Protein AF-0000000077427223 (afdb_homodimer)

InterPro domains:
  IPR000210 BTB/POZ domain [PS50097] (1-38)
  IPR000210 BTB/POZ domain [SM00225] (1-209)
  IPR011333 SKP1/BTB/POZ domain superfamily [G3DSA:3.30.710.10] (2-205)
  IPR011333 SKP1/BTB/POZ domain superfamily [SSF54695] (3-207)

Structure (mmCIF, N/CA/C/O backbone):
data_AF-0000000077427223-model_v1
#
loop_
_entity.id
_entity.type
_entity.pdbx_description
1 polymer 'Expressed protein'
#
loop_
_atom_site.group_PDB
_atom_site.id
_atom_site.type_symbol
_atom_site.label_atom_id
_atom_site.label_alt_id
_atom_site.label_comp_id
_atom_site.label_asym_id
_atom_site.label_entity_id
_atom_site.label_seq_id
_atom_site.pdbx_PDB_ins_code
_atom_site.Cartn_x
_atom_site.Cartn_y
_atom_site.Cartn_z
_atom_site.occupancy
_atom_site.B_iso_or_equiv
_atom_site.auth_seq_id
_atom_site.auth_comp_id
_atom_site.auth_asym_id
_atom_site.auth_atom_id
_atom_site.pdbx_PDB_model_num
ATOM 1 N N . GLY A 1 1 ? 42.031 24.422 23.641 1 83.19 1 GLY A N 1
ATOM 2 C CA . GLY A 1 1 ? 41.531 25.234 22.547 1 83.19 1 GLY A CA 1
ATOM 3 C C . GLY A 1 1 ? 41.125 26.625 22.969 1 83.19 1 GLY A C 1
ATOM 4 O O . GLY A 1 1 ? 41 26.906 24.156 1 83.19 1 GLY A O 1
ATOM 5 N N . SER A 1 2 ? 41 27.562 21.953 1 88.25 2 SER A N 1
ATOM 6 C CA . SER A 1 2 ? 40.719 28.969 22.219 1 88.25 2 SER A CA 1
ATOM 7 C C . SER A 1 2 ? 39.25 29.281 22.016 1 88.25 2 SER A C 1
ATOM 9 O O . SER A 1 2 ? 38.781 30.391 22.297 1 88.25 2 SER A O 1
ATOM 11 N N . VAL A 1 3 ? 38.531 28.344 21.562 1 92 3 VAL A N 1
ATOM 12 C CA . VAL A 1 3 ? 37.094 28.547 21.297 1 92 3 VAL A CA 1
ATOM 13 C C . VAL A 1 3 ? 36.281 27.719 22.266 1 92 3 VAL A C 1
ATOM 15 O O . VAL A 1 3 ? 36.5 26.516 22.422 1 92 3 VAL A O 1
ATOM 18 N N . GLU A 1 4 ? 35.344 28.453 22.891 1 94.19 4 GLU A N 1
ATOM 19 C CA . GLU A 1 4 ? 34.438 27.781 23.812 1 94.19 4 GLU A CA 1
ATOM 20 C C . GLU A 1 4 ? 33.094 27.484 23.156 1 94.19 4 GLU A C 1
ATOM 22 O O . GLU A 1 4 ? 32.406 28.406 22.688 1 94.19 4 GLU A O 1
ATOM 27 N N . ILE A 1 5 ? 32.781 26.188 23.141 1 93.88 5 ILE A N 1
ATOM 28 C CA . ILE A 1 5 ? 31.484 25.797 22.609 1 93.88 5 ILE A CA 1
ATOM 29 C C . ILE A 1 5 ? 30.625 25.203 23.719 1 93.88 5 ILE A C 1
ATOM 31 O O . ILE A 1 5 ? 31 24.203 24.344 1 93.88 5 ILE A O 1
ATOM 35 N N . ILE A 1 6 ? 29.5 25.828 23.953 1 95 6 ILE A N 1
ATOM 36 C CA . ILE A 1 6 ? 28.625 25.406 25.031 1 95 6 ILE A CA 1
ATOM 37 C C . ILE A 1 6 ? 27.453 24.594 24.469 1 95 6 ILE A C 1
ATOM 39 O O . ILE A 1 6 ? 26.688 25.078 23.641 1 95 6 ILE A O 1
ATOM 43 N N . VAL A 1 7 ? 27.375 23.406 24.875 1 95.38 7 VAL A N 1
ATOM 44 C CA . VAL A 1 7 ? 26.297 22.5 24.5 1 95.38 7 VAL A CA 1
ATOM 45 C C . VAL A 1 7 ? 25.609 21.984 25.75 1 95.38 7 VAL A C 1
ATOM 47 O O . VAL A 1 7 ? 26.219 21.266 26.547 1 95.38 7 VAL A O 1
ATOM 50 N N . GLU A 1 8 ? 24.359 22.203 25.875 1 94.25 8 GLU A N 1
ATOM 51 C CA . GLU A 1 8 ? 23.656 21.891 27.109 1 94.25 8 GLU A CA 1
ATOM 52 C C . GLU A 1 8 ? 24.391 22.438 28.328 1 94.25 8 GLU A C 1
ATOM 54 O O . GLU A 1 8 ? 24.625 23.641 28.422 1 94.25 8 GLU A O 1
ATOM 59 N N . SER A 1 9 ? 24.734 21.656 29.266 1 92.12 9 SER A N 1
ATOM 60 C CA . SER A 1 9 ? 25.438 22.109 30.469 1 92.12 9 SER A CA 1
ATOM 61 C C . SER A 1 9 ? 26.938 21.828 30.375 1 92.12 9 SER A C 1
ATOM 63 O O . SER A 1 9 ? 27.672 22.062 31.328 1 92.12 9 SER A O 1
ATOM 65 N N . THR A 1 10 ? 27.391 21.453 29.219 1 95.94 10 THR A N 1
ATOM 66 C CA . THR A 1 10 ? 28.797 21.094 29.047 1 95.94 10 THR A CA 1
ATOM 67 C C . THR A 1 10 ? 29.5 22.109 28.156 1 95.94 10 THR A C 1
ATOM 69 O O . THR A 1 10 ? 28.938 22.594 27.172 1 95.94 10 THR A O 1
ATOM 72 N N . THR A 1 11 ? 30.688 22.516 28.594 1 94.88 11 THR A N 1
ATOM 73 C CA . THR A 1 11 ? 31.5 23.438 27.828 1 94.88 11 THR A CA 1
ATOM 74 C C . THR A 1 11 ? 32.688 22.719 27.203 1 94.88 11 THR A C 1
ATOM 76 O O . THR A 1 11 ? 33.438 22.016 27.906 1 94.88 11 THR A O 1
ATOM 79 N N . PHE A 1 12 ? 32.875 22.859 25.891 1 95.25 12 PHE A N 1
ATOM 80 C CA . PHE A 1 12 ? 34 22.266 25.172 1 95.25 12 PHE A CA 1
ATOM 81 C C . PHE A 1 12 ? 34.969 23.344 24.719 1 95.25 12 PHE A C 1
ATOM 83 O O . PHE A 1 12 ? 34.562 24.359 24.156 1 95.25 12 PHE A O 1
ATOM 90 N N . LEU A 1 13 ? 36.219 23.109 25.047 1 94.06 13 LEU A N 1
ATOM 91 C CA . LEU A 1 13 ? 37.25 23.984 24.547 1 94.06 13 LEU A CA 1
ATOM 92 C C . LEU A 1 13 ? 37.906 23.391 23.297 1 94.06 13 LEU A C 1
ATOM 94 O O . LEU A 1 13 ? 38.5 22.312 23.359 1 94.06 13 LEU A O 1
ATOM 98 N N . VAL A 1 14 ? 37.75 24.125 22.188 1 93.81 14 VAL A N 1
ATOM 99 C CA . VAL A 1 14 ? 38.188 23.562 20.906 1 93.81 14 VAL A CA 1
ATOM 100 C C . VAL A 1 14 ? 39.188 24.531 20.25 1 93.81 14 VAL A C 1
ATOM 102 O O . VAL A 1 14 ? 39.188 25.719 20.547 1 93.81 14 VAL A O 1
ATOM 105 N N . HIS A 1 15 ? 40.031 23.922 19.406 1 92.69 15 HIS A N 1
ATOM 106 C CA . HIS A 1 15 ? 40.969 24.734 18.641 1 92.69 15 HIS A CA 1
ATOM 107 C C . HIS A 1 15 ? 40.281 25.406 17.453 1 92.69 15 HIS A C 1
ATOM 109 O O . HIS A 1 15 ? 39.594 24.734 16.672 1 92.69 15 HIS A O 1
ATOM 115 N N . ARG A 1 16 ? 40.5 26.719 17.312 1 91.12 16 ARG A N 1
ATOM 116 C CA . ARG A 1 16 ? 39.844 27.5 16.266 1 91.12 16 ARG A CA 1
ATOM 117 C C . ARG A 1 16 ? 40.156 26.938 14.891 1 91.12 16 ARG A C 1
ATOM 119 O O . ARG A 1 16 ? 39.281 26.766 14.062 1 91.12 16 ARG A O 1
ATOM 126 N N . GLU A 1 17 ? 41.344 26.578 14.602 1 90.69 17 GLU A N 1
ATOM 127 C CA . GLU A 1 17 ? 41.781 26.109 13.281 1 90.69 17 GLU A CA 1
ATOM 128 C C . GLU A 1 17 ? 41.156 24.766 12.938 1 90.69 17 GLU A C 1
ATOM 130 O O . GLU A 1 17 ? 40.75 24.531 11.797 1 90.69 17 GLU A O 1
ATOM 135 N N . VAL A 1 18 ? 41 24 13.938 1 92.81 18 VAL A N 1
ATOM 136 C CA . VAL A 1 18 ? 40.469 22.656 13.727 1 92.81 18 VAL A CA 1
ATOM 137 C C . VAL A 1 18 ? 38.969 22.719 13.398 1 92.81 18 VAL A C 1
ATOM 139 O O . VAL A 1 18 ? 38.531 22.125 12.422 1 92.81 18 VAL A O 1
ATOM 142 N N . ILE A 1 19 ? 38.25 23.391 14.125 1 91.94 19 ILE A N 1
ATOM 143 C CA . ILE A 1 19 ? 36.781 23.422 13.977 1 91.94 19 ILE A CA 1
ATOM 144 C C . ILE A 1 19 ? 36.406 24.203 12.727 1 91.94 19 ILE A C 1
ATOM 146 O O . ILE A 1 19 ? 35.438 23.875 12.047 1 91.94 19 ILE A O 1
ATOM 150 N N . THR A 1 20 ? 37.219 25.281 12.352 1 91.56 20 THR A N 1
ATOM 151 C CA . THR A 1 20 ? 36.938 26.078 11.164 1 91.56 20 THR A CA 1
ATOM 152 C C . THR A 1 20 ? 37.25 25.266 9.898 1 91.56 20 THR A C 1
ATOM 154 O O . THR A 1 20 ? 36.594 25.438 8.875 1 91.56 20 THR A O 1
ATOM 157 N N . HIS A 1 21 ? 38.156 24.438 10.023 1 93 21 HIS A N 1
ATOM 158 C CA . HIS A 1 21 ? 38.469 23.578 8.883 1 93 21 HIS A CA 1
ATOM 159 C C . HIS A 1 21 ? 37.438 22.484 8.688 1 93 21 HIS A C 1
ATOM 161 O O . HIS A 1 21 ? 37.188 22.062 7.559 1 93 21 HIS A O 1
ATOM 167 N N . ALA A 1 22 ? 36.906 22.062 9.719 1 93 22 ALA A N 1
ATOM 168 C CA . ALA A 1 22 ? 36 20.922 9.68 1 93 22 ALA A CA 1
ATOM 169 C C . ALA A 1 22 ? 34.625 21.328 9.203 1 93 22 ALA A C 1
ATOM 171 O O . ALA A 1 22 ? 33.875 20.516 8.641 1 93 22 ALA A O 1
ATOM 172 N N . SER A 1 23 ? 34.188 22.625 9.398 1 95.06 23 SER A N 1
ATOM 173 C CA . SER A 1 23 ? 32.812 23.031 9.109 1 95.06 23 SER A CA 1
ATOM 174 C C . SER A 1 23 ? 32.75 24.5 8.672 1 95.06 23 SER A C 1
ATOM 176 O O . SER A 1 23 ? 33.281 25.375 9.359 1 95.06 23 SER A O 1
ATOM 178 N N . PRO A 1 24 ? 32.125 24.75 7.562 1 93.5 24 PRO A N 1
ATOM 179 C CA . PRO A 1 24 ? 31.922 26.141 7.133 1 93.5 24 PRO A CA 1
ATOM 180 C C . PRO A 1 24 ? 31.031 26.922 8.086 1 93.5 24 PRO A C 1
ATOM 182 O O . PRO A 1 24 ? 31.141 28.141 8.172 1 93.5 24 PRO A O 1
ATOM 185 N N . PHE A 1 25 ? 30.203 26.156 8.711 1 93.38 25 PHE A N 1
ATOM 186 C CA . PHE A 1 25 ? 29.344 26.797 9.703 1 93.38 25 PHE A CA 1
ATOM 187 C C . PHE A 1 25 ? 30.172 27.484 10.781 1 93.38 25 PHE A C 1
ATOM 189 O O . PHE A 1 25 ? 29.938 28.656 11.094 1 93.38 25 PHE A O 1
ATOM 196 N N . PHE A 1 26 ? 31.156 26.828 11.281 1 92.56 26 PHE A N 1
ATOM 197 C CA . PHE A 1 26 ? 31.969 27.375 12.352 1 92.56 26 PHE A CA 1
ATOM 198 C C . PHE A 1 26 ? 32.938 28.422 11.82 1 92.56 26 PHE A C 1
ATOM 200 O O . PHE A 1 26 ? 33.25 29.391 12.523 1 92.56 26 PHE A O 1
ATOM 207 N N . GLU A 1 27 ? 33.25 28.234 10.609 1 91.25 27 GLU A N 1
ATOM 208 C CA . GLU A 1 27 ? 34.062 29.266 9.977 1 91.25 27 GLU A CA 1
ATOM 209 C C . GLU A 1 27 ? 33.312 30.578 9.891 1 91.25 27 GLU A C 1
ATOM 211 O O . GLU A 1 27 ? 33.875 31.641 10.242 1 91.25 27 GLU A O 1
ATOM 216 N N . SER A 1 28 ? 32.156 30.453 9.453 1 90.75 28 SER A N 1
ATOM 217 C CA . SER A 1 28 ? 31.328 31.656 9.328 1 90.75 28 SER A CA 1
ATOM 218 C C . SER A 1 28 ? 31 32.25 10.688 1 90.75 28 SER A C 1
ATOM 220 O O . SER A 1 28 ? 30.969 33.469 10.844 1 90.75 28 SER A O 1
ATOM 222 N N . ALA A 1 29 ? 30.781 31.391 11.664 1 88.19 29 ALA A N 1
ATOM 223 C CA . ALA A 1 29 ? 30.438 31.844 13.008 1 88.19 29 ALA A CA 1
ATOM 224 C C . ALA A 1 29 ? 31.609 32.562 13.672 1 88.19 29 ALA A C 1
ATOM 226 O O . ALA A 1 29 ? 31.422 33.5 14.43 1 88.19 29 ALA A O 1
ATOM 227 N N . LEU A 1 30 ? 32.781 32.188 13.258 1 87.56 30 LEU A N 1
ATOM 228 C CA . LEU A 1 30 ? 33.969 32.688 13.945 1 87.56 30 LEU A CA 1
ATOM 229 C C . LEU A 1 30 ? 34.594 33.844 13.164 1 87.56 30 LEU A C 1
ATOM 231 O O . LEU A 1 30 ? 35.344 34.625 13.719 1 87.56 30 LEU A O 1
ATOM 235 N N . THR A 1 31 ? 34.281 33.906 11.82 1 80.69 31 THR A N 1
ATOM 236 C CA . THR A 1 31 ? 34.812 35 11.016 1 80.69 31 THR A CA 1
ATOM 237 C C . THR A 1 31 ? 33.812 36.125 10.93 1 80.69 31 THR A C 1
ATOM 239 O O . THR A 1 31 ? 34.188 37.281 10.648 1 80.69 31 THR A O 1
ATOM 242 N N . GLY A 1 32 ? 32.438 35.844 10.922 1 63.94 32 GLY A N 1
ATOM 243 C CA . GLY A 1 32 ? 31.438 36.875 10.727 1 63.94 32 GLY A CA 1
ATOM 244 C C . GLY A 1 32 ? 31.484 37.969 11.789 1 63.94 32 GLY A C 1
ATOM 245 O O . GLY A 1 32 ? 31.953 37.719 12.906 1 63.94 32 GLY A O 1
ATOM 246 N N . GLU A 1 33 ? 31.828 39.156 11.352 1 55.47 33 GLU A N 1
ATOM 247 C CA . GLU A 1 33 ? 31.734 40.375 12.148 1 55.47 33 GLU A CA 1
ATOM 248 C C . GLU A 1 33 ? 30.453 40.375 12.977 1 55.47 33 GLU A C 1
ATOM 250 O O . GLU A 1 33 ? 29.406 40.781 12.484 1 55.47 33 GLU A O 1
ATOM 255 N N . TRP A 1 34 ? 30.156 39.25 13.531 1 48.69 34 TRP A N 1
ATOM 256 C CA . TRP A 1 34 ? 28.938 39.344 14.328 1 48.69 34 TRP A CA 1
ATOM 257 C C . TRP A 1 34 ? 29.047 40.438 15.391 1 48.69 34 TRP A C 1
ATOM 259 O O . TRP A 1 34 ? 30.094 40.594 16.031 1 48.69 34 TRP A O 1
ATOM 269 N N . ALA A 1 35 ? 28.531 41.594 15.078 1 40.88 35 ALA A N 1
ATOM 270 C CA . ALA A 1 35 ? 28.516 42.688 16.031 1 40.88 35 ALA A CA 1
ATOM 271 C C . ALA A 1 35 ? 28.391 42.188 17.469 1 40.88 35 ALA A C 1
ATOM 273 O O . ALA A 1 35 ? 27.469 41.406 17.781 1 40.88 35 ALA A O 1
ATOM 274 N N . GLU A 1 36 ? 29.469 41.75 17.938 1 42.38 36 GLU A N 1
ATOM 275 C CA . GLU A 1 36 ? 29.422 41.594 19.391 1 42.38 36 GLU A CA 1
ATOM 276 C C . GLU A 1 36 ? 28.469 42.594 20.016 1 42.38 36 GLU A C 1
ATOM 278 O O . GLU A 1 36 ? 28.562 43.812 19.734 1 42.38 36 GLU A O 1
ATOM 283 N N . THR A 1 37 ? 27.156 42.375 20.078 1 39.03 37 THR A N 1
ATOM 284 C CA . THR A 1 37 ? 26.391 43.25 20.938 1 39.03 37 THR A CA 1
ATOM 285 C C . THR A 1 37 ? 27.188 43.594 22.188 1 39.03 37 THR A C 1
ATOM 287 O O . THR A 1 37 ? 27.375 42.75 23.062 1 39.03 37 THR A O 1
ATOM 290 N N . ASN A 1 38 ? 28.312 44.219 21.984 1 34.06 38 ASN A N 1
ATOM 291 C CA . ASN A 1 38 ? 28.891 44.844 23.156 1 34.06 38 ASN A CA 1
ATOM 292 C C . ASN A 1 38 ? 27.828 45.531 24.016 1 34.06 38 ASN A C 1
ATOM 294 O O . ASN A 1 38 ? 27.141 46.438 23.547 1 34.06 38 ASN A O 1
ATOM 298 N N . VAL A 1 39 ? 27.125 44.844 24.812 1 36.53 39 VAL A N 1
ATOM 299 C CA . VAL A 1 39 ? 26.359 45.438 25.891 1 36.53 39 VAL A CA 1
ATOM 300 C C . VAL A 1 39 ? 27.188 46.562 26.547 1 36.53 39 VAL A C 1
ATOM 302 O O . VAL A 1 39 ? 28.078 46.281 27.344 1 36.53 39 VAL A O 1
ATOM 305 N N . GLU A 1 40 ? 27.906 47.375 25.781 1 34.09 40 GLU A N 1
ATOM 306 C CA . GLU A 1 40 ? 28.328 48.562 26.5 1 34.09 40 GLU A CA 1
ATOM 307 C C . GLU A 1 40 ? 27.172 49.188 27.281 1 34.09 40 GLU A C 1
ATOM 309 O O . GLU A 1 40 ? 26.031 49.188 26.797 1 34.09 40 GLU A O 1
ATOM 314 N N . LYS A 1 41 ? 27.312 49.281 28.625 1 33.88 41 LYS A N 1
ATOM 315 C CA . LYS A 1 41 ? 26.516 50.062 29.594 1 33.88 41 LYS A CA 1
ATOM 316 C C . LYS A 1 41 ? 26.219 51.438 29.078 1 33.88 41 LYS A C 1
ATOM 318 O O . LYS A 1 41 ? 27 52.375 29.266 1 33.88 41 LYS A O 1
ATOM 323 N N . SER A 1 42 ? 25.984 51.688 27.766 1 30.72 42 SER A N 1
ATOM 324 C CA . SER A 1 42 ? 25.594 53.031 27.438 1 30.72 42 SER A CA 1
ATOM 325 C C . SER A 1 42 ? 24.422 53.5 28.297 1 30.72 42 SER A C 1
ATOM 327 O O . SER A 1 42 ? 23.453 52.75 28.484 1 30.72 42 SER A O 1
ATOM 329 N N . ASN A 1 43 ? 24.625 54.375 29.312 1 28.3 43 ASN A N 1
ATOM 330 C CA . ASN A 1 43 ? 23.75 55.344 29.938 1 28.3 43 ASN A CA 1
ATOM 331 C C . ASN A 1 43 ? 22.781 55.969 28.938 1 28.3 43 ASN A C 1
ATOM 333 O O . ASN A 1 43 ? 23.203 56.344 27.828 1 28.3 43 ASN A O 1
ATOM 337 N N . ARG A 1 44 ? 21.438 55.688 29.109 1 26.72 44 ARG A N 1
ATOM 338 C CA . ARG A 1 44 ? 20.109 55.969 28.562 1 26.72 44 ARG A CA 1
ATOM 339 C C . ARG A 1 44 ? 19.984 57.438 28.156 1 26.72 44 ARG A C 1
ATOM 341 O O . ARG A 1 44 ? 18.875 57.938 27.906 1 26.72 44 ARG A O 1
ATOM 348 N N . ASN A 1 45 ? 20.969 58.312 28.312 1 25.62 45 ASN A N 1
ATOM 349 C CA . ASN A 1 45 ? 20.344 59.625 28.234 1 25.62 45 ASN A CA 1
ATOM 350 C C . ASN A 1 45 ? 19.891 59.969 26.812 1 25.62 45 ASN A C 1
ATOM 352 O O . ASN A 1 45 ? 19.578 61.125 26.516 1 25.62 45 ASN A O 1
ATOM 356 N N . LYS A 1 46 ? 20.219 59.156 25.781 1 26.89 46 LYS A N 1
ATOM 357 C CA . LYS A 1 46 ? 19.984 59.906 24.562 1 26.89 46 LYS A CA 1
ATOM 358 C C . LYS A 1 46 ? 18.5 60.125 24.328 1 26.89 46 LYS A C 1
ATOM 360 O O . LYS A 1 46 ? 17.688 59.219 24.5 1 26.89 46 LYS A O 1
ATOM 365 N N . LYS A 1 47 ? 18 61.406 24.406 1 24.73 47 LYS A N 1
ATOM 366 C CA . LYS A 1 47 ? 16.766 62.094 24.062 1 24.73 47 LYS A CA 1
ATOM 367 C C . LYS A 1 47 ? 16.281 61.688 22.672 1 24.73 47 LYS A C 1
ATOM 369 O O . LYS A 1 47 ? 17.047 61.688 21.703 1 24.73 47 LYS A O 1
ATOM 374 N N . PHE A 1 48 ? 15.258 60.844 22.562 1 23.36 4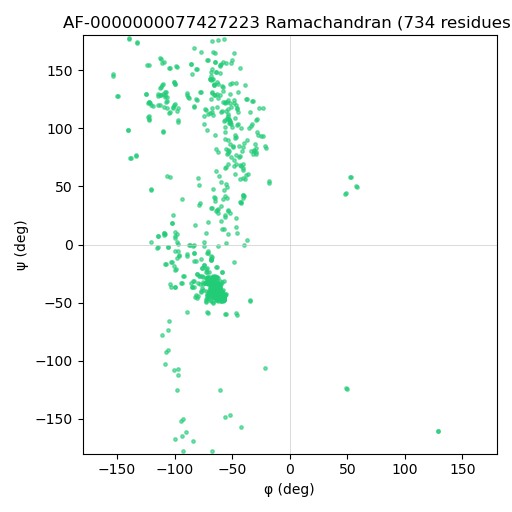8 PHE A N 1
ATOM 375 C CA . PHE A 1 48 ? 14.383 60.312 21.531 1 23.36 48 PHE A CA 1
ATOM 376 C C . PHE A 1 48 ? 13.938 61.438 20.578 1 23.36 48 PHE A C 1
ATOM 378 O O . PHE A 1 48 ? 13.086 62.25 20.938 1 23.36 48 PHE A O 1
ATOM 385 N N . GLN A 1 49 ? 14.867 62.188 19.922 1 20.92 49 GLN A N 1
ATOM 386 C CA . GLN A 1 49 ? 14.344 63.188 19 1 20.92 49 GLN A CA 1
ATOM 387 C C . GLN A 1 49 ? 13.469 62.531 17.922 1 20.92 49 GLN A C 1
ATOM 389 O O . GLN A 1 49 ? 13.75 61.438 17.469 1 20.92 49 GLN A O 1
ATOM 394 N N . ASN A 1 50 ? 12.172 62.938 17.781 1 21.86 50 ASN A N 1
ATOM 395 C CA . ASN A 1 50 ? 10.93 62.719 17.047 1 21.86 50 ASN A CA 1
ATOM 396 C C . ASN A 1 50 ? 11.141 62.938 15.539 1 21.86 50 ASN A C 1
ATOM 398 O O . ASN A 1 50 ? 11.227 64.062 15.062 1 21.86 50 ASN A O 1
ATOM 402 N N . SER A 1 51 ? 12.18 62.219 14.898 1 21.34 51 SER A N 1
ATOM 403 C CA . SER A 1 51 ? 12.336 62.531 13.477 1 21.34 51 SER A CA 1
ATOM 404 C C . SER A 1 51 ? 11.109 62.094 12.68 1 21.34 51 SER A C 1
ATOM 406 O O . SER A 1 51 ? 10.719 60.938 12.727 1 21.34 51 SER A O 1
ATOM 408 N N . ARG A 1 52 ? 10.102 62.906 12.406 1 22.78 52 ARG A N 1
ATOM 409 C CA . ARG A 1 52 ? 8.891 62.906 11.586 1 22.78 52 ARG A CA 1
ATOM 410 C C . ARG A 1 52 ? 9.227 62.625 10.125 1 22.78 52 ARG A C 1
ATOM 412 O O . ARG A 1 52 ? 8.477 63.031 9.227 1 22.78 52 ARG A O 1
ATOM 419 N N . ARG A 1 53 ? 10.352 61.969 9.734 1 21.83 53 ARG A N 1
ATOM 420 C CA . ARG A 1 53 ? 10.516 62.125 8.289 1 21.83 53 ARG A CA 1
ATOM 421 C C . ARG A 1 53 ? 9.359 61.5 7.527 1 21.83 53 ARG A C 1
ATOM 423 O O . ARG A 1 53 ? 8.805 60.469 7.965 1 21.83 53 ARG A O 1
ATOM 430 N N . LYS A 1 54 ? 8.82 62.188 6.438 1 22.03 54 LYS A N 1
ATOM 431 C CA . LYS A 1 54 ? 7.82 62.25 5.379 1 22.03 54 LYS A CA 1
ATOM 432 C C . LYS A 1 54 ? 8.016 61.094 4.375 1 22.03 54 LYS A C 1
ATOM 434 O O . LYS A 1 54 ? 9.07 61 3.756 1 22.03 54 LYS A O 1
ATOM 439 N N . CYS A 1 55 ? 7.531 59.875 4.645 1 21.2 55 CYS A N 1
ATOM 440 C CA . CYS A 1 55 ? 7.488 58.688 3.818 1 21.2 55 CYS A CA 1
ATOM 441 C C . CYS A 1 55 ? 6.883 58.969 2.453 1 21.2 55 CYS A C 1
ATOM 443 O O . CYS A 1 55 ? 5.715 59.344 2.357 1 21.2 55 CYS A O 1
ATOM 445 N N . GLN A 1 56 ? 7.668 59.625 1.579 1 20.53 56 GLN A N 1
ATOM 446 C CA . GLN A 1 56 ? 7.207 59.844 0.212 1 20.53 56 GLN A CA 1
ATOM 447 C C . GLN A 1 56 ? 6.844 58.531 -0.467 1 20.53 56 GLN A C 1
ATOM 449 O O . GLN A 1 56 ? 7.562 57.531 -0.333 1 20.53 56 GLN A O 1
ATOM 454 N N . LYS A 1 57 ? 5.602 58.344 -0.951 1 21.2 57 LYS A N 1
ATOM 455 C CA . LYS A 1 57 ? 4.68 57.406 -1.571 1 21.2 57 LYS A CA 1
ATOM 456 C C . LYS A 1 57 ? 5.168 57 -2.957 1 21.2 57 LYS A C 1
ATOM 458 O O . LYS A 1 57 ? 4.438 56.344 -3.711 1 21.2 57 LYS A O 1
ATOM 463 N N . LYS A 1 58 ? 6.477 56.969 -3.328 1 19.8 58 LYS A N 1
ATOM 464 C CA . LYS A 1 58 ? 6.543 56.906 -4.785 1 19.8 58 LYS A CA 1
ATOM 465 C C . LYS A 1 58 ? 6.02 55.562 -5.285 1 19.8 58 LYS A C 1
ATOM 467 O O . LYS A 1 58 ? 6.32 54.5 -4.703 1 19.8 58 LYS A O 1
ATOM 472 N N . SER A 1 59 ? 4.992 55.438 -6.242 1 20.2 59 SER A N 1
ATOM 473 C CA . SER A 1 59 ? 4.043 54.625 -6.973 1 20.2 59 SER A CA 1
ATOM 474 C C . SER A 1 59 ? 4.75 53.719 -7.996 1 20.2 59 SER A C 1
ATOM 476 O O . SER A 1 59 ? 4.113 52.938 -8.68 1 20.2 59 SER A O 1
ATOM 478 N N . SER A 1 60 ? 6.078 53.875 -8.156 1 20.44 60 SER A N 1
ATOM 479 C CA . SER A 1 60 ? 6.363 53.562 -9.562 1 20.44 60 SER A CA 1
ATOM 480 C C . SER A 1 60 ? 5.969 52.125 -9.906 1 20.44 60 SER A C 1
ATOM 482 O O . SER A 1 60 ? 5.922 51.25 -9.031 1 20.44 60 SER A O 1
ATOM 484 N N . ARG A 1 61 ? 5.656 51.938 -11.281 1 20.58 61 ARG A N 1
ATOM 485 C CA . ARG A 1 61 ? 4.996 51.125 -12.305 1 20.58 61 ARG A CA 1
ATOM 486 C C . ARG A 1 61 ? 5.707 49.781 -12.484 1 20.58 61 ARG A C 1
ATOM 488 O O . ARG A 1 61 ? 6.914 49.688 -12.25 1 20.58 61 ARG A O 1
ATOM 495 N N . LYS A 1 62 ? 4.965 48.719 -12.836 1 20.03 62 LYS A N 1
ATOM 496 C CA . LYS A 1 62 ? 4.66 47.312 -12.945 1 20.03 62 LYS A CA 1
ATOM 497 C C . LYS A 1 62 ? 5.512 46.656 -14.031 1 20.03 62 LYS A C 1
ATOM 499 O O . LYS A 1 62 ? 5.387 45.438 -14.273 1 20.03 62 LYS A O 1
ATOM 504 N N . SER A 1 63 ? 6.473 47.25 -14.781 1 20.34 63 SER A N 1
ATOM 505 C CA . SER A 1 63 ? 6.516 46.625 -16.094 1 20.34 63 SER A CA 1
ATOM 506 C C . SER A 1 63 ? 7.262 45.281 -16.047 1 20.34 63 SER A C 1
ATOM 508 O O . SER A 1 63 ? 8.484 45.281 -15.914 1 20.34 63 SER A O 1
ATOM 510 N N . LEU A 1 64 ? 6.941 44.375 -15.172 1 20.11 64 LEU A N 1
ATOM 511 C CA . LEU A 1 64 ? 7.777 43.156 -15.141 1 20.11 64 LEU A CA 1
ATOM 512 C C . LEU A 1 64 ? 7.848 42.531 -16.516 1 20.11 64 LEU A C 1
ATOM 514 O O . LEU A 1 64 ? 6.82 42.125 -17.078 1 20.11 64 LEU A O 1
ATOM 518 N N . LYS A 1 65 ? 8.836 42.938 -17.312 1 19.52 65 LYS A N 1
ATOM 519 C CA . LYS A 1 65 ? 9.258 42.375 -18.578 1 19.52 65 LYS A CA 1
ATOM 520 C C . LYS A 1 65 ? 9.383 40.844 -18.469 1 19.52 65 LYS A C 1
ATOM 522 O O . LYS A 1 65 ? 9.68 40.312 -17.391 1 19.52 65 LYS A O 1
ATOM 527 N N . THR A 1 66 ? 8.922 40.062 -19.562 1 21.14 66 THR A N 1
ATOM 528 C CA . THR A 1 66 ? 8.609 38.75 -20.141 1 21.14 66 THR A CA 1
ATOM 529 C C . THR A 1 66 ? 9.867 37.906 -20.281 1 21.14 66 THR A C 1
ATOM 531 O O . THR A 1 66 ? 9.93 37 -21.109 1 21.14 66 THR A O 1
ATOM 534 N N . LYS A 1 67 ? 10.812 38 -19.281 1 18.69 67 LYS A N 1
ATOM 535 C CA . LYS A 1 67 ? 12.039 37.312 -19.672 1 18.69 67 LYS A CA 1
ATOM 536 C C . LYS A 1 67 ? 11.742 35.875 -20.156 1 18.69 67 LYS A C 1
ATOM 538 O O . LYS A 1 67 ? 10.93 35.188 -19.547 1 18.69 67 LYS A O 1
ATOM 543 N N . SER A 1 68 ? 12.086 35.594 -21.453 1 19.73 68 SER A N 1
ATOM 544 C CA . SER A 1 68 ? 12.156 34.5 -22.406 1 19.73 68 SER A CA 1
ATOM 545 C C . SER A 1 68 ? 12.953 33.344 -21.844 1 19.73 68 SER A C 1
ATOM 547 O O . SER A 1 68 ? 14.109 33.5 -21.453 1 19.73 68 SER A O 1
ATOM 549 N N . VAL A 1 69 ? 12.305 32.562 -20.969 1 20.23 69 VAL A N 1
ATOM 550 C CA . VAL A 1 69 ? 12.836 31.312 -20.438 1 20.23 69 VAL A CA 1
ATOM 551 C C . VAL A 1 69 ? 13.469 30.5 -21.562 1 20.23 69 VAL A C 1
ATOM 553 O O . VAL A 1 69 ? 12.773 30.031 -22.469 1 20.23 69 VAL A O 1
ATOM 556 N N . GLU A 1 70 ? 14.68 30.906 -22.016 1 19.66 70 GLU A N 1
ATOM 557 C CA . GLU A 1 70 ? 15.5 30.172 -22.969 1 19.66 70 GLU A CA 1
ATOM 558 C C . GLU A 1 70 ? 15.555 28.688 -22.609 1 19.66 70 GLU A C 1
ATOM 560 O O . GLU A 1 70 ? 15.492 28.328 -21.422 1 19.66 70 GLU A O 1
ATOM 565 N N . GLN A 1 71 ? 15.297 27.828 -23.641 1 19.91 71 GLN A N 1
ATOM 566 C CA . GLN A 1 71 ? 15.148 26.438 -24.047 1 19.91 71 GLN A CA 1
ATOM 567 C C . GLN A 1 71 ? 16.406 25.625 -23.719 1 19.91 71 GLN A C 1
ATOM 569 O O . GLN A 1 71 ? 17.422 25.766 -24.391 1 19.91 71 GLN A O 1
ATOM 574 N N . ILE A 1 72 ? 16.922 25.797 -22.453 1 18.86 72 ILE A N 1
ATOM 575 C CA . ILE A 1 72 ? 18.188 25.062 -22.312 1 18.86 72 ILE A CA 1
ATOM 576 C C . ILE A 1 72 ? 17.984 23.609 -22.719 1 18.86 72 ILE A C 1
ATOM 578 O O . ILE A 1 72 ? 17.25 22.875 -22.062 1 18.86 72 ILE A O 1
ATOM 582 N N . ASN A 1 73 ? 17.984 23.234 -24.047 1 19.17 73 ASN A N 1
ATOM 583 C CA . ASN A 1 73 ? 17.922 21.969 -24.75 1 19.17 73 ASN A CA 1
ATOM 584 C C . ASN A 1 73 ? 19.016 21.016 -24.312 1 19.17 73 ASN A C 1
ATOM 586 O O . ASN A 1 73 ? 19.219 19.953 -24.906 1 19.17 73 ASN A O 1
ATOM 590 N N . GLU A 1 74 ? 19.891 21.422 -23.328 1 20.38 74 GLU A N 1
ATOM 591 C CA . GLU A 1 74 ? 21.125 20.672 -23.516 1 20.38 74 GLU A CA 1
ATOM 592 C C . GLU A 1 74 ? 20.875 19.172 -23.5 1 20.38 74 GLU A C 1
ATOM 594 O O . GLU A 1 74 ? 20.062 18.672 -22.734 1 20.38 74 GLU A O 1
ATOM 599 N N . SER A 1 75 ? 21.297 18.516 -24.656 1 19.81 75 SER A N 1
ATOM 600 C CA . SER A 1 75 ? 21.469 17.203 -25.266 1 19.81 75 SER A CA 1
ATOM 601 C C . SER A 1 75 ? 22.188 16.234 -24.328 1 19.81 75 SER A C 1
ATOM 603 O O . SER A 1 75 ? 23.312 16.484 -23.922 1 19.81 75 SER A O 1
ATOM 605 N N . LEU A 1 76 ? 21.422 15.789 -23.266 1 20.28 76 LEU A N 1
ATOM 606 C CA . LEU A 1 76 ? 21.859 14.734 -22.359 1 20.28 76 LEU A CA 1
ATOM 607 C C . LEU A 1 76 ? 22.547 13.609 -23.125 1 20.28 76 LEU A C 1
ATOM 609 O O . LEU A 1 76 ? 21.891 12.914 -23.922 1 20.28 76 LEU A O 1
ATOM 613 N N . GLY A 1 77 ? 23.719 13.844 -23.75 1 18.08 77 GLY A N 1
ATOM 614 C CA . GLY A 1 77 ? 24.562 12.875 -24.453 1 18.08 77 GLY A CA 1
ATOM 615 C C . GLY A 1 77 ? 24.688 11.555 -23.719 1 18.08 77 GLY A C 1
ATOM 616 O O . GLY A 1 77 ? 24.891 11.531 -22.5 1 18.08 77 GLY A O 1
ATOM 617 N N . ILE A 1 78 ? 23.922 10.586 -24.156 1 21.22 78 ILE A N 1
ATOM 618 C CA . ILE A 1 78 ? 23.875 9.148 -23.906 1 21.22 78 ILE A CA 1
ATOM 619 C C . ILE A 1 78 ? 25.281 8.555 -24.016 1 21.22 78 ILE A C 1
ATOM 621 O O . ILE A 1 78 ? 25.844 8.508 -25.109 1 21.22 78 ILE A O 1
ATOM 625 N N . PHE A 1 79 ? 26.297 8.992 -23.156 1 18.38 79 PHE A N 1
ATOM 626 C CA . PHE A 1 79 ? 27.609 8.367 -23.328 1 18.38 79 PHE A CA 1
ATOM 627 C C . PHE A 1 79 ? 27.469 6.852 -23.406 1 18.38 79 PHE A C 1
ATOM 629 O O . PHE A 1 79 ? 26.781 6.238 -22.594 1 18.38 79 PHE A O 1
ATOM 636 N N . GLU A 1 80 ? 27.688 6.246 -24.625 1 20.64 80 GLU A N 1
ATOM 637 C CA . GLU A 1 80 ? 27.969 4.988 -25.297 1 20.64 80 GLU A CA 1
ATOM 638 C C . GLU A 1 80 ? 29.078 4.215 -24.594 1 20.64 80 GLU A C 1
ATOM 640 O O . GLU A 1 80 ? 29.547 3.184 -25.094 1 20.64 80 GLU A O 1
ATOM 645 N N . SER A 1 81 ? 29.562 4.566 -23.391 1 18.47 81 SER A N 1
ATOM 646 C CA . SER A 1 81 ? 30.891 3.998 -23.234 1 18.47 81 SER A CA 1
ATOM 647 C C . SER A 1 81 ? 30.859 2.473 -23.266 1 18.47 81 SER A C 1
ATOM 649 O O . SER A 1 81 ? 30.281 1.846 -22.375 1 18.47 81 SER A O 1
ATOM 651 N N . VAL A 1 82 ? 30.781 1.787 -24.453 1 19.36 82 VAL A N 1
ATOM 652 C CA . VAL A 1 82 ? 30.953 0.371 -24.766 1 19.36 82 VAL A CA 1
ATOM 653 C C . VAL A 1 82 ? 32.312 -0.102 -24.297 1 19.36 82 VAL A C 1
ATOM 655 O O . VAL A 1 82 ? 33.344 0.178 -24.938 1 19.36 82 VAL A O 1
ATOM 658 N N . ASP A 1 83 ? 32.875 0.227 -23.141 1 18.38 83 ASP A N 1
ATOM 659 C CA . ASP A 1 83 ? 34.25 -0.227 -23.031 1 18.38 83 ASP A CA 1
ATOM 660 C C . ASP A 1 83 ? 34.375 -1.707 -23.391 1 18.38 83 ASP A C 1
ATOM 662 O O . ASP A 1 83 ? 33.406 -2.451 -23.312 1 18.38 83 ASP A O 1
ATOM 666 N N . GLN A 1 84 ? 35.75 -2.154 -23.797 1 18.83 84 GLN A N 1
ATOM 667 C CA . GLN A 1 84 ? 36.625 -3.168 -24.359 1 18.83 84 GLN A CA 1
ATOM 668 C C . GLN A 1 84 ? 36.625 -4.43 -23.5 1 18.83 84 GLN A C 1
ATOM 670 O O . GLN A 1 84 ? 36.656 -4.352 -22.281 1 18.83 84 GLN A O 1
ATOM 675 N N . ILE A 1 85 ? 36.344 -5.641 -24.078 1 19.8 85 ILE A N 1
ATOM 676 C CA . ILE A 1 85 ? 36.25 -7.078 -23.844 1 19.8 85 ILE A CA 1
ATOM 677 C C . ILE A 1 85 ? 37.625 -7.613 -23.453 1 19.8 85 ILE A C 1
ATOM 679 O O . ILE A 1 85 ? 37.812 -8.828 -23.344 1 19.8 85 ILE A O 1
ATOM 683 N N . SER A 1 86 ? 38.625 -6.926 -22.766 1 18.06 86 SER A N 1
ATOM 684 C CA . SER A 1 86 ? 39.906 -7.652 -22.844 1 18.06 86 SER A CA 1
ATOM 685 C C . SER A 1 86 ? 39.781 -9.047 -22.25 1 18.06 86 SER A C 1
ATOM 687 O O . SER A 1 86 ? 39.031 -9.25 -21.281 1 18.06 86 SER A O 1
ATOM 689 N N . ASN A 1 87 ? 40.406 -10.203 -22.969 1 17.61 87 ASN A N 1
ATOM 690 C CA . ASN A 1 87 ? 40.562 -11.648 -23.047 1 17.61 87 ASN A CA 1
ATOM 691 C C . ASN A 1 87 ? 41.438 -12.172 -21.922 1 17.61 87 ASN A C 1
ATOM 693 O O . ASN A 1 87 ? 41.844 -13.336 -21.938 1 17.61 87 ASN A O 1
ATOM 697 N N . GLN A 1 88 ? 41.875 -11.477 -20.828 1 17.5 88 GLN A N 1
ATOM 698 C CA . GLN A 1 88 ? 43.125 -12.07 -20.375 1 17.5 88 GLN A CA 1
ATOM 699 C C . GLN A 1 88 ? 42.969 -13.555 -20.062 1 17.5 88 GLN A C 1
ATOM 701 O O . GLN A 1 88 ? 41.844 -14.016 -19.828 1 17.5 88 GLN A O 1
ATOM 706 N N . THR A 1 89 ? 44.25 -14.281 -19.656 1 18.17 89 THR A N 1
ATOM 707 C CA . THR A 1 89 ? 45.062 -15.5 -19.766 1 18.17 89 THR A CA 1
ATOM 708 C C . THR A 1 89 ? 44.594 -16.531 -18.75 1 18.17 89 THR A C 1
ATOM 710 O O . THR A 1 89 ? 44.156 -16.172 -17.641 1 18.17 89 THR A O 1
ATOM 713 N N . PRO A 1 90 ? 44.656 -17.906 -19.047 1 18.62 90 PRO A N 1
ATOM 714 C CA . PRO A 1 90 ? 44.281 -19.234 -18.594 1 18.62 90 PRO A CA 1
ATOM 715 C C . PRO A 1 90 ? 45.125 -19.734 -17.422 1 18.62 90 PRO A C 1
ATOM 717 O O . PRO A 1 90 ? 44.812 -20.766 -16.828 1 18.62 90 PRO A O 1
ATOM 720 N N . LYS A 1 91 ? 46.156 -19.062 -16.828 1 17.39 91 LYS A N 1
ATOM 721 C CA . LYS A 1 91 ? 47.281 -19.953 -16.5 1 17.39 91 LYS A CA 1
ATOM 722 C C . LYS A 1 91 ? 46.844 -21.047 -15.523 1 17.39 91 LYS A C 1
ATOM 724 O O . LYS A 1 91 ? 45.938 -20.828 -14.711 1 17.39 91 LYS A O 1
ATOM 729 N N . SER A 1 92 ? 47.5 -22.344 -15.625 1 17.3 92 SER A N 1
ATOM 730 C CA . SER A 1 92 ? 47.562 -23.75 -15.273 1 17.3 92 SER A CA 1
ATOM 731 C C . SER A 1 92 ? 48.156 -23.953 -13.875 1 17.3 92 SER A C 1
ATOM 733 O O . SER A 1 92 ? 48.344 -25.078 -13.43 1 17.3 92 SER A O 1
ATOM 735 N N . ARG A 1 93 ? 48 -23.172 -12.883 1 16.44 93 ARG A N 1
ATOM 736 C CA . ARG A 1 93 ? 49 -23.469 -11.859 1 16.44 93 ARG A CA 1
ATOM 737 C C . ARG A 1 93 ? 49 -24.969 -11.523 1 16.44 93 ARG A C 1
ATOM 739 O O . ARG A 1 93 ? 47.969 -25.531 -11.164 1 16.44 93 ARG A O 1
ATOM 746 N N . SER A 1 94 ? 50.219 -25.656 -11.703 1 16.06 94 SER A N 1
ATOM 747 C CA . SER A 1 94 ? 50.812 -26.984 -11.664 1 16.06 94 SER A CA 1
ATOM 748 C C . SER A 1 94 ? 50.688 -27.609 -10.273 1 16.06 94 SER A C 1
ATOM 750 O O . SER A 1 94 ? 50.188 -26.969 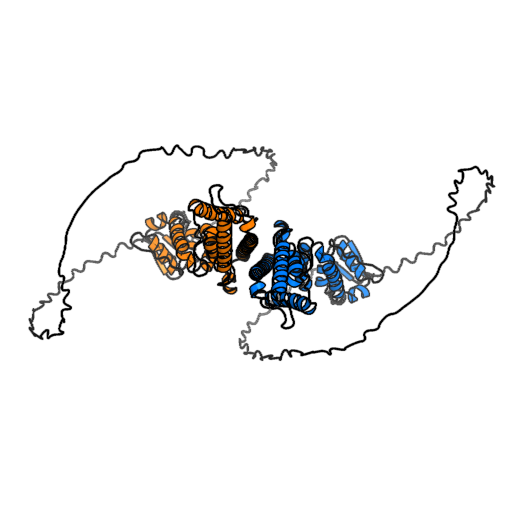-9.352 1 16.06 94 SER A O 1
ATOM 752 N N . SER A 1 95 ? 51.969 -28.031 -9.719 1 15.88 95 SER A N 1
ATOM 753 C CA . SER A 1 95 ? 52.562 -29.344 -9.445 1 15.88 95 SER A CA 1
ATOM 754 C C . SER A 1 95 ? 52.375 -29.75 -7.988 1 15.88 95 SER A C 1
ATOM 756 O O . SER A 1 95 ? 51.656 -30.703 -7.707 1 15.88 95 SER A O 1
ATOM 758 N N . SER A 1 96 ? 53.625 -29.812 -7.145 1 15.62 96 SER A N 1
ATOM 759 C CA . SER A 1 96 ? 54.406 -30.969 -6.746 1 15.62 96 SER A CA 1
ATOM 760 C C . SER A 1 96 ? 54.094 -31.391 -5.312 1 15.62 96 SER A C 1
ATOM 762 O O . SER A 1 96 ? 53.75 -32.531 -5.055 1 15.62 96 SER A O 1
ATOM 764 N N . ASP A 1 97 ? 55.125 -31.109 -4.34 1 15.73 97 ASP A N 1
ATOM 765 C CA . ASP A 1 97 ? 56.031 -32.062 -3.75 1 15.73 97 ASP A CA 1
ATOM 766 C C . ASP A 1 97 ? 55.5 -32.625 -2.438 1 15.73 97 ASP A C 1
ATOM 768 O O . ASP A 1 97 ? 54.562 -32.062 -1.857 1 15.73 97 ASP A O 1
ATOM 772 N N . THR A 1 98 ? 56.5 -33.031 -1.42 1 16.19 98 THR A N 1
ATOM 773 C CA . THR A 1 98 ? 57.094 -34.219 -0.807 1 16.19 98 THR A CA 1
ATOM 774 C C . THR A 1 98 ? 56.594 -34.375 0.633 1 16.19 98 THR A C 1
ATOM 776 O O . THR A 1 98 ? 56.094 -35.438 1.014 1 16.19 98 THR A O 1
ATOM 779 N N . LEU A 1 99 ? 57.531 -33.969 1.709 1 15.82 99 LEU A N 1
ATOM 780 C CA . LEU A 1 99 ? 58.312 -34.844 2.562 1 15.82 99 LEU A CA 1
ATOM 781 C C . LEU A 1 99 ? 57.594 -35.156 3.861 1 15.82 99 LEU A C 1
ATOM 783 O O . LEU A 1 99 ? 56.656 -34.438 4.227 1 15.82 99 LEU A O 1
ATOM 787 N N . GLN A 1 100 ? 58.312 -35.688 4.895 1 15.92 100 GLN A N 1
ATOM 788 C CA . GLN A 1 100 ? 58.406 -36.875 5.75 1 15.92 100 GLN A CA 1
ATOM 789 C C . GLN A 1 100 ? 57.875 -36.562 7.148 1 15.92 100 GLN A C 1
ATOM 791 O O . GLN A 1 100 ? 57.031 -37.312 7.668 1 15.92 100 GLN A O 1
ATOM 796 N N . PRO A 1 101 ? 58.656 -35.75 8.031 1 17.16 101 PRO A N 1
ATOM 797 C CA . PRO A 1 101 ? 59.312 -36.5 9.117 1 17.16 101 PRO A CA 1
ATOM 798 C C . PRO A 1 101 ? 58.375 -36.719 10.312 1 17.16 101 PRO A C 1
ATOM 800 O O . PRO A 1 101 ? 57.344 -36.031 10.43 1 17.16 101 PRO A O 1
ATOM 803 N N . ASP A 1 102 ? 58.906 -37.188 11.438 1 16.3 102 ASP A N 1
ATOM 804 C CA . ASP A 1 102 ? 58.969 -38.188 12.5 1 16.3 102 ASP A CA 1
ATOM 805 C C . ASP A 1 102 ? 58.344 -37.656 13.789 1 16.3 102 ASP A C 1
ATOM 807 O O . ASP A 1 102 ? 57.5 -38.312 14.406 1 16.3 102 ASP A O 1
ATOM 811 N N . SER A 1 103 ? 59.031 -36.562 14.391 1 16.78 103 SER A N 1
ATOM 812 C CA . SER A 1 103 ? 59.594 -36.875 15.711 1 16.78 103 SER A CA 1
ATOM 813 C C . SER A 1 103 ? 58.531 -36.719 16.797 1 16.78 103 SER A C 1
ATOM 815 O O . SER A 1 103 ? 57.531 -36.062 16.594 1 16.78 103 SER A O 1
ATOM 817 N N . SER A 1 104 ? 58.781 -37.188 18.078 1 16.89 104 SER A N 1
ATOM 818 C CA . SER A 1 104 ? 58.469 -37.938 19.281 1 16.89 104 SER A CA 1
ATOM 819 C C . SER A 1 104 ? 57.938 -37.062 20.391 1 16.89 104 SER A C 1
ATOM 821 O O . SER A 1 104 ? 57.406 -37.562 21.391 1 16.89 104 SER A O 1
ATOM 823 N N . TYR A 1 105 ? 58.188 -35.625 20.281 1 15.88 105 TYR A N 1
ATOM 824 C CA . TYR A 1 105 ? 58.625 -35.188 21.594 1 15.88 105 TYR A CA 1
ATOM 825 C C . TYR A 1 105 ? 57.469 -35.281 22.594 1 15.88 105 TYR A C 1
ATOM 827 O O . TYR A 1 105 ? 56.312 -35.094 22.25 1 15.88 105 TYR A O 1
ATOM 835 N N . GLU A 1 106 ? 57.875 -35.625 23.828 1 17.16 106 GLU A N 1
ATOM 836 C CA . GLU A 1 106 ? 57.656 -36.188 25.141 1 17.16 106 GLU A CA 1
ATOM 837 C C . GLU A 1 106 ? 56.844 -35.25 26.016 1 17.16 106 GLU A C 1
ATOM 839 O O . GLU A 1 106 ? 57.156 -34.062 26.125 1 17.16 106 GLU A O 1
ATOM 844 N N . GLN A 1 107 ? 55.5 -35.531 26.234 1 17.95 107 GLN A N 1
ATOM 845 C CA . GLN A 1 107 ? 54.344 -35 26.922 1 17.95 107 GLN A CA 1
ATOM 846 C C . GLN A 1 107 ? 54.656 -34.75 28.406 1 17.95 107 GLN A C 1
ATOM 848 O O . GLN A 1 107 ? 53.906 -35.188 29.281 1 17.95 107 GLN A O 1
ATOM 853 N N . LYS A 1 108 ? 56.031 -34.438 28.594 1 17.11 108 LYS A N 1
ATOM 854 C CA . LYS A 1 108 ? 56.281 -34.656 30.016 1 17.11 108 LYS A CA 1
ATOM 855 C C . LYS A 1 108 ? 55.344 -33.844 30.891 1 17.11 108 LYS A C 1
ATOM 857 O O . LYS A 1 108 ? 55.156 -32.656 30.672 1 17.11 108 LYS A O 1
ATOM 862 N N . GLN A 1 109 ? 54.344 -34.469 31.562 1 18.73 109 GLN A N 1
ATOM 863 C CA . GLN A 1 109 ? 53.219 -34.25 32.469 1 18.73 109 GLN A CA 1
ATOM 864 C C . GLN A 1 109 ? 53.688 -33.562 33.75 1 18.73 109 GLN A C 1
ATOM 866 O O . GLN A 1 109 ? 52.875 -33.219 34.594 1 18.73 109 GLN A O 1
ATOM 871 N N . PRO A 1 110 ? 55 -32.969 33.812 1 17.48 110 PRO A N 1
ATOM 872 C CA . PRO A 1 110 ? 55.469 -33.156 35.188 1 17.48 110 PRO A CA 1
ATOM 873 C C . PRO A 1 110 ? 54.531 -32.531 36.219 1 17.48 110 PRO A C 1
ATOM 875 O O . PRO A 1 110 ? 53.781 -31.594 35.875 1 17.48 110 PRO A O 1
ATOM 878 N N . MET A 1 111 ? 54.156 -33.25 37.281 1 19.14 111 MET A N 1
ATOM 879 C CA . MET A 1 111 ? 53.469 -33.375 38.562 1 19.14 111 MET A CA 1
ATOM 880 C C . MET A 1 111 ? 53.938 -32.312 39.562 1 19.14 111 MET A C 1
ATOM 882 O O . MET A 1 111 ? 53.469 -32.281 40.688 1 19.14 111 MET A O 1
ATOM 886 N N . PHE A 1 112 ? 54.781 -31.266 39.094 1 16.62 112 PHE A N 1
ATOM 887 C CA . PHE A 1 112 ? 55.688 -30.859 40.156 1 16.62 112 PHE A CA 1
ATOM 888 C C . PHE A 1 112 ? 54.906 -30.344 41.375 1 16.62 112 PHE A C 1
ATOM 890 O O . PHE A 1 112 ? 53.844 -29.766 41.219 1 16.62 112 PHE A O 1
ATOM 897 N N . ASP A 1 113 ? 55.25 -30.906 42.531 1 18.83 113 ASP A N 1
ATOM 898 C CA . ASP A 1 113 ? 55.156 -30.969 44 1 18.83 113 ASP A CA 1
ATOM 899 C C . ASP A 1 113 ? 55.281 -29.578 44.625 1 18.83 113 ASP A C 1
ATOM 901 O O . ASP A 1 113 ? 56.094 -28.766 44.156 1 18.83 113 ASP A O 1
ATOM 905 N N . PRO A 1 114 ? 54.25 -29.109 45.312 1 20.5 114 PRO A N 1
ATOM 906 C CA . PRO A 1 114 ? 53.969 -27.875 46.062 1 20.5 114 PRO A CA 1
ATOM 907 C C . PRO A 1 114 ? 55.125 -27.5 47 1 20.5 114 PRO A C 1
ATOM 909 O O . PRO A 1 114 ? 54.938 -26.672 47.906 1 20.5 114 PRO A O 1
ATOM 912 N N . SER A 1 115 ? 56.375 -28.203 46.719 1 17.36 115 SER A N 1
ATOM 913 C CA . SER A 1 115 ? 57.188 -28.344 47.906 1 17.36 115 SER A CA 1
ATOM 914 C C . SER A 1 115 ? 57.375 -27 48.594 1 17.36 115 SER A C 1
ATOM 916 O O . SER A 1 115 ? 57.062 -25.953 48.031 1 17.36 115 SER A O 1
ATOM 918 N N . GLU A 1 116 ? 58.625 -26.953 49.188 1 17.11 116 GLU A N 1
ATOM 919 C CA . GLU A 1 116 ? 59.25 -26.703 50.5 1 17.11 116 GLU A CA 1
ATOM 920 C C . GLU A 1 116 ? 59.562 -25.219 50.688 1 17.11 116 GLU A C 1
ATOM 922 O O . GLU A 1 116 ? 59.438 -24.672 51.781 1 17.11 116 GLU A O 1
ATOM 927 N N . LEU A 1 117 ? 60.406 -24.578 49.75 1 16.72 117 LEU A N 1
ATOM 928 C CA . LEU A 1 117 ? 61.688 -24.172 50.312 1 16.72 117 LEU A CA 1
ATOM 929 C C . LEU A 1 117 ? 61.531 -22.906 51.156 1 16.72 117 LEU A C 1
ATOM 931 O O . LEU A 1 117 ? 60.594 -22.125 50.969 1 16.72 117 LEU A O 1
ATOM 935 N N . ASP A 1 118 ? 62.625 -22.656 51.969 1 17.17 118 ASP A N 1
ATOM 936 C CA . ASP A 1 118 ? 63.156 -22.141 53.219 1 17.17 118 ASP A CA 1
ATOM 937 C C . ASP A 1 118 ? 63.344 -20.625 53.156 1 17.17 118 ASP A C 1
ATOM 939 O O . ASP A 1 118 ? 63.344 -19.938 54.156 1 17.17 118 ASP A O 1
ATOM 943 N N . SER A 1 119 ? 63.781 -20.078 51.906 1 17.14 119 SER A N 1
ATOM 944 C CA . SER A 1 119 ? 65 -19.297 52.188 1 17.14 119 SER A CA 1
ATOM 945 C C . SER A 1 119 ? 64.625 -18.078 53.031 1 17.14 119 SER A C 1
ATOM 947 O O . SER A 1 119 ? 63.531 -17.578 53 1 17.14 119 SER A O 1
ATOM 949 N N . ASP A 1 120 ? 65.688 -17.703 53.844 1 17.69 120 ASP A N 1
ATOM 950 C CA . ASP A 1 120 ? 66.125 -16.938 55 1 17.69 120 ASP A CA 1
ATOM 951 C C . ASP A 1 120 ? 66 -15.43 54.75 1 17.69 120 ASP A C 1
ATOM 953 O O . ASP A 1 120 ? 65.938 -14.641 55.688 1 17.69 120 ASP A O 1
ATOM 957 N N . ASN A 1 121 ? 66.375 -15.062 53.438 1 18.17 121 ASN A N 1
ATOM 958 C CA . ASN A 1 121 ? 67.375 -14.008 53.562 1 18.17 121 ASN A CA 1
ATOM 959 C C . ASN A 1 121 ? 66.812 -12.773 54.25 1 18.17 121 ASN A C 1
ATOM 961 O O . ASN A 1 121 ? 65.625 -12.57 54.281 1 18.17 121 ASN A O 1
ATOM 965 N N . GLN A 1 122 ? 67.875 -11.844 54.406 1 17.7 122 GLN A N 1
ATOM 966 C CA . GLN A 1 122 ? 68.5 -10.781 55.219 1 17.7 122 GLN A CA 1
ATOM 967 C C . GLN A 1 122 ? 67.688 -9.469 55.062 1 17.7 122 GLN A C 1
ATOM 969 O O . GLN A 1 122 ? 67.312 -9.086 53.938 1 17.7 122 GLN A O 1
ATOM 974 N N . GLN A 1 123 ? 67.062 -9.156 56.125 1 19.17 123 GLN A N 1
ATOM 975 C CA . GLN A 1 123 ? 66.25 -8.016 56.562 1 19.17 123 GLN A CA 1
ATOM 976 C C . GLN A 1 123 ? 66.938 -6.699 56.219 1 19.17 123 GLN A C 1
ATOM 978 O O . GLN A 1 123 ? 67.438 -6 57.125 1 19.17 123 GLN A O 1
ATOM 983 N N . GLN A 1 124 ? 67.938 -6.746 55.125 1 18.84 124 GLN A N 1
ATOM 984 C CA . GLN A 1 124 ? 68.75 -5.559 55.25 1 18.84 124 GLN A CA 1
ATOM 985 C C . GLN A 1 124 ? 67.938 -4.289 55.281 1 18.84 124 GLN A C 1
ATOM 987 O O . GLN A 1 124 ? 67 -4.137 54.438 1 18.84 124 GLN A O 1
ATOM 992 N N . ARG A 1 125 ? 67.938 -3.666 56.469 1 20.06 125 ARG A N 1
ATOM 993 C CA . ARG A 1 125 ? 67.375 -2.43 57 1 20.06 125 ARG A CA 1
ATOM 994 C C . ARG A 1 125 ? 67.75 -1.232 56.125 1 20.06 125 ARG A C 1
ATOM 996 O O . ARG A 1 125 ? 67.875 -0.118 56.625 1 20.06 125 ARG A O 1
ATOM 1003 N N . ILE A 1 126 ? 68 -1.498 54.75 1 21.27 126 ILE A N 1
ATOM 1004 C CA . ILE A 1 126 ? 68.75 -0.32 54.25 1 21.27 126 ILE A CA 1
ATOM 1005 C C . ILE A 1 126 ? 67.938 0.937 54.594 1 21.27 126 ILE A C 1
ATOM 1007 O O . ILE A 1 126 ? 66.688 0.994 54.312 1 21.27 126 ILE A O 1
ATOM 1011 N N . LYS A 1 127 ? 68.5 1.778 55.531 1 21.42 127 LYS A N 1
ATOM 1012 C CA . LYS A 1 127 ? 68.25 3.102 56.125 1 21.42 127 LYS A CA 1
ATOM 1013 C C . LYS A 1 127 ? 68.125 4.168 55.062 1 21.42 127 LYS A C 1
ATOM 1015 O O . LYS A 1 127 ? 69.125 4.598 54.469 1 21.42 127 LYS A O 1
ATOM 1020 N N . SER A 1 128 ? 67.25 3.9 53.969 1 21.86 128 SER A N 1
ATOM 1021 C CA . SER A 1 128 ? 67.25 4.898 52.906 1 21.86 128 SER A CA 1
ATOM 1022 C C . SER A 1 128 ? 66.938 6.293 53.469 1 21.86 128 SER A C 1
ATOM 1024 O O . SER A 1 128 ? 66 6.508 54.156 1 21.86 128 SER A O 1
ATOM 1026 N N . SER A 1 129 ? 68 6.93 54 1 22.67 129 SER A N 1
ATOM 1027 C CA . SER A 1 129 ? 68.062 8.32 54.406 1 22.67 129 SER A CA 1
ATOM 1028 C C . SER A 1 129 ? 67.375 9.227 53.375 1 22.67 129 SER A C 1
ATOM 1030 O O . SER A 1 129 ? 67.875 9.305 52.219 1 22.67 129 SER A O 1
ATOM 1032 N N . SER A 1 130 ? 66.125 9.156 53.219 1 23.7 130 SER A N 1
ATOM 1033 C CA . SER A 1 130 ? 65.25 9.875 52.25 1 23.7 130 SER A CA 1
ATOM 1034 C C . SER A 1 130 ? 65.438 11.383 52.375 1 23.7 130 SER A C 1
ATOM 1036 O O . SER A 1 130 ? 65 11.992 53.344 1 23.7 130 SER A O 1
ATOM 1038 N N . LYS A 1 131 ? 66.75 11.852 52.312 1 25.17 131 LYS A N 1
ATOM 1039 C CA . LYS A 1 131 ? 66.875 13.305 52.25 1 25.17 131 LYS A CA 1
ATOM 1040 C C . LYS A 1 131 ? 65.938 13.93 51.281 1 25.17 131 LYS A C 1
ATOM 1042 O O . LYS A 1 131 ? 65.812 13.477 50.156 1 25.17 131 LYS A O 1
ATOM 1047 N N . SER A 1 132 ? 64.875 14.523 51.781 1 26.86 132 SER A N 1
ATOM 1048 C CA . SER A 1 132 ? 63.719 15.195 51.219 1 26.86 132 SER A CA 1
ATOM 1049 C C . SER A 1 132 ? 64.125 16.312 50.25 1 26.86 132 SER A C 1
ATOM 1051 O O . SER A 1 132 ? 64.875 17.219 50.625 1 26.86 132 SER A O 1
ATOM 1053 N N . PRO A 1 133 ? 64.688 16 49.062 1 31 133 PRO A N 1
ATOM 1054 C CA . PRO A 1 133 ? 65.125 17.156 48.281 1 31 133 PRO A CA 1
ATOM 1055 C C . PRO A 1 133 ? 64.125 18.281 48.219 1 31 133 PRO A C 1
ATOM 1057 O O . PRO A 1 133 ? 62.906 18.016 48.219 1 31 133 PRO A O 1
ATOM 1060 N N . ARG A 1 134 ? 64.375 19.438 48.781 1 28.69 134 ARG A N 1
ATOM 1061 C CA . ARG A 1 134 ? 63.656 20.703 48.75 1 28.69 134 ARG A CA 1
ATOM 1062 C C . ARG A 1 134 ? 63.188 21.031 47.312 1 28.69 134 ARG A C 1
ATOM 1064 O O . ARG A 1 134 ? 64 21.125 46.406 1 28.69 134 ARG A O 1
ATOM 1071 N N . ARG A 1 135 ? 62.062 20.531 46.875 1 28.94 135 ARG A N 1
ATOM 1072 C CA . ARG A 1 135 ? 61.469 20.844 45.594 1 28.94 135 ARG A CA 1
ATOM 1073 C C . ARG A 1 135 ? 61.469 22.344 45.344 1 28.94 135 ARG A C 1
ATOM 1075 O O . ARG A 1 135 ? 60.969 23.125 46.156 1 28.94 135 ARG A O 1
ATOM 1082 N N . ARG A 1 136 ? 62.5 22.844 44.688 1 32.22 136 ARG A N 1
ATOM 1083 C CA . ARG A 1 136 ? 62.469 24.188 44.094 1 32.22 136 ARG A CA 1
ATOM 1084 C C . ARG A 1 136 ? 61.062 24.5 43.562 1 32.22 136 ARG A C 1
ATOM 1086 O O . ARG A 1 136 ? 60.469 23.719 42.812 1 32.22 136 ARG A O 1
ATOM 1093 N N . ARG A 1 137 ? 60.312 25.25 44.312 1 27.81 137 ARG A N 1
ATOM 1094 C CA . ARG A 1 137 ? 59.062 25.875 43.938 1 27.81 137 ARG A CA 1
ATOM 1095 C C . ARG A 1 137 ? 59.125 26.391 42.5 1 27.81 137 ARG A C 1
ATOM 1097 O O . ARG A 1 137 ? 59.844 27.359 42.219 1 27.81 137 ARG A O 1
ATOM 1104 N N . GLU A 1 138 ? 59.438 25.516 41.469 1 33.5 138 GLU A N 1
ATOM 1105 C CA . GLU A 1 138 ? 59.156 26.031 40.156 1 33.5 138 GLU A CA 1
ATOM 1106 C C . GLU A 1 138 ? 57.875 26.875 40.125 1 33.5 138 GLU A C 1
ATOM 1108 O O . GLU A 1 138 ? 56.844 26.438 40.625 1 33.5 138 GLU A O 1
ATOM 1113 N N . THR A 1 139 ? 57.969 28.125 40.344 1 31.88 139 THR A N 1
ATOM 1114 C CA . THR A 1 139 ? 56.875 29.062 40.062 1 31.88 139 THR A CA 1
ATOM 1115 C C . THR A 1 139 ? 56.094 28.625 38.844 1 31.88 139 THR A C 1
ATOM 1117 O O . THR A 1 139 ? 56.625 28.469 37.75 1 31.88 139 THR A O 1
ATOM 1120 N N . SER A 1 140 ? 55.25 27.719 39.031 1 35.25 140 SER A N 1
ATOM 1121 C CA . SER A 1 140 ? 54.312 27.281 38 1 35.25 140 SER A CA 1
ATOM 1122 C C . SER A 1 140 ? 53.75 28.453 37.188 1 35.25 140 SER A C 1
ATOM 1124 O O . SER A 1 140 ? 53.062 29.312 37.75 1 35.25 140 SER A O 1
ATOM 1126 N N . LYS A 1 141 ? 54.625 29.156 36.312 1 35.75 141 LYS A N 1
ATOM 1127 C CA . LYS A 1 141 ? 54 30.031 35.312 1 35.75 141 LYS A CA 1
ATOM 1128 C C . LYS A 1 141 ? 52.594 29.562 35 1 35.75 141 LYS A C 1
ATOM 1130 O O . LYS A 1 141 ? 52.375 28.391 34.688 1 35.75 141 LYS A O 1
ATOM 1135 N N . LYS A 1 142 ? 51.656 30.156 35.719 1 38.75 142 LYS A N 1
ATOM 1136 C CA . LYS A 1 142 ? 50.25 30 35.312 1 38.75 142 LYS A CA 1
ATOM 1137 C C . LYS A 1 142 ? 50.156 29.781 33.781 1 38.75 142 LYS A C 1
ATOM 1139 O O . LYS A 1 142 ? 50.781 30.469 33 1 38.75 142 LYS A O 1
ATOM 1144 N N . PRO A 1 143 ? 50.062 28.594 33.281 1 41.16 143 PRO A N 1
ATOM 1145 C CA . PRO A 1 143 ? 49.875 28.469 31.844 1 41.16 143 PRO A CA 1
ATOM 1146 C C . PRO A 1 143 ? 49.188 29.688 31.234 1 41.16 143 PRO A C 1
ATOM 1148 O O . PRO A 1 143 ? 48.406 30.375 31.906 1 41.16 143 PRO A O 1
ATOM 1151 N N . LYS A 1 144 ? 49.781 30.469 30.328 1 41.03 144 LYS A N 1
ATOM 1152 C CA . LYS A 1 144 ? 49.188 31.547 29.531 1 41.03 144 LYS A CA 1
ATOM 1153 C C . LYS A 1 144 ? 47.688 31.406 29.453 1 41.03 144 LYS A C 1
ATOM 1155 O O . LYS A 1 144 ? 47.156 30.344 29.078 1 41.03 144 LYS A O 1
ATOM 1160 N N . ASN A 1 145 ? 46.844 31.844 30.391 1 44.03 145 ASN A N 1
ATOM 1161 C CA . ASN A 1 145 ? 45.406 32.031 30.297 1 44.03 145 ASN A CA 1
ATOM 1162 C C . ASN A 1 145 ? 44.938 32.094 28.859 1 44.03 145 ASN A C 1
ATOM 1164 O O . ASN A 1 145 ? 45.188 33.094 28.172 1 44.03 145 ASN A O 1
ATOM 1168 N N . GLN A 1 146 ? 45.188 31.172 27.984 1 51.88 146 GLN A N 1
ATOM 1169 C CA . GLN A 1 146 ? 44.781 31.172 26.594 1 51.88 146 GLN A CA 1
ATOM 1170 C C . GLN A 1 146 ? 43.469 31.906 26.422 1 51.88 146 GLN A C 1
ATOM 1172 O O . GLN A 1 146 ? 42.438 31.531 27.031 1 51.88 146 GLN A O 1
ATOM 1177 N N . SER A 1 147 ? 43.375 33.156 26.359 1 68.38 147 SER A N 1
ATOM 1178 C CA . SER A 1 147 ? 42.281 34.094 26.078 1 68.38 147 SER A CA 1
ATOM 1179 C C . SER A 1 147 ? 41.25 33.469 25.156 1 68.38 147 SER A C 1
ATOM 1181 O O . SER A 1 147 ? 41.594 32.844 24.141 1 68.38 147 SER A O 1
ATOM 1183 N N . ILE A 1 148 ? 40.062 33.094 25.609 1 78.5 148 ILE A N 1
ATOM 1184 C CA . ILE A 1 148 ? 38.906 32.625 24.844 1 78.5 148 ILE A CA 1
ATOM 1185 C C . ILE A 1 148 ? 38.562 33.625 23.734 1 78.5 148 ILE A C 1
ATOM 1187 O O . ILE A 1 148 ? 38.344 34.781 24 1 78.5 148 ILE A O 1
ATOM 1191 N N . GLU A 1 149 ? 38.812 33.281 22.562 1 81.88 149 GLU A N 1
ATOM 1192 C CA . GLU A 1 149 ? 38.594 34.125 21.391 1 81.88 149 GLU A CA 1
ATOM 1193 C C . GLU A 1 149 ? 37.094 34.25 21.094 1 81.88 149 GLU A C 1
ATOM 1195 O O . GLU A 1 149 ? 36.656 35.312 20.672 1 81.88 149 GLU A O 1
ATOM 1200 N N . ALA A 1 150 ? 36.375 33.156 21.25 1 87.38 150 ALA A N 1
ATOM 1201 C CA . ALA A 1 150 ? 34.938 33.156 20.891 1 87.38 150 ALA A CA 1
ATOM 1202 C C . ALA A 1 150 ? 34.188 32.125 21.703 1 87.38 150 ALA A C 1
ATOM 1204 O O . ALA A 1 150 ? 34.75 31.125 22.141 1 87.38 150 ALA A O 1
ATOM 1205 N N . ARG A 1 151 ? 32.938 32.531 21.969 1 89.5 151 ARG A N 1
ATOM 1206 C CA . ARG A 1 151 ? 32.031 31.625 22.641 1 89.5 151 ARG A CA 1
ATOM 1207 C C . ARG A 1 151 ? 30.797 31.344 21.781 1 89.5 151 ARG A C 1
ATOM 1209 O O . ARG A 1 151 ? 30.125 32.281 21.312 1 89.5 151 ARG A O 1
ATOM 1216 N N . ILE A 1 152 ? 30.594 30.078 21.438 1 90.88 152 ILE A N 1
ATOM 1217 C CA . ILE A 1 152 ? 29.453 29.672 20.625 1 90.88 152 ILE A CA 1
ATOM 1218 C C . ILE A 1 152 ? 28.531 28.781 21.453 1 90.88 152 ILE A C 1
ATOM 1220 O O . ILE A 1 152 ? 29 27.828 22.094 1 90.88 152 ILE A O 1
ATOM 1224 N N . SER A 1 153 ? 27.234 29.094 21.516 1 92.75 153 SER A N 1
ATOM 1225 C CA . SER A 1 153 ? 26.25 28.25 22.219 1 92.75 153 SER A CA 1
ATOM 1226 C C . SER A 1 153 ? 25.375 27.5 21.234 1 92.75 153 SER A C 1
ATOM 1228 O O . SER A 1 153 ? 24.719 28.109 20.375 1 92.75 153 SER A O 1
ATOM 1230 N N . LEU A 1 154 ? 25.375 26.234 21.375 1 92.75 154 LEU A N 1
ATOM 1231 C CA . LEU A 1 154 ? 24.531 25.391 20.547 1 92.75 154 LEU A CA 1
ATOM 1232 C C . LEU A 1 154 ? 23.328 24.891 21.328 1 92.75 154 LEU A C 1
ATOM 1234 O O . LEU A 1 154 ? 23.453 24.031 22.188 1 92.75 154 LEU A O 1
ATOM 1238 N N . LYS A 1 155 ? 22.125 25.25 21.047 1 90.88 155 LYS A N 1
ATOM 1239 C CA . LYS A 1 155 ? 20.922 24.984 21.844 1 90.88 155 LYS A CA 1
ATOM 1240 C C . LYS A 1 155 ? 20.234 23.688 21.391 1 90.88 155 LYS A C 1
ATOM 1242 O O . LYS A 1 155 ? 19.609 23 22.203 1 90.88 155 LYS A O 1
ATOM 1247 N N . ASP A 1 156 ? 20.359 23.266 20.203 1 90.19 156 ASP A N 1
ATOM 1248 C CA . ASP A 1 156 ? 19.578 22.141 19.672 1 90.19 156 ASP A CA 1
ATOM 1249 C C . ASP A 1 156 ? 20.375 20.844 19.734 1 90.19 156 ASP A C 1
ATOM 1251 O O . ASP A 1 156 ? 19.875 19.781 19.359 1 90.19 156 ASP A O 1
ATOM 1255 N N . GLU A 1 157 ? 21.625 21 20.281 1 92.94 157 GLU A N 1
ATOM 1256 C CA . GLU A 1 157 ? 22.469 19.812 20.234 1 92.94 157 GLU A CA 1
ATOM 1257 C C . GLU A 1 157 ? 22.656 19.219 21.625 1 92.94 157 GLU A C 1
ATOM 1259 O O . GLU A 1 157 ? 22.484 19.906 22.625 1 92.94 157 GLU A O 1
ATOM 1264 N N . ARG A 1 158 ? 22.984 17.891 21.656 1 94.38 158 ARG A N 1
ATOM 1265 C CA . ARG A 1 158 ? 23.312 17.188 22.891 1 94.38 158 ARG A CA 1
ATOM 1266 C C . ARG A 1 158 ? 24.812 17.078 23.078 1 94.38 158 ARG A C 1
ATOM 1268 O O . ARG A 1 158 ? 25.562 17 22.109 1 94.38 158 ARG A O 1
ATOM 1275 N N . ALA A 1 159 ? 25.234 16.984 24.266 1 95.75 159 ALA A N 1
ATOM 1276 C CA . ALA A 1 159 ? 26.656 17 24.594 1 95.75 159 ALA A CA 1
ATOM 1277 C C . ALA A 1 159 ? 27.328 15.703 24.156 1 95.75 159 ALA A C 1
ATOM 1279 O O . ALA A 1 159 ? 28.453 15.727 23.641 1 95.75 159 ALA A O 1
ATOM 1280 N N . GLY A 1 160 ? 26.656 14.617 24.422 1 94.81 160 GLY A N 1
ATOM 1281 C CA . GLY A 1 160 ? 27.234 13.328 24.062 1 94.81 160 GLY A CA 1
ATOM 1282 C C . GLY A 1 160 ? 27.609 13.211 22.594 1 94.81 160 GLY A C 1
ATOM 1283 O O . GLY A 1 160 ? 28.781 13.086 22.266 1 94.81 160 GLY A O 1
ATOM 1284 N N . PRO A 1 161 ? 26.641 13.359 21.812 1 96.12 161 PRO A N 1
ATOM 1285 C CA . PRO A 1 161 ? 26.906 13.273 20.375 1 96.12 161 PRO A CA 1
ATOM 1286 C C . PRO A 1 161 ? 27.859 14.359 19.875 1 96.12 161 PRO A C 1
ATOM 1288 O O . PRO A 1 161 ? 28.641 14.125 18.938 1 96.12 161 PRO A O 1
ATOM 1291 N N . PHE A 1 162 ? 27.844 15.547 20.422 1 96.75 162 PHE A N 1
ATOM 1292 C CA . PHE A 1 162 ? 28.781 16.578 20.016 1 96.75 162 PHE A CA 1
ATOM 1293 C C . PHE A 1 162 ? 30.219 16.172 20.344 1 96.75 162 PHE A C 1
ATOM 1295 O O . PHE A 1 162 ? 31.141 16.453 19.562 1 96.75 162 PHE A O 1
ATOM 1302 N N . GLN A 1 163 ? 30.312 15.578 21.516 1 95.88 163 GLN A N 1
ATOM 1303 C CA . GLN A 1 163 ? 31.625 15.039 21.859 1 95.88 163 GLN A CA 1
ATOM 1304 C C . GLN A 1 163 ? 32.094 14.039 20.812 1 95.88 163 GLN A C 1
ATOM 1306 O O . GLN A 1 163 ? 33.281 14.047 20.438 1 95.88 163 GLN A O 1
ATOM 1311 N N . ASP A 1 164 ? 31.234 13.211 20.453 1 97 164 ASP A N 1
ATOM 1312 C CA . ASP A 1 164 ? 31.578 12.25 19.406 1 97 164 ASP A CA 1
ATOM 1313 C C . ASP A 1 164 ? 32 12.953 18.109 1 97 164 ASP A C 1
ATOM 1315 O O . ASP A 1 164 ? 32.906 12.508 17.422 1 97 164 ASP A O 1
ATOM 1319 N N . LEU A 1 165 ? 31.344 14 17.797 1 96.94 165 LEU A N 1
ATOM 1320 C CA . LEU A 1 165 ? 31.688 14.797 16.625 1 96.94 165 LEU A CA 1
ATOM 1321 C C . LEU A 1 165 ? 33.125 15.344 16.734 1 96.94 165 LEU A C 1
ATOM 1323 O O . LEU A 1 165 ? 33.875 15.289 15.781 1 96.94 165 LEU A O 1
ATOM 1327 N N . LEU A 1 166 ? 33.406 15.867 17.922 1 95.75 166 LEU A N 1
ATOM 1328 C CA . LEU A 1 166 ? 34.75 16.406 18.156 1 95.75 166 LEU A CA 1
ATOM 1329 C C . LEU A 1 166 ? 35.812 15.297 18.031 1 95.75 166 LEU A C 1
ATOM 1331 O O . LEU A 1 166 ? 36.906 15.531 17.531 1 95.75 166 LEU A O 1
ATOM 1335 N N . MET A 1 167 ? 35.375 14.156 18.5 1 95.88 167 MET A N 1
ATOM 1336 C CA . MET A 1 167 ? 36.281 13.023 18.391 1 95.88 167 MET A CA 1
ATOM 1337 C C . MET A 1 167 ? 36.531 12.664 16.938 1 95.88 167 MET A C 1
ATOM 1339 O O . MET A 1 167 ? 37.594 12.141 16.594 1 95.88 167 MET A O 1
ATOM 1343 N N . PHE A 1 168 ? 35.625 12.938 16.094 1 96.19 168 PHE A N 1
ATOM 1344 C CA . PHE A 1 168 ? 35.781 12.688 14.664 1 96.19 168 PHE A CA 1
ATOM 1345 C C . PHE A 1 168 ? 36.688 13.727 14.016 1 96.19 168 PHE A C 1
ATOM 1347 O O . PHE A 1 168 ? 37.5 13.398 13.156 1 96.19 168 PHE A O 1
ATOM 1354 N N . ILE A 1 169 ? 36.594 14.961 14.453 1 94.75 169 ILE A N 1
ATOM 1355 C CA . ILE A 1 169 ? 37.281 16.062 13.805 1 94.75 169 ILE A CA 1
ATOM 1356 C C . ILE A 1 169 ? 38.75 16.078 14.234 1 94.75 169 ILE A C 1
ATOM 1358 O O . ILE A 1 169 ? 39.625 16.438 13.461 1 94.75 169 ILE A O 1
ATOM 1362 N N . TYR A 1 170 ? 38.938 15.68 15.453 1 94 170 TYR A N 1
ATOM 1363 C CA . TYR A 1 170 ? 40.312 15.672 15.953 1 94 170 TYR A CA 1
ATOM 1364 C C . TYR A 1 170 ? 41.031 14.398 15.531 1 94 170 TYR A C 1
ATOM 1366 O O . TYR A 1 170 ? 40.625 13.289 15.883 1 94 170 TYR A O 1
ATOM 1374 N N . PRO A 1 171 ? 42.094 14.414 14.781 1 88.5 171 PRO A N 1
ATOM 1375 C CA . PRO A 1 171 ? 42.75 13.273 14.148 1 88.5 171 PRO A CA 1
ATOM 1376 C C . PRO A 1 171 ? 43.281 12.25 15.156 1 88.5 171 PRO A C 1
ATOM 1378 O O . PRO A 1 171 ? 43.344 11.055 14.844 1 88.5 171 PRO A O 1
ATOM 1381 N N . HIS A 1 172 ? 43.656 12.695 16.391 1 90 172 HIS A N 1
ATOM 1382 C CA . HIS A 1 172 ? 44.25 11.758 17.328 1 90 172 HIS A CA 1
ATOM 1383 C C . HIS A 1 172 ? 43.156 11.039 18.141 1 90 172 HIS A C 1
ATOM 1385 O O . HIS A 1 172 ? 43.469 10.203 18.984 1 90 172 HIS A O 1
ATOM 1391 N N . LEU A 1 173 ? 42 11.359 17.891 1 90.44 173 LEU A N 1
ATOM 1392 C CA . LEU A 1 173 ? 40.875 10.719 18.562 1 90.44 173 LEU A CA 1
ATOM 1393 C C . LEU A 1 173 ? 40.062 9.867 17.594 1 90.44 173 LEU A C 1
ATOM 1395 O O . LEU A 1 173 ? 40.281 9.938 16.375 1 90.44 173 LEU A O 1
ATOM 1399 N N . ASP A 1 174 ? 39.281 8.906 18.203 1 90.81 174 ASP A N 1
ATOM 1400 C CA . ASP A 1 174 ? 38.5 8.023 17.359 1 90.81 174 ASP A CA 1
ATOM 1401 C C . ASP A 1 174 ? 37 8.117 17.703 1 90.81 174 ASP A C 1
ATOM 1403 O O . ASP A 1 174 ? 36.625 7.992 18.875 1 90.81 174 ASP A O 1
ATOM 1407 N N . CYS A 1 175 ? 36.281 8.445 16.703 1 92.44 175 CYS A N 1
ATOM 1408 C CA . CYS A 1 175 ? 34.844 8.469 16.844 1 92.44 175 CYS A CA 1
ATOM 1409 C C . CYS A 1 175 ? 34.25 7.105 16.516 1 92.44 175 CYS A C 1
ATOM 1411 O O . CYS A 1 175 ? 34.562 6.5 15.492 1 92.44 175 CYS A O 1
ATOM 1413 N N . ILE A 1 176 ? 33.344 6.555 17.453 1 93.5 176 ILE A N 1
ATOM 1414 C CA . ILE A 1 176 ? 32.656 5.301 17.203 1 93.5 176 ILE A CA 1
ATOM 1415 C C . ILE A 1 176 ? 31.172 5.586 16.938 1 93.5 176 ILE A C 1
ATOM 1417 O O . ILE A 1 176 ? 30.469 6.125 17.781 1 93.5 176 ILE A O 1
ATOM 1421 N N . CYS A 1 177 ? 30.875 5.211 15.773 1 95.31 177 CYS A N 1
ATOM 1422 C CA . CYS A 1 177 ? 29.484 5.41 15.375 1 95.31 177 CYS A CA 1
ATOM 1423 C C . CYS A 1 177 ? 28.625 4.211 15.758 1 95.31 177 CYS A C 1
ATOM 1425 O O . CYS A 1 177 ? 28.984 3.068 15.469 1 95.31 177 CYS A O 1
ATOM 1427 N N . THR A 1 178 ? 27.516 4.434 16.484 1 95.81 178 THR A N 1
ATOM 1428 C CA . THR A 1 178 ? 26.562 3.408 16.891 1 95.81 178 THR A CA 1
ATOM 1429 C C . THR A 1 178 ? 25.125 3.869 16.609 1 95.81 178 THR A C 1
ATOM 1431 O O . THR A 1 178 ? 24.906 5.008 16.188 1 95.81 178 THR A O 1
ATOM 1434 N N . TRP A 1 179 ? 24.172 2.973 16.828 1 96.69 179 TRP A N 1
ATOM 1435 C CA . TRP A 1 179 ? 22.766 3.295 16.609 1 96.69 179 TRP A CA 1
ATOM 1436 C C . TRP A 1 179 ? 22.266 4.316 17.625 1 96.69 179 TRP A C 1
ATOM 1438 O O . TRP A 1 179 ? 21.25 4.973 17.406 1 96.69 179 TRP A O 1
ATOM 1448 N N . GLN A 1 180 ? 23.016 4.559 18.656 1 94.94 180 GLN A N 1
ATOM 1449 C CA . GLN A 1 180 ? 22.609 5.488 19.703 1 94.94 180 GLN A CA 1
ATOM 1450 C C . GLN A 1 180 ? 22.938 6.926 19.328 1 94.94 180 GLN A C 1
ATOM 1452 O O . GLN A 1 180 ? 22.25 7.863 19.719 1 94.94 180 GLN A O 1
ATOM 1457 N N . ASN A 1 181 ? 24.016 7.07 18.578 1 96.5 181 ASN A N 1
ATOM 1458 C CA . ASN A 1 181 ? 24.453 8.43 18.266 1 96.5 181 ASN A CA 1
ATOM 1459 C C . ASN A 1 181 ? 24.344 8.734 16.781 1 96.5 181 ASN A C 1
ATOM 1461 O O . ASN A 1 181 ? 24.562 9.875 16.359 1 96.5 181 ASN A O 1
ATOM 1465 N N . VAL A 1 182 ? 23.938 7.777 15.984 1 97.31 182 VAL A N 1
ATOM 1466 C CA . VAL A 1 182 ? 23.984 7.895 14.531 1 97.31 182 VAL A CA 1
ATOM 1467 C C . VAL A 1 182 ? 23.031 8.984 14.055 1 97.31 182 VAL A C 1
ATOM 1469 O O . VAL A 1 182 ? 23.375 9.789 13.188 1 97.31 182 VAL A O 1
ATOM 1472 N N . SER A 1 183 ? 21.875 9.047 14.578 1 96.25 183 SER A N 1
ATOM 1473 C CA . SER A 1 183 ? 20.891 10.023 14.133 1 96.25 183 SER A CA 1
ATOM 1474 C C . SER A 1 183 ? 21.344 11.445 14.43 1 96.25 183 SER A C 1
ATOM 1476 O O . SER A 1 183 ? 21.203 12.336 13.586 1 96.25 183 SER A O 1
ATOM 1478 N N . GLU A 1 184 ? 21.922 11.656 15.586 1 96.88 184 GLU A N 1
ATOM 1479 C CA . GLU A 1 184 ? 22.406 12.977 15.977 1 96.88 184 GLU A CA 1
ATOM 1480 C C . GLU A 1 184 ? 23.625 13.391 15.164 1 96.88 184 GLU A C 1
ATOM 1482 O O . GLU A 1 184 ? 23.75 14.555 14.773 1 96.88 184 GLU A O 1
ATOM 1487 N N . LEU A 1 185 ? 24.469 12.484 14.961 1 97.69 185 LEU A N 1
ATOM 1488 C CA . LEU A 1 185 ? 25.641 12.766 14.141 1 97.69 185 LEU A CA 1
ATOM 1489 C C . LEU A 1 185 ? 25.25 13.148 12.719 1 97.69 185 LEU A C 1
ATOM 1491 O O . LEU A 1 185 ? 25.812 14.062 12.133 1 97.69 185 LEU A O 1
ATOM 1495 N N . MET A 1 186 ? 24.234 12.469 12.203 1 97.88 186 MET A N 1
ATOM 1496 C CA . MET A 1 186 ? 23.75 12.797 10.875 1 97.88 186 MET A CA 1
ATOM 1497 C C . MET A 1 186 ? 23.125 14.195 10.852 1 97.88 186 MET A C 1
ATOM 1499 O O . MET A 1 186 ? 23.375 14.977 9.938 1 97.88 186 MET A O 1
ATOM 1503 N N . LYS A 1 187 ? 22.422 14.461 11.844 1 97.25 187 LYS A N 1
ATOM 1504 C CA . LYS A 1 187 ? 21.812 15.781 11.977 1 97.25 187 LYS A CA 1
ATOM 1505 C C . LYS A 1 187 ? 22.875 16.875 12 1 97.25 187 LYS A C 1
ATOM 1507 O O . LYS A 1 187 ? 22.766 17.875 11.297 1 97.25 187 LYS A O 1
ATOM 1512 N N . MET A 1 188 ? 23.875 16.656 12.75 1 97.25 188 MET A N 1
ATOM 1513 C CA . MET A 1 188 ? 24.953 17.625 12.875 1 97.25 188 MET A CA 1
ATOM 1514 C C . MET A 1 188 ? 25.75 17.75 11.578 1 97.25 188 MET A C 1
ATOM 1516 O O . MET A 1 188 ? 26.203 18.828 11.219 1 97.25 188 MET A O 1
ATOM 1520 N N . SER A 1 189 ? 25.906 16.656 10.914 1 97.25 189 SER A N 1
ATOM 1521 C CA . SER A 1 189 ? 26.641 16.688 9.656 1 97.25 189 SER A CA 1
ATOM 1522 C C . SER A 1 189 ? 25.969 17.609 8.648 1 97.25 189 SER A C 1
ATOM 1524 O O . SER A 1 189 ? 26.641 18.312 7.883 1 97.25 189 SER A O 1
ATOM 1526 N N . GLN A 1 190 ? 24.672 17.609 8.688 1 96.69 190 GLN A N 1
ATOM 1527 C CA . GLN A 1 190 ? 23.922 18.469 7.773 1 96.69 190 GLN A CA 1
ATOM 1528 C C . GLN A 1 190 ? 23.844 19.891 8.297 1 96.69 190 GLN A C 1
ATOM 1530 O O . GLN A 1 190 ? 24.047 20.844 7.547 1 96.69 190 GLN A O 1
ATOM 1535 N N . LYS A 1 191 ? 23.578 20.016 9.562 1 95.88 191 LYS A N 1
ATOM 1536 C CA . LYS A 1 191 ? 23.453 21.344 10.18 1 95.88 191 LYS A CA 1
ATOM 1537 C C . LYS A 1 191 ? 24.734 22.141 10.023 1 95.88 191 LYS A C 1
ATOM 1539 O O . LYS A 1 191 ? 24.703 23.344 9.727 1 95.88 191 LYS A O 1
ATOM 1544 N N . PHE A 1 192 ? 25.891 21.469 10.219 1 96.06 192 PHE A N 1
ATOM 1545 C CA . PHE A 1 192 ? 27.172 22.141 10.188 1 96.06 192 PHE A CA 1
ATOM 1546 C C . PHE A 1 192 ? 27.859 21.953 8.836 1 96.06 192 PHE A C 1
ATOM 1548 O O . PHE A 1 192 ? 29.031 22.312 8.664 1 96.06 192 PHE A O 1
ATOM 1555 N N . ASP A 1 193 ? 27.156 21.328 7.859 1 96.19 193 ASP A N 1
ATOM 1556 C CA . ASP A 1 193 ? 27.625 21.125 6.492 1 96.19 193 ASP A CA 1
ATOM 1557 C C . ASP A 1 193 ? 29 20.438 6.48 1 96.19 193 ASP A C 1
ATOM 1559 O O . ASP A 1 193 ? 29.938 20.953 5.891 1 96.19 193 ASP A O 1
ATOM 1563 N N . MET A 1 194 ? 29.016 19.328 7.055 1 96.69 194 MET A N 1
ATOM 1564 C CA . MET A 1 194 ? 30.234 18.516 7.129 1 96.69 194 MET A CA 1
ATOM 1565 C C . MET A 1 194 ? 30.109 17.266 6.254 1 96.69 194 MET A C 1
ATOM 1567 O O . MET A 1 194 ? 29.719 16.203 6.734 1 96.69 194 MET A O 1
ATOM 1571 N N . PRO A 1 195 ? 30.625 17.312 5.059 1 95.5 195 PRO A N 1
ATOM 1572 C CA . PRO A 1 195 ? 30.438 16.203 4.125 1 95.5 195 PRO A CA 1
ATOM 1573 C C . PRO A 1 195 ? 31.219 14.945 4.523 1 95.5 195 PRO A C 1
ATOM 1575 O O . PRO A 1 195 ? 30.766 13.828 4.27 1 95.5 195 PRO A O 1
ATOM 1578 N N . LEU A 1 196 ? 32.344 15.164 5.133 1 95.56 196 LEU A N 1
ATOM 1579 C CA . LEU A 1 196 ? 33.125 14.016 5.543 1 95.56 196 LEU A CA 1
ATOM 1580 C C . LEU A 1 196 ? 32.438 13.242 6.656 1 95.56 196 LEU A C 1
ATOM 1582 O O . LEU A 1 196 ? 32.438 12.008 6.66 1 95.56 196 LEU A O 1
ATOM 1586 N N . LEU A 1 197 ? 31.891 13.992 7.535 1 96.69 197 LEU A N 1
ATOM 1587 C CA . LEU A 1 197 ? 31.141 13.352 8.602 1 96.69 197 LEU A CA 1
ATOM 1588 C C . LEU A 1 197 ? 29.906 12.641 8.047 1 96.69 197 LEU A C 1
ATOM 1590 O O . LEU A 1 197 ? 29.578 11.523 8.461 1 96.69 197 LEU A O 1
ATOM 1594 N N . LYS A 1 198 ? 29.219 13.289 7.145 1 97.44 198 LYS A N 1
ATOM 1595 C CA . LYS A 1 198 ? 28.047 12.695 6.512 1 97.44 198 LYS A CA 1
ATOM 1596 C C . LYS A 1 198 ? 28.375 11.359 5.855 1 97.44 198 LYS A C 1
ATOM 1598 O O . LYS A 1 198 ? 27.656 10.375 6.027 1 97.44 198 LYS A O 1
ATOM 1603 N N . ARG A 1 199 ? 29.453 11.32 5.191 1 97.5 199 ARG A N 1
ATOM 1604 C CA . ARG A 1 199 ? 29.875 10.102 4.512 1 97.5 199 ARG A CA 1
ATOM 1605 C C . ARG A 1 199 ? 30.234 9.016 5.52 1 97.5 199 ARG A C 1
ATOM 1607 O O . ARG A 1 199 ? 29.906 7.844 5.32 1 97.5 199 ARG A O 1
ATOM 1614 N N . TYR A 1 200 ? 30.891 9.453 6.523 1 97.06 200 TYR A N 1
ATOM 1615 C CA . TYR A 1 200 ? 31.281 8.516 7.574 1 97.06 200 TYR A CA 1
ATOM 1616 C C . TYR A 1 200 ? 30.062 7.859 8.203 1 97.06 200 TYR A C 1
ATOM 1618 O O . TYR A 1 200 ? 30.016 6.637 8.352 1 97.06 200 TYR A O 1
ATOM 1626 N N . VAL A 1 201 ? 29.125 8.633 8.516 1 97.88 201 VAL A N 1
ATOM 1627 C CA . VAL A 1 201 ? 27.906 8.148 9.164 1 97.88 201 VAL A CA 1
ATOM 1628 C C . VAL A 1 201 ? 27.109 7.305 8.172 1 97.88 201 VAL A C 1
ATOM 1630 O O . VAL A 1 201 ? 26.578 6.246 8.539 1 97.88 201 VAL A O 1
ATOM 1633 N N . LEU A 1 202 ? 27.031 7.719 6.945 1 98.19 202 LEU A N 1
ATOM 1634 C CA . LEU A 1 202 ? 26.297 6.992 5.914 1 98.19 202 LEU A CA 1
ATOM 1635 C C . LEU A 1 202 ? 26.906 5.609 5.695 1 98.19 202 LEU A C 1
ATOM 1637 O O . LEU A 1 202 ? 26.172 4.629 5.531 1 98.19 202 LEU A O 1
ATOM 1641 N N . ASN A 1 203 ? 28.156 5.559 5.781 1 97.69 203 ASN A N 1
ATOM 1642 C CA . ASN A 1 203 ? 28.828 4.27 5.621 1 97.69 203 ASN A CA 1
ATOM 1643 C C . ASN A 1 203 ? 28.469 3.314 6.758 1 97.69 203 ASN A C 1
ATOM 1645 O O . ASN A 1 203 ? 28.25 2.125 6.523 1 97.69 203 ASN A O 1
ATOM 1649 N N . PHE A 1 204 ? 28.484 3.779 7.887 1 97.81 204 PHE A N 1
ATOM 1650 C CA . PHE A 1 204 ? 28.062 2.963 9.016 1 97.81 204 PHE A CA 1
ATOM 1651 C C . PHE A 1 204 ? 26.641 2.459 8.82 1 97.81 204 PHE A C 1
ATOM 1653 O O . PHE A 1 204 ? 26.359 1.272 9.008 1 97.81 204 PHE A O 1
ATOM 1660 N N . LEU A 1 205 ? 25.75 3.389 8.43 1 98.44 205 LEU A N 1
ATOM 1661 C CA . LEU A 1 205 ? 24.344 3.061 8.273 1 98.44 205 LEU A CA 1
ATOM 1662 C C . LEU A 1 205 ? 24.141 2.021 7.176 1 98.44 205 LEU A C 1
ATOM 1664 O O . LEU A 1 205 ? 23.391 1.066 7.348 1 98.44 205 LEU A O 1
ATOM 1668 N N . LEU A 1 206 ? 24.828 2.17 6.074 1 98.06 206 LEU A N 1
ATOM 1669 C CA . LEU A 1 206 ? 24.703 1.254 4.945 1 98.06 206 LEU A CA 1
ATOM 1670 C C . LEU A 1 206 ? 25.219 -0.133 5.309 1 98.06 206 LEU A C 1
ATOM 1672 O O . LEU A 1 206 ? 24.672 -1.143 4.859 1 98.06 206 LEU A O 1
ATOM 1676 N N . SER A 1 207 ? 26.203 -0.104 6.168 1 97.25 207 SER A N 1
ATOM 1677 C CA . SER A 1 207 ? 26.781 -1.38 6.574 1 97.25 207 SER A CA 1
ATOM 1678 C C . SER A 1 207 ? 25.938 -2.057 7.648 1 97.25 207 SER A C 1
ATOM 1680 O O . SER A 1 207 ? 25.953 -3.283 7.766 1 97.25 207 SER A O 1
ATOM 1682 N N . SER A 1 208 ? 25.203 -1.274 8.391 1 97.19 208 SER A N 1
ATOM 1683 C CA . SER A 1 208 ? 24.469 -1.819 9.531 1 97.19 208 SER A CA 1
ATOM 1684 C C . SER A 1 208 ? 22.969 -1.857 9.258 1 97.19 208 SER A C 1
ATOM 1686 O O . SER A 1 208 ? 22.188 -2.182 10.148 1 97.19 2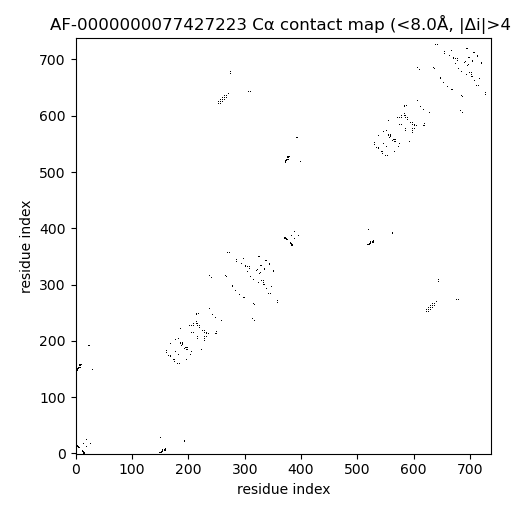08 SER A O 1
ATOM 1688 N N . VAL A 1 209 ? 22.625 -1.597 8.078 1 97 209 VAL A N 1
ATOM 1689 C CA . VAL A 1 209 ? 21.219 -1.417 7.73 1 97 209 VAL A CA 1
ATOM 1690 C C . VAL A 1 209 ? 20.469 -2.729 7.93 1 97 209 VAL A C 1
ATOM 1692 O O . VAL A 1 209 ? 19.297 -2.727 8.32 1 97 209 VAL A O 1
ATOM 1695 N N . ALA A 1 210 ? 20.984 -3.811 7.777 1 95.31 210 ALA A N 1
ATOM 1696 C CA . ALA A 1 210 ? 20.344 -5.121 7.879 1 95.31 210 ALA A CA 1
ATOM 1697 C C . ALA A 1 210 ? 19.828 -5.371 9.297 1 95.31 210 ALA A C 1
ATOM 1699 O O . ALA A 1 210 ? 18.828 -6.07 9.484 1 95.31 210 ALA A O 1
ATOM 1700 N N . GLY A 1 211 ? 20.438 -4.781 10.289 1 94.94 211 GLY A N 1
ATOM 1701 C CA . GLY A 1 211 ? 20.078 -5.012 11.672 1 94.94 211 GLY A CA 1
ATOM 1702 C C . GLY A 1 211 ? 18.812 -4.273 12.086 1 94.94 211 GLY A C 1
ATOM 1703 O O . GLY A 1 211 ? 17.984 -4.812 12.82 1 94.94 211 GLY A O 1
ATOM 1704 N N . LYS A 1 212 ? 18.703 -3.098 11.641 1 96.19 212 LYS A N 1
ATOM 1705 C CA . LYS A 1 212 ? 17.547 -2.264 11.969 1 96.19 212 LYS A CA 1
ATOM 1706 C C . LYS A 1 212 ? 17.062 -1.493 10.742 1 96.19 212 LYS A C 1
ATOM 1708 O O . LYS A 1 212 ? 17.125 -0.263 10.703 1 96.19 212 LYS A O 1
ATOM 1713 N N . PRO A 1 213 ? 16.422 -2.211 9.875 1 97.06 213 PRO A N 1
ATOM 1714 C CA . PRO A 1 213 ? 16.078 -1.587 8.594 1 97.06 213 PRO A CA 1
ATOM 1715 C C . PRO A 1 213 ? 15.023 -0.493 8.742 1 97.06 213 PRO A C 1
ATOM 1717 O O . PRO A 1 213 ? 15.062 0.508 8.023 1 97.06 213 PRO A O 1
ATOM 1720 N N . ILE A 1 214 ? 14.117 -0.614 9.648 1 97.5 214 ILE A N 1
ATOM 1721 C CA . ILE A 1 214 ? 13.047 0.369 9.805 1 97.5 214 ILE A CA 1
ATOM 1722 C C . ILE A 1 214 ? 13.625 1.667 10.375 1 97.5 214 ILE A C 1
ATOM 1724 O O . ILE A 1 214 ? 13.289 2.756 9.898 1 97.5 214 ILE A O 1
ATOM 1728 N N . GLU A 1 215 ? 14.438 1.498 11.328 1 96.81 215 GLU A N 1
ATOM 1729 C CA . GLU A 1 215 ? 15.086 2.682 11.883 1 96.81 215 GLU A CA 1
ATOM 1730 C C . GLU A 1 215 ? 15.953 3.379 10.836 1 96.81 215 GLU A C 1
ATOM 1732 O O . GLU A 1 215 ? 15.977 4.609 10.758 1 96.81 215 GLU A O 1
ATOM 1737 N N . ALA A 1 216 ? 16.672 2.588 10.125 1 98.06 216 ALA A N 1
ATOM 1738 C CA . ALA A 1 216 ? 17.5 3.137 9.055 1 98.06 216 ALA A CA 1
ATOM 1739 C C . ALA A 1 216 ? 16.656 3.893 8.039 1 98.06 216 ALA A C 1
ATOM 1741 O O . ALA A 1 216 ? 17.031 4.977 7.586 1 98.06 216 ALA A O 1
ATOM 1742 N N . MET A 1 217 ? 15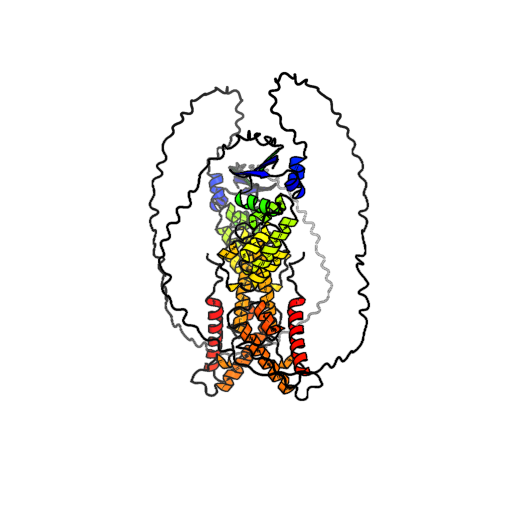.531 3.352 7.723 1 97.81 217 MET A N 1
ATOM 1743 C CA . MET A 1 217 ? 14.656 4.004 6.75 1 97.81 217 MET A CA 1
ATOM 1744 C C . MET A 1 217 ? 14.102 5.312 7.309 1 97.81 217 MET A C 1
ATOM 1746 O O . MET A 1 217 ? 13.969 6.293 6.578 1 97.81 217 MET A O 1
ATOM 1750 N N . LYS A 1 218 ? 13.789 5.262 8.523 1 97.75 218 LYS A N 1
ATOM 1751 C CA . LYS A 1 218 ? 13.312 6.488 9.164 1 97.75 218 LYS A CA 1
ATOM 1752 C C . LYS A 1 218 ? 14.375 7.586 9.102 1 97.75 218 LYS A C 1
ATOM 1754 O O . LYS A 1 218 ? 14.062 8.734 8.789 1 97.75 218 LYS A O 1
ATOM 1759 N N . ILE A 1 219 ? 15.578 7.242 9.352 1 97.69 219 ILE A N 1
ATOM 1760 C CA . ILE A 1 219 ? 16.688 8.188 9.281 1 97.69 219 ILE A CA 1
ATOM 1761 C C . ILE A 1 219 ? 16.844 8.688 7.844 1 97.69 219 ILE A C 1
ATOM 1763 O O . ILE A 1 219 ? 17.062 9.875 7.613 1 97.69 219 ILE A O 1
ATOM 1767 N N . ALA A 1 220 ? 16.703 7.801 6.941 1 98.06 220 ALA A N 1
ATOM 1768 C CA . ALA A 1 220 ? 16.812 8.156 5.531 1 98.06 220 ALA A CA 1
ATOM 1769 C C . ALA A 1 220 ? 15.727 9.148 5.125 1 98.06 220 ALA A C 1
ATOM 1771 O O . ALA A 1 220 ? 15.992 10.109 4.398 1 98.06 220 ALA A O 1
ATOM 1772 N N . GLU A 1 221 ? 14.547 8.93 5.605 1 96.56 221 GLU A N 1
ATOM 1773 C CA . GLU A 1 221 ? 13.43 9.828 5.32 1 96.56 221 GLU A CA 1
ATOM 1774 C C . GLU A 1 221 ? 13.664 11.211 5.93 1 96.56 221 GLU A C 1
ATOM 1776 O O . GLU A 1 221 ? 13.461 12.227 5.27 1 96.56 221 GLU A O 1
ATOM 1781 N N . ASP A 1 222 ? 14.086 11.172 7.109 1 96.31 222 ASP A N 1
ATOM 1782 C CA . ASP A 1 222 ? 14.242 12.422 7.852 1 96.31 222 ASP A CA 1
ATOM 1783 C C . ASP A 1 222 ? 15.352 13.281 7.254 1 96.31 222 ASP A C 1
ATOM 1785 O O . ASP A 1 222 ? 15.258 14.508 7.25 1 96.31 222 ASP A O 1
ATOM 1789 N N . HIS A 1 223 ? 16.312 12.648 6.742 1 97 223 HIS A N 1
ATOM 1790 C CA . HIS A 1 223 ? 17.484 13.383 6.297 1 97 223 HIS A CA 1
ATOM 1791 C C . HIS A 1 223 ? 17.656 13.305 4.781 1 97 223 HIS A C 1
ATOM 1793 O O . HIS A 1 223 ? 18.688 13.68 4.242 1 97 223 HIS A O 1
ATOM 1799 N N . ASN A 1 224 ? 16.672 12.742 4.098 1 95.69 224 ASN A N 1
ATOM 1800 C CA . ASN A 1 224 ? 16.625 12.664 2.641 1 95.69 224 ASN A CA 1
ATOM 1801 C C . ASN A 1 224 ? 17.859 11.953 2.074 1 95.69 224 ASN A C 1
ATOM 1803 O O . ASN A 1 224 ? 18.516 12.461 1.162 1 95.69 224 ASN A O 1
ATOM 1807 N N . LEU A 1 225 ? 18.109 10.859 2.613 1 97.56 225 LEU A N 1
ATOM 1808 C CA . LEU A 1 225 ? 19.219 10.023 2.146 1 97.56 225 LEU A CA 1
ATOM 1809 C C . LEU A 1 225 ? 18.719 8.953 1.184 1 97.56 225 LEU A C 1
ATOM 1811 O O . LEU A 1 225 ? 18.234 7.895 1.614 1 97.56 225 LEU A O 1
ATOM 1815 N N . ALA A 1 226 ? 18.938 9.062 -0.026 1 96.81 226 ALA A N 1
ATOM 1816 C CA . ALA A 1 226 ? 18.344 8.234 -1.069 1 96.81 226 ALA A CA 1
ATOM 1817 C C . ALA A 1 226 ? 18.938 6.82 -1.049 1 96.81 226 ALA A C 1
ATOM 1819 O O . ALA A 1 226 ? 18.188 5.836 -1.14 1 96.81 226 ALA A O 1
ATOM 1820 N N . GLU A 1 227 ? 20.172 6.781 -0.959 1 97 227 GLU A N 1
ATOM 1821 C CA . GLU A 1 227 ? 20.828 5.477 -1 1 97 227 GLU A CA 1
ATOM 1822 C C . GLU A 1 227 ? 20.406 4.609 0.183 1 97 227 GLU A C 1
ATOM 1824 O O . GLU A 1 227 ? 20.078 3.434 0.012 1 97 227 GLU A O 1
ATOM 1829 N N . LEU A 1 228 ? 20.469 5.219 1.297 1 97.94 228 LEU A N 1
ATOM 1830 C CA . LEU A 1 228 ? 20.062 4.5 2.496 1 97.94 228 LEU A CA 1
ATOM 1831 C C . LEU A 1 228 ? 18.578 4.109 2.414 1 97.94 228 LEU A C 1
ATOM 1833 O O . LEU A 1 228 ? 18.203 3.027 2.863 1 97.94 228 LEU A O 1
ATOM 1837 N N . TYR A 1 229 ? 17.812 4.988 1.808 1 97.81 229 TYR A N 1
ATOM 1838 C CA . TYR A 1 229 ? 16.391 4.723 1.63 1 97.81 229 TYR A CA 1
ATOM 1839 C C . TYR A 1 229 ? 16.172 3.49 0.764 1 97.81 229 TYR A C 1
ATOM 1841 O O . TYR A 1 229 ? 15.383 2.607 1.12 1 97.81 229 TYR A O 1
ATOM 1849 N N . ARG A 1 230 ? 16.875 3.361 -0.209 1 96.94 230 ARG A N 1
ATOM 1850 C CA . ARG A 1 230 ? 16.75 2.25 -1.147 1 96.94 230 ARG A CA 1
ATOM 1851 C C . ARG A 1 230 ? 17.188 0.938 -0.499 1 96.94 230 ARG A C 1
ATOM 1853 O O . ARG A 1 230 ? 16.469 -0.063 -0.584 1 96.94 230 ARG A O 1
ATOM 1860 N N . GLU A 1 231 ? 18.281 1.013 0.103 1 97 231 GLU A N 1
ATOM 1861 C CA . GLU A 1 231 ? 18.797 -0.205 0.718 1 97 231 GLU A CA 1
ATOM 1862 C C . GLU A 1 231 ? 17.906 -0.669 1.863 1 97 231 GLU A C 1
ATOM 1864 O O . GLU A 1 231 ? 17.672 -1.868 2.025 1 97 231 GLU A O 1
ATOM 1869 N N . SER A 1 232 ? 17.469 0.256 2.633 1 97.56 232 SER A N 1
ATOM 1870 C CA . SER A 1 232 ? 16.594 -0.1 3.74 1 97.56 232 SER A CA 1
ATOM 1871 C C . SER A 1 232 ? 15.281 -0.698 3.234 1 97.56 232 SER A C 1
ATOM 1873 O O . SER A 1 232 ? 14.766 -1.652 3.816 1 97.56 232 SER A O 1
ATOM 1875 N N . SER A 1 233 ? 14.789 -0.154 2.148 1 96.56 233 SER A N 1
ATOM 1876 C CA . SER A 1 233 ? 13.555 -0.655 1.553 1 96.56 233 SER A CA 1
ATOM 1877 C C . SER A 1 233 ? 13.695 -2.113 1.129 1 96.56 233 SER A C 1
ATOM 1879 O O . SER A 1 233 ? 12.758 -2.902 1.273 1 96.56 233 SER A O 1
ATOM 1881 N N . ARG A 1 234 ? 14.812 -2.404 0.656 1 95.62 234 ARG A N 1
ATOM 1882 C CA . ARG A 1 234 ? 15.07 -3.768 0.207 1 95.62 234 ARG A CA 1
ATOM 1883 C C . ARG A 1 234 ? 14.945 -4.758 1.361 1 95.62 234 ARG A C 1
ATOM 1885 O O . ARG A 1 234 ? 14.297 -5.797 1.232 1 95.62 234 ARG A O 1
ATOM 1892 N N . PHE A 1 235 ? 15.531 -4.43 2.434 1 95.88 235 PHE A N 1
ATOM 1893 C CA . PHE A 1 235 ? 15.516 -5.316 3.59 1 95.88 235 PHE A CA 1
ATOM 1894 C C . PHE A 1 235 ? 14.117 -5.418 4.176 1 95.88 235 PHE A C 1
ATOM 1896 O O . PHE A 1 235 ? 13.695 -6.492 4.613 1 95.88 235 PHE A O 1
ATOM 1903 N N . ILE A 1 236 ? 13.438 -4.312 4.156 1 96.19 236 ILE A N 1
ATOM 1904 C CA . ILE A 1 236 ? 12.086 -4.297 4.715 1 96.19 236 ILE A CA 1
ATOM 1905 C C . ILE A 1 236 ? 11.164 -5.168 3.863 1 96.19 236 ILE A C 1
ATOM 1907 O O . ILE A 1 236 ? 10.398 -5.977 4.395 1 96.19 236 ILE A O 1
ATOM 1911 N N . LEU A 1 237 ? 11.25 -5.035 2.6 1 95.06 237 LEU A N 1
ATOM 1912 C CA . LEU A 1 237 ? 10.391 -5.766 1.676 1 95.06 237 LEU A CA 1
ATOM 1913 C C . LEU A 1 237 ? 10.703 -7.258 1.709 1 95.06 237 LEU A C 1
ATOM 1915 O O . LEU A 1 237 ? 9.82 -8.086 1.497 1 95.06 237 LEU A O 1
ATOM 1919 N N . ASP A 1 238 ? 11.891 -7.578 1.939 1 93.69 238 ASP A N 1
ATOM 1920 C CA . ASP A 1 238 ? 12.297 -8.984 1.961 1 93.69 238 ASP A CA 1
ATOM 1921 C C . ASP A 1 238 ? 11.75 -9.695 3.193 1 93.69 238 ASP A C 1
ATOM 1923 O O . ASP A 1 238 ? 11.508 -10.898 3.162 1 93.69 238 ASP A O 1
ATOM 1927 N N . ASN A 1 239 ? 11.586 -8.984 4.207 1 91 239 ASN A N 1
ATOM 1928 C CA . ASN A 1 239 ? 11.047 -9.578 5.43 1 91 239 ASN A CA 1
ATOM 1929 C C . ASN A 1 239 ? 9.742 -8.898 5.848 1 91 239 ASN A C 1
ATOM 1931 O O . ASN A 1 239 ? 9.578 -8.539 7.016 1 91 239 ASN A O 1
ATOM 1935 N N . TRP A 1 240 ? 8.906 -8.727 4.988 1 89.81 240 TRP A N 1
ATOM 1936 C CA . TRP A 1 240 ? 7.695 -7.949 5.211 1 89.81 240 TRP A CA 1
ATOM 1937 C C . TRP A 1 240 ? 6.848 -8.57 6.316 1 89.81 240 TRP A C 1
ATOM 1939 O O . TRP A 1 240 ? 6.297 -7.859 7.16 1 89.81 240 TRP A O 1
ATOM 1949 N N . GLN A 1 241 ? 6.77 -9.836 6.387 1 84.62 241 GLN A N 1
ATOM 1950 C CA . GLN A 1 241 ? 5.891 -10.531 7.32 1 84.62 241 GLN A CA 1
ATOM 1951 C C . GLN A 1 241 ? 6.441 -10.477 8.742 1 84.62 241 GLN A C 1
ATOM 1953 O O . GLN A 1 241 ? 5.707 -10.688 9.711 1 84.62 241 GLN A O 1
ATOM 1958 N N . GLY A 1 242 ? 7.648 -10.18 8.781 1 86.75 242 GLY A N 1
ATOM 1959 C CA . GLY A 1 242 ? 8.289 -10.195 10.086 1 86.75 242 GLY A CA 1
ATOM 1960 C C . GLY A 1 242 ? 8.078 -8.914 10.875 1 86.75 242 GLY A C 1
ATOM 1961 O O . GLY A 1 242 ? 8.344 -8.859 12.07 1 86.75 242 GLY A O 1
ATOM 1962 N N . TRP A 1 243 ? 7.465 -7.91 10.172 1 91.19 243 TRP A N 1
ATOM 1963 C CA . TRP A 1 243 ? 7.379 -6.609 10.828 1 91.19 243 TRP A CA 1
ATOM 1964 C C . TRP A 1 243 ? 6 -6.398 11.438 1 91.19 243 TRP A C 1
ATOM 1966 O O . TRP A 1 243 ? 4.984 -6.766 10.844 1 91.19 243 TRP A O 1
ATOM 1976 N N . GLU A 1 244 ? 6.039 -5.848 12.617 1 88.5 244 GLU A N 1
ATOM 1977 C CA . GLU A 1 244 ? 4.785 -5.469 13.258 1 88.5 244 GLU A CA 1
ATOM 1978 C C . GLU A 1 244 ? 4.273 -4.133 12.734 1 88.5 244 GLU A C 1
ATOM 1980 O O . GLU A 1 244 ? 5.066 -3.273 12.336 1 88.5 244 GLU A O 1
ATOM 1985 N N . SER A 1 245 ? 3.002 -3.982 12.766 1 85 245 SER A N 1
ATOM 1986 C CA . SER A 1 245 ? 2.381 -2.756 12.281 1 85 245 SER A CA 1
ATOM 1987 C C . SER A 1 245 ? 2.873 -1.539 13.055 1 85 245 SER A C 1
ATOM 1989 O O . SER A 1 245 ? 3.041 -0.458 12.492 1 85 245 SER A O 1
ATOM 1991 N N . GLN A 1 246 ? 3.127 -1.724 14.266 1 88.5 246 GLN A N 1
ATOM 1992 C CA . GLN A 1 246 ? 3.578 -0.62 15.109 1 88.5 246 GLN A CA 1
ATOM 1993 C C . GLN A 1 246 ? 4.977 -0.156 14.703 1 88.5 246 GLN A C 1
ATOM 1995 O O . GLN A 1 246 ? 5.27 1.041 14.727 1 88.5 246 GLN A O 1
ATOM 2000 N N . GLU A 1 247 ? 5.75 -1.125 14.32 1 90.75 247 GLU A N 1
ATOM 2001 C CA . GLU A 1 247 ? 7.102 -0.794 13.883 1 90.75 247 GLU A CA 1
ATOM 2002 C C . GLU A 1 247 ? 7.082 -0.015 12.57 1 90.75 247 GLU A C 1
ATOM 2004 O O . GLU A 1 247 ? 7.793 0.983 12.43 1 90.75 247 GLU A O 1
ATOM 2009 N N . LEU A 1 248 ? 6.234 -0.448 11.766 1 92.25 248 LEU A N 1
ATOM 2010 C CA . LEU A 1 248 ? 6.121 0.199 10.461 1 92.25 248 LEU A CA 1
ATOM 2011 C C . LEU A 1 248 ? 5.484 1.578 10.594 1 92.25 248 LEU A C 1
ATOM 2013 O O . LEU A 1 248 ? 5.664 2.436 9.727 1 92.25 248 LEU A O 1
ATOM 2017 N N . GLY A 1 249 ? 4.824 1.738 11.672 1 91.5 249 GLY A N 1
ATOM 2018 C CA . GLY A 1 249 ? 4.148 3.002 11.914 1 91.5 249 GLY A CA 1
ATOM 2019 C C . GLY A 1 249 ? 5.105 4.156 12.156 1 91.5 249 GLY A C 1
ATOM 2020 O O . GLY A 1 249 ? 4.711 5.32 12.094 1 91.5 249 GLY A O 1
ATOM 2021 N N . LEU A 1 250 ? 6.355 3.834 12.312 1 92.44 250 LEU A N 1
ATOM 2022 C CA . LEU A 1 250 ? 7.387 4.852 12.492 1 92.44 250 LEU A CA 1
ATOM 2023 C C . LEU A 1 250 ? 7.652 5.59 11.188 1 92.44 250 LEU A C 1
ATOM 2025 O O . LEU A 1 250 ? 8.148 6.719 11.195 1 92.44 250 LEU A O 1
ATOM 2029 N N . LEU A 1 251 ? 7.352 4.953 10.172 1 95.81 251 LEU A N 1
ATOM 2030 C CA . LEU A 1 251 ? 7.598 5.523 8.852 1 95.81 251 LEU A CA 1
ATOM 2031 C C . LEU A 1 251 ? 6.441 6.414 8.422 1 95.81 251 LEU A C 1
ATOM 2033 O O . LEU A 1 251 ? 5.336 6.316 8.961 1 95.81 251 LEU A O 1
ATOM 2037 N N . SER A 1 252 ? 6.773 7.32 7.562 1 94.12 252 SER A N 1
ATOM 2038 C CA . SER A 1 252 ? 5.742 8.195 7.012 1 94.12 252 SER A CA 1
ATOM 2039 C C . SER A 1 252 ? 4.738 7.41 6.172 1 94.12 252 SER A C 1
ATOM 2041 O O . SER A 1 252 ? 5.062 6.344 5.648 1 94.12 252 SER A O 1
ATOM 2043 N N . SER A 1 253 ? 3.564 7.922 6.012 1 91.38 253 SER A N 1
ATOM 2044 C CA . SER A 1 253 ? 2.535 7.289 5.191 1 91.38 253 SER A CA 1
ATOM 2045 C C . SER A 1 253 ? 2.967 7.195 3.734 1 91.38 253 SER A C 1
ATOM 2047 O O . SER A 1 253 ? 2.619 6.238 3.037 1 91.38 253 SER A O 1
ATOM 2049 N N . GLU A 1 254 ? 3.689 8.156 3.395 1 91.75 254 GLU A N 1
ATOM 2050 C CA . GLU A 1 254 ? 4.168 8.156 2.014 1 91.75 254 GLU A CA 1
ATOM 2051 C C . GLU A 1 254 ? 5.133 7.004 1.762 1 91.75 254 GLU A C 1
ATOM 2053 O O . GLU A 1 254 ? 5.039 6.324 0.738 1 91.75 254 GLU A O 1
ATOM 2058 N N . SER A 1 255 ? 6.02 6.844 2.695 1 95.06 255 SER A N 1
ATOM 2059 C CA . SER A 1 255 ? 6.98 5.754 2.555 1 95.06 255 SER A CA 1
ATOM 2060 C C . SER A 1 255 ? 6.293 4.395 2.643 1 95.06 255 SER A C 1
ATOM 2062 O O . SER A 1 255 ? 6.648 3.467 1.912 1 95.06 255 SER A O 1
ATOM 2064 N N . LEU A 1 256 ? 5.383 4.352 3.527 1 95 256 LEU A N 1
ATOM 2065 C CA . LEU A 1 256 ? 4.633 3.104 3.652 1 95 256 LEU A CA 1
ATOM 2066 C C . LEU A 1 256 ? 3.883 2.789 2.363 1 95 256 LEU A C 1
ATOM 2068 O O . LEU A 1 256 ? 3.82 1.632 1.941 1 95 256 LEU A O 1
ATOM 2072 N N . LEU A 1 257 ? 3.303 3.801 1.807 1 93.81 257 LEU A N 1
ATOM 2073 C CA . LEU A 1 257 ? 2.59 3.631 0.545 1 93.81 257 LEU A CA 1
ATOM 2074 C C . LEU A 1 257 ? 3.533 3.148 -0.551 1 93.81 257 LEU A C 1
ATOM 2076 O O . LEU A 1 257 ? 3.195 2.238 -1.312 1 93.81 257 LEU A O 1
ATOM 2080 N N . LYS A 1 258 ? 4.68 3.721 -0.597 1 93.94 258 LYS A N 1
ATOM 2081 C CA . LYS A 1 258 ? 5.668 3.309 -1.587 1 93.94 258 LYS A CA 1
ATOM 2082 C C . LYS A 1 258 ? 6.055 1.844 -1.402 1 93.94 258 LYS A C 1
ATOM 2084 O O . LYS A 1 258 ? 6.176 1.101 -2.379 1 93.94 258 LYS A O 1
ATOM 2089 N N . LEU A 1 259 ? 6.223 1.479 -0.172 1 95.12 259 LEU A N 1
ATOM 2090 C CA . LEU A 1 259 ? 6.586 0.099 0.135 1 95.12 259 LEU A CA 1
ATOM 2091 C C . LEU A 1 259 ? 5.469 -0.86 -0.268 1 95.12 259 LEU A C 1
ATOM 2093 O O . LEU A 1 259 ? 5.73 -1.896 -0.885 1 95.12 259 LEU A O 1
ATOM 2097 N N . GLU A 1 260 ? 4.324 -0.521 0.038 1 93.69 260 GLU A N 1
ATOM 2098 C CA . GLU A 1 260 ? 3.186 -1.38 -0.283 1 93.69 260 GLU A CA 1
ATOM 2099 C C . GLU A 1 260 ? 2.996 -1.503 -1.792 1 93.69 260 GLU A C 1
ATOM 2101 O O . GLU A 1 260 ? 2.646 -2.572 -2.293 1 93.69 260 GLU A O 1
ATOM 2106 N N . ARG A 1 261 ? 3.156 -0.448 -2.459 1 92.5 261 ARG A N 1
ATOM 2107 C CA . ARG A 1 261 ? 3.055 -0.472 -3.914 1 92.5 261 ARG A CA 1
ATOM 2108 C C . ARG A 1 261 ? 4.113 -1.387 -4.523 1 92.5 261 ARG A C 1
ATOM 2110 O O . ARG A 1 261 ? 3.828 -2.139 -5.457 1 92.5 261 ARG A O 1
ATOM 2117 N N . LYS A 1 262 ? 5.273 -1.275 -4.027 1 94 262 LYS A N 1
ATOM 2118 C CA . LYS A 1 262 ? 6.34 -2.154 -4.496 1 94 262 LYS A CA 1
ATOM 2119 C C . LYS A 1 262 ? 6.027 -3.615 -4.188 1 94 262 LYS A C 1
ATOM 2121 O O . LYS A 1 262 ? 6.305 -4.5 -5 1 94 262 LYS A O 1
ATOM 2126 N N . ARG A 1 263 ? 5.52 -3.803 -3.08 1 93.75 263 ARG A N 1
ATOM 2127 C CA . ARG A 1 263 ? 5.156 -5.156 -2.674 1 93.75 263 ARG A CA 1
ATOM 2128 C C . ARG A 1 263 ? 4.07 -5.727 -3.582 1 93.75 263 ARG A C 1
ATOM 2130 O O . ARG A 1 263 ? 4.16 -6.875 -4.02 1 93.75 263 ARG A O 1
ATOM 2137 N N . SER A 1 264 ? 3.074 -4.938 -3.818 1 92.62 264 SER A N 1
ATOM 2138 C CA . SER A 1 264 ? 1.999 -5.379 -4.703 1 92.62 264 SER A CA 1
ATOM 2139 C C . SER A 1 264 ? 2.521 -5.664 -6.105 1 92.62 264 SER A C 1
ATOM 2141 O O . SER A 1 264 ? 2.127 -6.652 -6.73 1 92.62 264 SER A O 1
ATOM 2143 N N . TRP A 1 265 ? 3.314 -4.816 -6.547 1 92.06 265 TRP A N 1
ATOM 2144 C CA . TRP A 1 265 ? 3.939 -5.016 -7.848 1 92.06 265 TRP A CA 1
ATOM 2145 C C . TRP A 1 265 ? 4.711 -6.328 -7.891 1 92.06 265 TRP A C 1
ATOM 2147 O O . TRP A 1 265 ? 4.602 -7.09 -8.852 1 92.06 265 TRP A O 1
ATOM 2157 N N . PHE A 1 266 ? 5.496 -6.559 -6.902 1 94.81 266 PHE A N 1
ATOM 2158 C CA . PHE A 1 266 ? 6.27 -7.789 -6.789 1 94.81 266 PHE A CA 1
ATOM 2159 C C . PHE A 1 266 ? 5.355 -9.008 -6.805 1 94.81 266 PHE A C 1
ATOM 2161 O O . PHE A 1 266 ? 5.59 -9.961 -7.555 1 94.81 266 PHE A O 1
ATOM 2168 N N . LEU A 1 267 ? 4.316 -8.969 -6.031 1 93.75 267 LEU A N 1
ATOM 2169 C CA . LEU A 1 267 ? 3.404 -10.102 -5.914 1 93.75 267 LEU A CA 1
ATOM 2170 C C . LEU A 1 267 ? 2.693 -10.367 -7.238 1 93.75 267 LEU A C 1
ATOM 2172 O O . LEU A 1 267 ? 2.484 -11.523 -7.613 1 93.75 267 LEU A O 1
ATOM 2176 N N . GLU A 1 268 ? 2.357 -9.359 -7.918 1 91.75 268 GLU A N 1
ATOM 2177 C CA . GLU A 1 268 ? 1.72 -9.516 -9.219 1 91.75 268 GLU A CA 1
ATOM 2178 C C . GLU A 1 268 ? 2.652 -10.203 -10.211 1 91.75 268 GLU A C 1
ATOM 2180 O O . GLU A 1 268 ? 2.215 -11.031 -11.008 1 91.75 268 GLU A O 1
ATOM 2185 N N . ARG A 1 269 ? 3.846 -9.812 -10.141 1 92.31 269 ARG A N 1
ATOM 2186 C CA . ARG A 1 269 ? 4.816 -10.414 -11.047 1 92.31 269 ARG A CA 1
ATOM 2187 C C . ARG A 1 269 ? 5.074 -11.875 -10.688 1 92.31 269 ARG A C 1
ATOM 2189 O O . ARG A 1 269 ? 5.285 -12.711 -11.57 1 92.31 269 ARG A O 1
ATOM 2196 N N . VAL A 1 270 ? 5.086 -12.125 -9.414 1 93.5 270 VAL A N 1
ATOM 2197 C CA . VAL A 1 270 ? 5.262 -13.5 -8.969 1 93.5 270 VAL A CA 1
ATOM 2198 C C . VAL A 1 270 ? 4.086 -14.352 -9.453 1 93.5 270 VAL A C 1
ATOM 2200 O O . VAL A 1 270 ? 4.273 -15.492 -9.883 1 93.5 270 VAL A O 1
ATOM 2203 N N . LEU A 1 271 ? 2.934 -13.781 -9.391 1 92 271 LEU A N 1
ATOM 2204 C CA . LEU A 1 271 ? 1.753 -14.492 -9.867 1 92 271 LEU A CA 1
ATOM 2205 C C . LEU A 1 271 ? 1.868 -14.805 -11.352 1 92 271 LEU A C 1
ATOM 2207 O O . LEU A 1 271 ? 1.5 -15.898 -11.789 1 92 271 LEU A O 1
ATOM 2211 N N . LYS A 1 272 ? 2.373 -13.93 -12.094 1 89.31 272 LYS A N 1
ATOM 2212 C CA . LYS A 1 272 ? 2.564 -14.141 -13.523 1 89.31 272 LYS A CA 1
ATOM 2213 C C . LYS A 1 272 ? 3.594 -15.234 -13.781 1 89.31 272 LYS A C 1
ATOM 2215 O O . LYS A 1 272 ? 3.453 -16.016 -14.727 1 89.31 272 LYS A O 1
ATOM 2220 N N . LEU A 1 273 ? 4.539 -15.25 -12.922 1 90.62 273 LEU A N 1
ATOM 2221 C CA . LEU A 1 273 ? 5.555 -16.297 -13.047 1 90.62 273 LEU A CA 1
ATOM 2222 C C . LEU A 1 273 ? 4.953 -17.672 -12.781 1 90.62 273 LEU A C 1
ATOM 2224 O O . LEU A 1 273 ? 5.422 -18.672 -13.328 1 90.62 273 LEU A O 1
ATOM 2228 N N . GLY A 1 274 ? 3.973 -17.672 -12.016 1 88 274 GLY A N 1
ATOM 2229 C CA . GLY A 1 274 ? 3.305 -18.922 -11.695 1 88 274 GLY A CA 1
ATOM 2230 C C . GLY A 1 274 ? 2.572 -19.531 -12.875 1 88 274 GLY A C 1
ATOM 2231 O O . GLY A 1 274 ? 2.246 -20.719 -12.867 1 88 274 GLY A O 1
ATOM 2232 N N . LEU A 1 275 ? 2.395 -18.781 -13.914 1 87.12 275 LEU A N 1
ATOM 2233 C CA . LEU A 1 275 ? 1.672 -19.25 -15.094 1 87.12 275 LEU A CA 1
ATOM 2234 C C . LEU A 1 275 ? 2.621 -19.922 -16.078 1 87.12 275 LEU A C 1
ATOM 2236 O O . LEU A 1 275 ? 2.178 -20.547 -17.047 1 87.12 275 LEU A O 1
ATOM 2240 N N . VAL A 1 276 ? 3.875 -19.766 -15.781 1 89 276 VAL A N 1
ATOM 2241 C CA . VAL A 1 276 ? 4.867 -20.344 -16.688 1 89 276 VAL A CA 1
ATOM 2242 C C . VAL A 1 276 ? 4.75 -21.875 -16.672 1 89 276 VAL A C 1
ATOM 2244 O O . VAL A 1 276 ? 4.648 -22.484 -15.602 1 89 276 VAL A O 1
ATOM 2247 N N . ASN A 1 277 ? 4.645 -22.453 -17.859 1 89.06 277 ASN A N 1
ATOM 2248 C CA . ASN A 1 277 ? 4.574 -23.891 -18.078 1 89.06 277 ASN A CA 1
ATOM 2249 C C . ASN A 1 277 ? 5.699 -24.375 -19 1 89.06 277 ASN A C 1
ATOM 2251 O O . ASN A 1 277 ? 5.609 -24.25 -20.219 1 89.06 277 ASN A O 1
ATOM 2255 N N . PRO A 1 278 ? 6.66 -25.062 -18.422 1 91.12 278 PRO A N 1
ATOM 2256 C CA . PRO A 1 278 ? 7.844 -25.422 -19.203 1 91.12 278 PRO A CA 1
ATOM 2257 C C . PRO A 1 278 ? 7.52 -26.375 -20.359 1 91.12 278 PRO A C 1
ATOM 2259 O O . PRO A 1 278 ? 8.047 -26.203 -21.469 1 91.12 278 PRO A O 1
ATOM 2262 N N . PRO A 1 279 ? 6.633 -27.312 -20.234 1 90.69 279 PRO A N 1
ATOM 2263 C CA . PRO A 1 279 ? 6.32 -28.156 -21.391 1 90.69 279 PRO A CA 1
ATOM 2264 C C . PRO A 1 279 ? 5.816 -27.359 -22.594 1 90.69 279 PRO A C 1
ATOM 2266 O O . PRO A 1 279 ? 6.023 -27.75 -23.734 1 90.69 279 PRO A O 1
ATOM 2269 N N . ARG A 1 280 ? 5.293 -26.219 -22.328 1 88.81 280 ARG A N 1
ATOM 2270 C CA . ARG A 1 280 ? 4.746 -25.391 -23.391 1 88.81 280 ARG A CA 1
ATOM 2271 C C . ARG A 1 280 ? 5.734 -24.297 -23.797 1 88.81 280 ARG A C 1
ATOM 2273 O O . ARG A 1 280 ? 5.863 -23.969 -24.969 1 88.81 280 ARG A O 1
ATOM 2280 N N . ASP A 1 281 ? 6.473 -23.734 -22.828 1 90.44 281 ASP A N 1
ATOM 2281 C CA . ASP A 1 281 ? 7.211 -22.484 -23.047 1 90.44 281 ASP A CA 1
ATOM 2282 C C . ASP A 1 281 ? 8.695 -22.766 -23.25 1 90.44 281 ASP A C 1
ATOM 2284 O O . ASP A 1 281 ? 9.43 -21.906 -23.75 1 90.44 281 ASP A O 1
ATOM 2288 N N . TYR A 1 282 ? 9.125 -23.938 -22.922 1 92.94 282 TYR A N 1
ATOM 2289 C CA . TYR A 1 282 ? 10.547 -24.234 -22.984 1 92.94 282 TYR A CA 1
ATOM 2290 C C . TYR A 1 282 ? 10.875 -25.172 -24.141 1 92.94 282 TYR A C 1
ATOM 2292 O O . TYR A 1 282 ? 10.188 -26.172 -24.359 1 92.94 282 TYR A O 1
ATOM 2300 N N . ASP A 1 283 ? 11.922 -24.703 -24.875 1 91.94 283 ASP A N 1
ATOM 2301 C CA . ASP A 1 283 ? 12.438 -25.531 -25.953 1 91.94 283 ASP A CA 1
ATOM 2302 C C . ASP A 1 283 ? 13.93 -25.781 -25.797 1 91.94 283 ASP A C 1
ATOM 2304 O O . ASP A 1 283 ? 14.703 -24.844 -25.594 1 91.94 283 ASP A O 1
ATOM 2308 N N . CYS A 1 284 ? 14.227 -27.078 -25.891 1 91.62 284 CYS A N 1
ATOM 2309 C CA . CYS A 1 284 ? 15.633 -27.438 -25.828 1 91.62 284 CYS A CA 1
ATOM 2310 C C . CYS A 1 284 ? 16.375 -27.031 -27.094 1 91.62 284 CYS A C 1
ATOM 2312 O O . CYS A 1 284 ? 15.742 -26.797 -28.125 1 91.62 284 CYS A O 1
ATOM 2314 N N . PRO A 1 285 ? 17.688 -26.906 -26.953 1 91.31 285 PRO A N 1
ATOM 2315 C CA . PRO A 1 285 ? 18.469 -26.641 -28.156 1 91.31 285 PRO A CA 1
ATOM 2316 C C . PRO A 1 285 ? 18.312 -27.734 -29.203 1 91.31 285 PRO A C 1
ATOM 2318 O O . PRO A 1 285 ? 18 -28.875 -28.859 1 91.31 285 PRO A O 1
ATOM 2321 N N . THR A 1 286 ? 18.531 -27.375 -30.453 1 89.94 286 THR A N 1
ATOM 2322 C CA . THR A 1 286 ? 18.328 -28.281 -31.578 1 89.94 286 THR A CA 1
ATOM 2323 C C . THR A 1 286 ? 19.297 -29.453 -31.5 1 89.94 286 THR A C 1
ATOM 2325 O O . THR A 1 286 ? 19.047 -30.516 -32.062 1 89.94 286 THR A O 1
ATOM 2328 N N . SER A 1 287 ? 20.344 -29.312 -30.766 1 89.06 287 SER A N 1
ATOM 2329 C CA . SER A 1 287 ? 21.375 -30.344 -30.656 1 89.06 287 SER A CA 1
ATOM 2330 C C . SER A 1 287 ? 21 -31.406 -29.641 1 89.06 287 SER A C 1
ATOM 2332 O O . SER A 1 287 ? 21.688 -32.406 -29.5 1 89.06 287 SER A O 1
ATOM 2334 N N . CYS A 1 288 ? 19.828 -31.297 -28.969 1 91.62 288 CYS A N 1
ATOM 2335 C CA . CYS A 1 288 ? 19.453 -32.188 -27.891 1 91.62 288 CYS A CA 1
ATOM 2336 C C . CYS A 1 288 ? 18.875 -33.5 -28.438 1 91.62 288 CYS A C 1
ATOM 2338 O O . CYS A 1 288 ? 17.953 -33.469 -29.25 1 91.62 288 CYS A O 1
ATOM 2340 N N . PRO A 1 289 ? 19.438 -34.656 -28.031 1 91 289 PRO A N 1
ATOM 2341 C CA . PRO A 1 289 ? 18.953 -35.969 -28.516 1 91 289 PRO A CA 1
ATOM 2342 C C . PRO A 1 289 ? 17.609 -36.344 -27.906 1 91 289 PRO A C 1
ATOM 2344 O O . PRO A 1 289 ? 16.828 -37.094 -28.531 1 91 289 PRO A O 1
ATOM 2347 N N . SER A 1 290 ? 17.25 -35.906 -26.688 1 92.5 290 SER A N 1
ATOM 2348 C CA . SER A 1 290 ? 16.016 -36.281 -26.016 1 92.5 290 SER A CA 1
ATOM 2349 C C . SER A 1 290 ? 15.32 -35.062 -25.422 1 92.5 290 SER A C 1
ATOM 2351 O O . SER A 1 290 ? 15.281 -34.906 -24.188 1 92.5 290 SER A O 1
ATOM 2353 N N . PRO A 1 291 ? 14.711 -34.344 -26.312 1 92.62 291 PRO A N 1
ATOM 2354 C CA . PRO A 1 291 ? 14.086 -33.125 -25.828 1 92.62 291 PRO A CA 1
ATOM 2355 C C . PRO A 1 291 ? 12.914 -33.375 -24.891 1 92.62 291 PRO A C 1
ATOM 2357 O O . PRO A 1 291 ? 12.68 -32.625 -23.938 1 92.62 291 PRO A O 1
ATOM 2360 N N . ARG A 1 292 ? 12.25 -34.469 -25.078 1 93.06 292 ARG A N 1
ATOM 2361 C CA . ARG A 1 292 ? 11.094 -34.781 -24.25 1 93.06 292 ARG A CA 1
ATOM 2362 C C . ARG A 1 292 ? 11.516 -35.062 -22.797 1 93.06 292 ARG A C 1
ATOM 2364 O O . ARG A 1 292 ? 10.852 -34.625 -21.859 1 93.06 292 ARG A O 1
ATOM 2371 N N . ASN A 1 293 ? 12.57 -35.75 -22.625 1 94 293 ASN A N 1
ATOM 2372 C CA . ASN A 1 293 ? 13.078 -36.062 -21.297 1 94 293 ASN A CA 1
ATOM 2373 C C . ASN A 1 293 ? 13.562 -34.781 -20.594 1 94 293 ASN A C 1
ATOM 2375 O O . ASN A 1 293 ? 13.305 -34.594 -19.406 1 94 293 ASN A O 1
ATOM 2379 N N . CYS A 1 294 ? 14.25 -33.938 -21.328 1 94.88 294 CYS A N 1
ATOM 2380 C CA . CYS A 1 294 ? 14.742 -32.688 -20.75 1 94.88 294 CYS A CA 1
ATOM 2381 C C . CYS A 1 294 ? 13.594 -31.797 -20.281 1 94.88 294 CYS A C 1
ATOM 2383 O O . CYS A 1 294 ? 13.648 -31.219 -19.203 1 94.88 294 CYS A O 1
ATOM 2385 N N . ILE A 1 295 ? 12.547 -31.75 -21.078 1 94.81 295 ILE A N 1
ATOM 2386 C CA . ILE A 1 295 ? 11.398 -30.922 -20.75 1 94.81 295 ILE A CA 1
ATOM 2387 C C . ILE A 1 295 ? 10.734 -31.422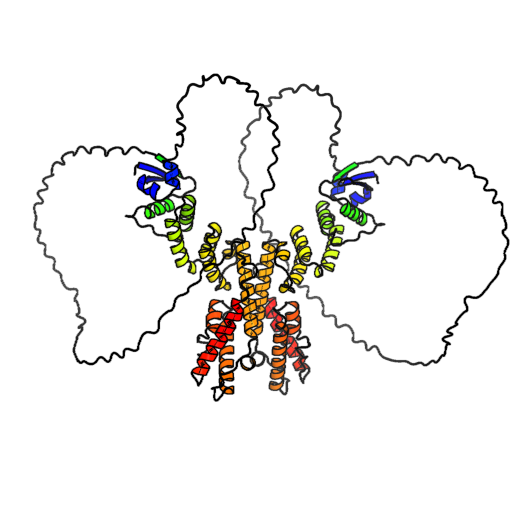 -19.469 1 94.81 295 ILE A C 1
ATOM 2389 O O . ILE A 1 295 ? 10.312 -30.641 -18.625 1 94.81 295 ILE A O 1
ATOM 2393 N N . LYS A 1 296 ? 10.672 -32.656 -19.359 1 94.75 296 LYS A N 1
ATOM 2394 C CA . LYS A 1 296 ? 10.086 -33.25 -18.172 1 94.75 296 LYS A CA 1
ATOM 2395 C C . LYS A 1 296 ? 10.898 -32.875 -16.922 1 94.75 296 LYS A C 1
ATOM 2397 O O . LYS A 1 296 ? 10.336 -32.531 -15.891 1 94.75 296 LYS A O 1
ATOM 2402 N N . LEU A 1 297 ? 12.172 -33 -17.016 1 94.88 297 LEU A N 1
ATOM 2403 C CA . LEU A 1 297 ? 13.047 -32.688 -15.891 1 94.88 297 LEU A CA 1
ATOM 2404 C C . LEU A 1 297 ? 12.984 -31.203 -15.531 1 94.88 297 LEU A C 1
ATOM 2406 O O . LEU A 1 297 ? 13 -30.844 -14.352 1 94.88 297 LEU A O 1
ATOM 2410 N N . VAL A 1 298 ? 12.953 -30.406 -16.594 1 94.94 298 VAL A N 1
ATOM 2411 C CA . VAL A 1 298 ? 12.875 -28.953 -16.375 1 94.94 298 VAL A CA 1
ATOM 2412 C C . VAL A 1 298 ? 11.547 -28.609 -15.703 1 94.94 298 VAL A C 1
ATOM 2414 O O . VAL A 1 298 ? 11.508 -27.75 -14.812 1 94.94 298 VAL A O 1
ATOM 2417 N N . ASP A 1 299 ? 10.523 -29.25 -16.078 1 94.31 299 ASP A N 1
ATOM 2418 C CA . ASP A 1 299 ? 9.211 -29.031 -15.492 1 94.31 299 ASP A CA 1
ATOM 2419 C C . ASP A 1 299 ? 9.195 -29.422 -14.023 1 94.31 299 ASP A C 1
ATOM 2421 O O . ASP A 1 299 ? 8.656 -28.688 -13.188 1 94.31 299 ASP A O 1
ATOM 2425 N N . GLU A 1 300 ? 9.75 -30.5 -13.75 1 93.56 300 GLU A N 1
ATOM 2426 C CA . GLU A 1 300 ? 9.812 -30.953 -12.359 1 93.56 300 GLU A CA 1
ATOM 2427 C C . GLU A 1 300 ? 10.617 -30 -11.5 1 93.56 300 GLU A C 1
ATOM 2429 O O . GLU A 1 300 ? 10.242 -29.703 -10.359 1 93.56 300 GLU A O 1
ATOM 2434 N N . LYS A 1 301 ? 11.719 -29.578 -12.078 1 94.88 301 LYS A N 1
ATOM 2435 C CA . LYS A 1 301 ? 12.539 -28.625 -11.336 1 94.88 301 LYS A CA 1
ATOM 2436 C C . LYS A 1 301 ? 11.781 -27.328 -11.078 1 94.88 301 LYS A C 1
ATOM 2438 O O . LYS A 1 301 ? 11.82 -26.781 -9.969 1 94.88 301 LYS A O 1
ATOM 2443 N N . TRP A 1 302 ? 11.094 -26.859 -12.07 1 94.12 302 TRP A N 1
ATOM 2444 C CA . TRP A 1 302 ? 10.352 -25.609 -11.938 1 94.12 302 TRP A CA 1
ATOM 2445 C C . TRP A 1 302 ? 9.266 -25.734 -10.875 1 94.12 302 TRP A C 1
ATOM 2447 O O . TRP A 1 302 ? 9.109 -24.844 -10.031 1 94.12 302 TRP A O 1
ATOM 2457 N N . LYS A 1 303 ? 8.594 -26.797 -10.867 1 90.75 303 LYS A N 1
ATOM 2458 C CA . LYS A 1 303 ? 7.523 -27.031 -9.906 1 90.75 303 LYS A CA 1
ATOM 2459 C C . LYS A 1 303 ? 8.07 -27.109 -8.484 1 90.75 303 LYS A C 1
ATOM 2461 O O . LYS A 1 303 ? 7.473 -26.562 -7.555 1 90.75 303 LYS A O 1
ATOM 2466 N N . SER A 1 304 ? 9.172 -27.734 -8.367 1 92.94 304 SER A N 1
ATOM 2467 C CA . SER A 1 304 ? 9.781 -27.844 -7.051 1 92.94 304 SER A CA 1
ATOM 2468 C C . SER A 1 304 ? 10.289 -26.5 -6.566 1 92.94 304 SER A C 1
ATOM 2470 O O . SER A 1 304 ? 10.164 -26.156 -5.387 1 92.94 304 SER A O 1
ATOM 2472 N N . ALA A 1 305 ? 10.891 -25.766 -7.516 1 93.88 305 ALA A N 1
ATOM 2473 C CA . ALA A 1 305 ? 11.375 -24.438 -7.168 1 93.88 305 ALA A CA 1
ATOM 2474 C C . ALA A 1 305 ? 10.227 -23.516 -6.77 1 93.88 305 ALA A C 1
ATOM 2476 O O . ALA A 1 305 ? 10.336 -22.766 -5.809 1 93.88 305 ALA A O 1
ATOM 2477 N N . TRP A 1 306 ? 9.18 -23.641 -7.484 1 92.31 306 TRP A N 1
ATOM 2478 C CA . TRP A 1 306 ? 7.988 -22.844 -7.195 1 92.31 306 TRP A CA 1
ATOM 2479 C C . TRP A 1 306 ? 7.441 -23.172 -5.809 1 92.31 306 TRP A C 1
ATOM 2481 O O . TRP A 1 306 ? 7.164 -22.266 -5.02 1 92.31 306 TRP A O 1
ATOM 2491 N N . ALA A 1 307 ? 7.367 -24.359 -5.516 1 89.56 307 ALA A N 1
ATOM 2492 C CA . ALA A 1 307 ? 6.855 -24.797 -4.219 1 89.56 307 ALA A CA 1
ATOM 2493 C C . ALA A 1 307 ? 7.77 -24.328 -3.086 1 89.56 307 ALA A C 1
ATOM 2495 O O . ALA A 1 307 ? 7.293 -23.969 -2.01 1 89.56 307 ALA A O 1
ATOM 2496 N N . ALA A 1 308 ? 9.016 -24.359 -3.355 1 91.38 308 ALA A N 1
ATOM 2497 C CA . ALA A 1 308 ? 9.984 -23.953 -2.338 1 91.38 308 ALA A CA 1
ATOM 2498 C C . ALA A 1 308 ? 9.852 -22.469 -2.008 1 91.38 308 ALA A C 1
ATOM 2500 O O . ALA A 1 308 ? 10.094 -22.047 -0.872 1 91.38 308 ALA A O 1
ATOM 2501 N N . THR A 1 309 ? 9.477 -21.703 -2.977 1 91.12 309 THR A N 1
ATOM 2502 C CA . THR A 1 309 ? 9.352 -20.266 -2.789 1 91.12 309 THR A CA 1
ATOM 2503 C C . THR A 1 309 ? 8.148 -19.938 -1.904 1 91.12 309 THR A C 1
ATOM 2505 O O . THR A 1 309 ? 8.164 -18.953 -1.166 1 91.12 309 THR A O 1
ATOM 2508 N N . LEU A 1 310 ? 7.133 -20.766 -1.896 1 88.31 310 LEU A N 1
ATOM 2509 C CA . LEU A 1 310 ? 5.891 -20.469 -1.199 1 88.31 310 LEU A CA 1
ATOM 2510 C C . LEU A 1 310 ? 5.727 -21.344 0.036 1 88.31 310 LEU A C 1
ATOM 2512 O O . LEU A 1 310 ? 4.684 -21.312 0.693 1 88.31 310 LEU A O 1
ATOM 2516 N N . LYS A 1 311 ? 6.66 -22.016 0.392 1 83.94 311 LYS A N 1
ATOM 2517 C CA . LYS A 1 311 ? 6.551 -23 1.459 1 83.94 311 LYS A CA 1
ATOM 2518 C C . LYS A 1 311 ? 6.387 -22.328 2.818 1 83.94 311 LYS A C 1
ATOM 2520 O O . LYS A 1 311 ? 5.57 -22.766 3.637 1 83.94 311 LYS A O 1
ATOM 2525 N N . PHE A 1 312 ? 7.117 -21.375 3.117 1 79.06 312 PHE A N 1
ATOM 2526 C CA . PHE A 1 312 ? 7.18 -20.828 4.465 1 79.06 312 PHE A CA 1
ATOM 2527 C C . PHE A 1 312 ? 6.375 -19.531 4.551 1 79.06 312 PHE A C 1
ATOM 2529 O O . PHE A 1 312 ? 6.508 -18.781 5.52 1 79.06 312 PHE A O 1
ATOM 2536 N N . GLY A 1 313 ? 5.562 -19.328 3.684 1 81.81 313 GLY A N 1
ATOM 2537 C CA . GLY A 1 313 ? 4.801 -18.094 3.721 1 81.81 313 GLY A CA 1
ATOM 2538 C C . GLY A 1 313 ? 4.82 -17.328 2.404 1 81.81 313 GLY A C 1
ATOM 2539 O O . GLY A 1 313 ? 5.051 -17.922 1.349 1 81.81 313 GLY A O 1
ATOM 2540 N N . PRO A 1 314 ? 4.496 -16.078 2.602 1 86.5 314 PRO A N 1
ATOM 2541 C CA . PRO A 1 314 ? 4.52 -15.289 1.365 1 86.5 314 PRO A CA 1
ATOM 2542 C C . PRO A 1 314 ? 5.918 -15.188 0.758 1 86.5 314 PRO A C 1
ATOM 2544 O O . PRO A 1 314 ? 6.914 -15.227 1.485 1 86.5 314 PRO A O 1
ATOM 2547 N N . PRO A 1 315 ? 5.906 -15.109 -0.427 1 91.31 315 PRO A N 1
ATOM 2548 C CA . PRO A 1 315 ? 7.207 -15.117 -1.105 1 91.31 315 PRO A CA 1
ATOM 2549 C C . PRO A 1 315 ? 8.047 -13.883 -0.787 1 91.31 315 PRO A C 1
ATOM 2551 O O . PRO A 1 315 ? 7.523 -12.766 -0.748 1 91.31 315 PRO A O 1
ATOM 2554 N N . GLN A 1 316 ? 9.305 -14.195 -0.573 1 92.69 316 GLN A N 1
ATOM 2555 C CA . GLN A 1 316 ? 10.289 -13.141 -0.363 1 92.69 316 GLN A CA 1
ATOM 2556 C C . GLN A 1 316 ? 11.086 -12.875 -1.636 1 92.69 316 GLN A C 1
ATOM 2558 O O . GLN A 1 316 ? 11.461 -13.805 -2.35 1 92.69 316 GLN A O 1
ATOM 2563 N N . PRO A 1 317 ? 11.312 -11.633 -1.846 1 93.69 317 PRO A N 1
ATOM 2564 C CA . PRO A 1 317 ? 12.039 -11.305 -3.074 1 93.69 317 PRO A CA 1
ATOM 2565 C C . PRO A 1 317 ? 13.383 -12.031 -3.174 1 93.69 317 PRO A C 1
ATOM 2567 O O . PRO A 1 317 ? 13.727 -12.547 -4.238 1 93.69 317 PRO A O 1
ATOM 2570 N N . SER A 1 318 ? 14.102 -12.102 -2.129 1 93.06 318 SER A N 1
ATOM 2571 C CA . SER A 1 318 ? 15.398 -12.781 -2.152 1 93.06 318 SER A CA 1
ATOM 2572 C C . SER A 1 318 ? 15.227 -14.273 -2.436 1 93.06 318 SER A C 1
ATOM 2574 O O . SER A 1 318 ? 15.992 -14.852 -3.213 1 93.06 318 SER A O 1
ATOM 2576 N N . SER A 1 319 ? 14.242 -14.883 -1.839 1 92.31 319 SER A N 1
ATOM 2577 C CA . SER A 1 319 ? 13.969 -16.297 -2.047 1 92.31 319 SER A CA 1
ATOM 2578 C C . SER A 1 319 ? 13.523 -16.578 -3.482 1 92.31 319 SER A C 1
ATOM 2580 O O . SER A 1 319 ? 13.984 -17.531 -4.105 1 92.31 319 SER A O 1
ATOM 2582 N N . VAL A 1 320 ? 12.68 -15.703 -3.982 1 94.56 320 VAL A N 1
ATOM 2583 C CA . VAL A 1 320 ? 12.188 -15.844 -5.348 1 94.56 320 VAL A CA 1
ATOM 2584 C C . VAL A 1 320 ? 13.344 -15.711 -6.332 1 94.56 320 VAL A C 1
ATOM 2586 O O . VAL A 1 320 ? 13.43 -16.469 -7.305 1 94.56 320 VAL A O 1
ATOM 2589 N N . TYR A 1 321 ? 14.18 -14.758 -6.047 1 94.69 321 TYR A N 1
ATOM 2590 C CA . TYR A 1 321 ? 15.344 -14.57 -6.902 1 94.69 321 TYR A CA 1
ATOM 2591 C C . TYR A 1 321 ? 16.234 -15.812 -6.891 1 94.69 321 TYR A C 1
ATOM 2593 O O . TYR A 1 321 ? 16.641 -16.297 -7.945 1 94.69 321 TYR A O 1
ATOM 2601 N N . ARG A 1 322 ? 16.453 -16.391 -5.812 1 94.12 322 ARG A N 1
ATOM 2602 C CA . ARG A 1 322 ? 17.344 -17.547 -5.656 1 94.12 322 ARG A CA 1
ATOM 2603 C C . ARG A 1 322 ? 16.734 -18.797 -6.277 1 94.12 322 ARG A C 1
ATOM 2605 O O . ARG A 1 322 ? 17.391 -19.5 -7.035 1 94.12 322 ARG A O 1
ATOM 2612 N N . HIS A 1 323 ? 15.477 -19.016 -6.039 1 94.5 323 HIS A N 1
ATOM 2613 C CA . HIS A 1 323 ? 14.859 -20.266 -6.445 1 94.5 323 HIS A CA 1
ATOM 2614 C C . HIS A 1 323 ? 14.398 -20.203 -7.898 1 94.5 323 HIS A C 1
ATOM 2616 O O . HIS A 1 323 ? 14.531 -21.188 -8.633 1 94.5 323 HIS A O 1
ATOM 2622 N N . LEU A 1 324 ? 13.93 -19.062 -8.297 1 94.75 324 LEU A N 1
ATOM 2623 C CA . LEU A 1 324 ? 13.273 -19.047 -9.602 1 94.75 324 LEU A CA 1
ATOM 2624 C C . LEU A 1 324 ? 14.188 -18.422 -10.656 1 94.75 324 LEU A C 1
ATOM 2626 O O . LEU A 1 324 ? 14.133 -18.812 -11.828 1 94.75 324 LEU A O 1
ATOM 2630 N N . ARG A 1 325 ? 14.961 -17.469 -10.289 1 94.31 325 ARG A N 1
ATOM 2631 C CA . ARG A 1 325 ? 15.859 -16.891 -11.281 1 94.31 325 ARG A CA 1
ATOM 2632 C C . ARG A 1 325 ? 17.125 -17.734 -11.422 1 94.31 325 ARG A C 1
ATOM 2634 O O . ARG A 1 325 ? 17.562 -18.031 -12.531 1 94.31 325 ARG A O 1
ATOM 2641 N N . CYS A 1 326 ? 17.672 -18.109 -10.266 1 94.12 326 CYS A N 1
ATOM 2642 C CA . CYS A 1 326 ? 18.969 -18.797 -10.266 1 94.12 326 CYS A CA 1
ATOM 2643 C C . CYS A 1 326 ? 18.781 -20.312 -10.195 1 94.12 326 CYS A C 1
ATOM 2645 O O . CYS A 1 326 ? 19.734 -21.062 -10.422 1 94.12 326 CYS A O 1
ATOM 2647 N N . LEU A 1 327 ? 17.656 -20.797 -9.977 1 95 327 LEU A N 1
ATOM 2648 C CA . LEU A 1 327 ? 17.375 -22.219 -9.797 1 95 327 LEU A CA 1
ATOM 2649 C C . LEU A 1 327 ? 18.344 -22.859 -8.812 1 95 327 LEU A C 1
ATOM 2651 O O . LEU A 1 327 ? 18.891 -23.922 -9.078 1 95 327 LEU A O 1
ATOM 2655 N N . GLU A 1 328 ? 18.531 -22.094 -7.75 1 93.69 328 GLU A N 1
ATOM 2656 C CA . GLU A 1 328 ? 19.438 -22.562 -6.707 1 93.69 328 GLU A CA 1
ATOM 2657 C C . GLU A 1 328 ? 18.859 -23.797 -6.004 1 93.69 328 GLU A C 1
ATOM 2659 O O . GLU A 1 328 ? 17.672 -23.828 -5.684 1 93.69 328 GLU A O 1
ATOM 2664 N N . PRO A 1 329 ? 19.688 -24.812 -5.891 1 93.5 329 PRO A N 1
ATOM 2665 C CA . PRO A 1 329 ? 19.203 -26 -5.191 1 93.5 329 PRO A CA 1
ATOM 2666 C C . PRO A 1 329 ? 18.953 -25.75 -3.705 1 93.5 329 PRO A C 1
ATOM 2668 O O . PRO A 1 329 ? 19.625 -24.906 -3.094 1 93.5 329 PRO A O 1
ATOM 2671 N N . SER A 1 330 ? 17.922 -26.344 -3.219 1 90.81 330 SER A N 1
ATOM 2672 C CA . SER A 1 330 ? 17.578 -26.281 -1.804 1 90.81 330 SER A CA 1
ATOM 2673 C C . SER A 1 330 ? 17.078 -27.641 -1.3 1 90.81 330 SER A C 1
ATOM 2675 O O . SER A 1 330 ? 17.062 -28.609 -2.053 1 90.81 330 SER A O 1
ATOM 2677 N N . LEU A 1 331 ? 16.812 -27.688 -0.025 1 88.19 331 LEU A N 1
ATOM 2678 C CA . LEU A 1 331 ? 16.344 -28.922 0.599 1 88.19 331 LEU A CA 1
ATOM 2679 C C . LEU A 1 331 ? 15.062 -29.422 -0.078 1 88.19 331 LEU A C 1
ATOM 2681 O O . LEU A 1 331 ? 14.883 -30.625 -0.253 1 88.19 331 LEU A O 1
ATOM 2685 N N . HIS A 1 332 ? 14.25 -28.531 -0.567 1 84.88 332 HIS A N 1
ATOM 2686 C CA . HIS A 1 332 ? 12.953 -28.906 -1.117 1 84.88 332 HIS A CA 1
ATOM 2687 C C . HIS A 1 332 ? 12.961 -28.828 -2.641 1 84.88 332 HIS A C 1
ATOM 2689 O O . HIS A 1 332 ? 11.953 -29.125 -3.285 1 84.88 332 HIS A O 1
ATOM 2695 N N . SER A 1 333 ? 14.086 -28.406 -3.197 1 91 333 SER A N 1
ATOM 2696 C CA . SER A 1 333 ? 14.234 -28.312 -4.645 1 91 333 SER A CA 1
ATOM 2697 C C . SER A 1 333 ? 15.625 -28.766 -5.086 1 91 333 SER A C 1
ATOM 2699 O O . SER A 1 333 ? 16.562 -27.953 -5.113 1 91 333 SER A O 1
ATOM 2701 N N . PRO A 1 334 ? 15.656 -29.984 -5.504 1 91.5 334 PRO A N 1
ATOM 2702 C CA . PRO A 1 334 ? 16.969 -30.516 -5.902 1 91.5 334 PRO A CA 1
ATOM 2703 C C . PRO A 1 334 ? 17.547 -29.797 -7.129 1 91.5 334 PRO A C 1
ATOM 2705 O O . PRO A 1 334 ? 16.812 -29.094 -7.828 1 91.5 334 PRO A O 1
ATOM 2708 N N . ALA A 1 335 ? 18.812 -30.016 -7.316 1 92.19 335 ALA A N 1
ATOM 2709 C CA . ALA A 1 335 ? 19.5 -29.344 -8.414 1 92.19 335 ALA A CA 1
ATOM 2710 C C . ALA A 1 335 ? 19.031 -29.875 -9.766 1 92.19 335 ALA A C 1
ATOM 2712 O O . ALA A 1 335 ? 18.672 -31.062 -9.891 1 92.19 335 ALA A O 1
ATOM 2713 N N . LEU A 1 336 ? 18.938 -28.953 -10.672 1 92.81 336 LEU A N 1
ATOM 2714 C CA . LEU A 1 336 ? 18.609 -29.344 -12.039 1 92.81 336 LEU A CA 1
ATOM 2715 C C . LEU A 1 336 ? 19.797 -30.016 -12.711 1 92.81 336 LEU A C 1
ATOM 2717 O O . LEU A 1 336 ? 20.875 -29.438 -12.812 1 92.81 336 LEU A O 1
ATOM 2721 N N . ILE A 1 337 ? 19.547 -31.297 -13.039 1 92.94 337 ILE A N 1
ATOM 2722 C CA . ILE A 1 337 ? 20.594 -32.062 -13.719 1 92.94 337 ILE A CA 1
ATOM 2723 C C . ILE A 1 337 ? 20.062 -32.594 -15.047 1 92.94 337 ILE A C 1
ATOM 2725 O O . ILE A 1 337 ? 19.188 -33.469 -15.055 1 92.94 337 ILE A O 1
ATOM 2729 N N . LEU A 1 338 ? 20.625 -31.969 -16.094 1 93.31 338 LEU A N 1
ATOM 2730 C CA . LEU A 1 338 ? 20.25 -32.438 -17.422 1 93.31 338 LEU A CA 1
ATOM 2731 C C . LEU A 1 338 ? 21.375 -33.281 -18.047 1 93.31 338 LEU A C 1
ATOM 2733 O O . LEU A 1 338 ? 22.547 -33.125 -17.672 1 93.31 338 LEU A O 1
ATOM 2737 N N . PRO A 1 339 ? 20.969 -34.188 -18.906 1 90.25 339 PRO A N 1
ATOM 2738 C CA . PRO A 1 339 ? 21.969 -35.125 -19.469 1 90.25 339 PRO A CA 1
ATOM 2739 C C . PRO A 1 339 ? 23.047 -34.375 -20.266 1 90.25 339 PRO A C 1
ATOM 2741 O O . PRO A 1 339 ? 24.219 -34.781 -20.234 1 90.25 339 PRO A O 1
ATOM 2744 N N . HIS A 1 340 ? 22.734 -33.344 -20.969 1 91.44 340 HIS A N 1
ATOM 2745 C CA . HIS A 1 340 ? 23.703 -32.594 -21.781 1 91.44 340 HIS A CA 1
ATOM 2746 C C . HIS A 1 340 ? 23.969 -31.219 -21.188 1 91.44 340 HIS A C 1
ATOM 2748 O O . HIS A 1 340 ? 23.047 -30.531 -20.75 1 91.44 340 HIS A O 1
ATOM 2754 N N . THR A 1 341 ? 25.219 -30.844 -21.188 1 90.75 341 THR A N 1
ATOM 2755 C CA . THR A 1 341 ? 25.656 -29.578 -20.609 1 90.75 341 THR A CA 1
ATOM 2756 C C . THR A 1 341 ? 25.047 -28.406 -21.375 1 90.75 341 THR A C 1
ATOM 2758 O O . THR A 1 341 ? 24.734 -27.359 -20.766 1 90.75 341 THR A O 1
ATOM 2761 N N . SER A 1 342 ? 24.906 -28.531 -22.656 1 91.94 342 SER A N 1
ATOM 2762 C CA . SER A 1 342 ? 24.312 -27.469 -23.453 1 91.94 342 SER A CA 1
ATOM 2763 C C . SER A 1 342 ? 22.859 -27.219 -23.078 1 91.94 342 SER A C 1
ATOM 2765 O O . SER A 1 342 ? 22.422 -26.078 -23.016 1 91.94 342 SER A O 1
ATOM 2767 N N . CYS A 1 343 ? 22.203 -28.344 -22.781 1 94.31 343 CYS A N 1
ATOM 2768 C CA . CYS A 1 343 ? 20.812 -28.234 -22.375 1 94.31 343 CYS A CA 1
ATOM 2769 C C . CYS A 1 343 ? 20.719 -27.594 -20.984 1 94.31 343 CYS A C 1
ATOM 2771 O O . CYS A 1 343 ? 19.812 -26.781 -20.75 1 94.31 343 CYS A O 1
ATOM 2773 N N . GLN A 1 344 ? 21.688 -27.891 -20.172 1 93.12 344 GLN A N 1
ATOM 2774 C CA . GLN A 1 344 ? 21.703 -27.359 -18.812 1 93.12 344 GLN A CA 1
ATOM 2775 C C . GLN A 1 344 ? 21.891 -25.844 -18.828 1 93.12 344 GLN A C 1
ATOM 2777 O O . GLN A 1 344 ? 21.141 -25.109 -18.188 1 93.12 344 GLN A O 1
ATOM 2782 N N . GLN A 1 345 ? 22.875 -25.375 -19.547 1 93.12 345 GLN A N 1
ATOM 2783 C CA . GLN A 1 345 ? 23.156 -23.938 -19.609 1 93.12 345 GLN A CA 1
ATOM 2784 C C . GLN A 1 345 ? 22.016 -23.188 -20.281 1 93.12 345 GLN A C 1
ATOM 2786 O O . GLN A 1 345 ? 21.672 -22.062 -19.875 1 93.12 345 GLN A O 1
ATOM 2791 N N . HIS A 1 346 ? 21.453 -23.812 -21.25 1 94.75 346 HIS A N 1
ATOM 2792 C CA . HIS A 1 346 ? 20.328 -23.188 -21.938 1 94.75 346 HIS A CA 1
ATOM 2793 C C . HIS A 1 346 ? 19.141 -23.016 -21.016 1 94.75 346 HIS A C 1
ATOM 2795 O O . HIS A 1 346 ? 18.484 -21.969 -21.047 1 94.75 346 HIS A O 1
ATOM 2801 N N . SER A 1 347 ? 18.875 -24.016 -20.25 1 94.81 347 SER A N 1
ATOM 2802 C CA . SER A 1 347 ? 17.734 -23.953 -19.344 1 94.81 347 SER A CA 1
ATOM 2803 C C . SER A 1 347 ? 17.906 -22.859 -18.297 1 94.81 347 SER A C 1
ATOM 2805 O O . SER A 1 347 ? 16.984 -22.125 -18 1 94.81 347 SER A O 1
ATOM 2807 N N . ILE A 1 348 ? 19.109 -22.734 -17.734 1 94.44 348 ILE A N 1
ATOM 2808 C CA . ILE A 1 348 ? 19.391 -21.719 -16.719 1 94.44 348 ILE A CA 1
ATOM 2809 C C . ILE A 1 348 ? 19.234 -20.328 -17.328 1 94.44 348 ILE A C 1
ATOM 2811 O O . ILE A 1 348 ? 18.641 -19.438 -16.719 1 94.44 348 ILE A O 1
ATOM 2815 N N . ARG A 1 349 ? 19.719 -20.188 -18.516 1 95.31 349 ARG A N 1
ATOM 2816 C CA . ARG A 1 349 ? 19.609 -18.891 -19.188 1 95.31 349 ARG A CA 1
ATOM 2817 C C . ARG A 1 349 ? 18.156 -18.578 -19.531 1 95.31 349 ARG A C 1
ATOM 2819 O O . ARG A 1 349 ? 17.75 -17.406 -19.469 1 95.31 349 ARG A O 1
ATOM 2826 N N . PHE A 1 350 ? 17.5 -19.578 -19.891 1 95.44 350 PHE A N 1
ATOM 2827 C CA . PHE A 1 350 ? 16.109 -19.391 -20.25 1 95.44 350 PHE A CA 1
AT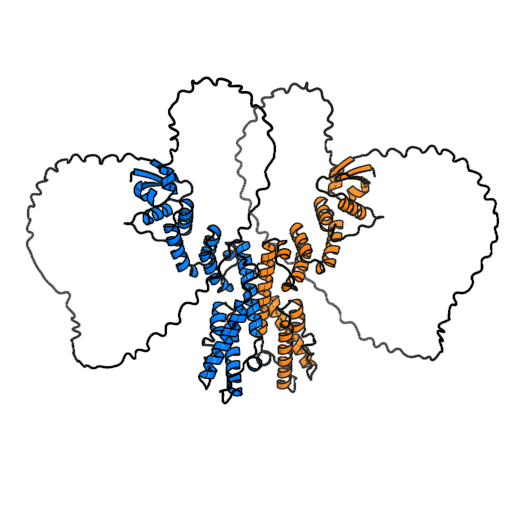OM 2828 C C . PHE A 1 350 ? 15.312 -18.828 -19.078 1 95.44 350 PHE A C 1
ATOM 2830 O O . PHE A 1 350 ? 14.602 -17.828 -19.234 1 95.44 350 PHE A O 1
ATOM 2837 N N . PHE A 1 351 ? 15.445 -19.391 -17.906 1 95.31 351 PHE A N 1
ATOM 2838 C CA . PHE A 1 351 ? 14.672 -18.953 -16.75 1 95.31 351 PHE A CA 1
ATOM 2839 C C . PHE A 1 351 ? 15.188 -17.625 -16.234 1 95.31 351 PHE A C 1
ATOM 2841 O O . PHE A 1 351 ? 14.406 -16.797 -15.742 1 95.31 351 PHE A O 1
ATOM 2848 N N . ALA A 1 352 ? 16.484 -17.344 -16.328 1 95.25 352 ALA A N 1
ATOM 2849 C CA . ALA A 1 352 ? 17.031 -16.047 -15.953 1 95.25 352 ALA A CA 1
ATOM 2850 C C . ALA A 1 352 ? 16.469 -14.938 -16.828 1 95.25 352 ALA A C 1
ATOM 2852 O O . ALA A 1 352 ? 16.078 -13.883 -16.328 1 95.25 352 ALA A O 1
ATOM 2853 N N . ASP A 1 353 ? 16.391 -15.234 -18.125 1 94.69 353 ASP A N 1
ATOM 2854 C CA . ASP A 1 353 ? 15.859 -14.25 -19.047 1 94.69 353 ASP A CA 1
ATOM 2855 C C . ASP A 1 353 ? 14.375 -14.008 -18.812 1 94.69 353 ASP A C 1
ATOM 2857 O O . ASP A 1 353 ? 13.906 -12.867 -18.875 1 94.69 353 ASP A O 1
ATOM 2861 N N . LEU A 1 354 ? 13.742 -15.078 -18.625 1 93.62 354 LEU A N 1
ATOM 2862 C CA . LEU A 1 354 ? 12.32 -14.977 -18.312 1 93.62 354 LEU A CA 1
ATOM 2863 C C . LEU A 1 354 ? 12.086 -14.125 -17.078 1 93.62 354 LEU A C 1
ATOM 2865 O O . LEU A 1 354 ? 11.227 -13.242 -17.078 1 93.62 354 LEU A O 1
ATOM 2869 N N . PHE A 1 355 ? 12.844 -14.383 -16.047 1 94.38 355 PHE A N 1
ATOM 2870 C CA . PHE A 1 355 ? 12.734 -13.648 -14.797 1 94.38 355 PHE A CA 1
ATOM 2871 C C . PHE A 1 355 ? 13.055 -12.172 -15 1 94.38 355 PHE A C 1
ATOM 2873 O O . PHE A 1 355 ? 12.312 -11.305 -14.539 1 94.38 355 PHE A O 1
ATOM 2880 N N . ASP A 1 356 ? 14.078 -11.883 -15.695 1 93.75 356 ASP A N 1
ATOM 2881 C CA . ASP A 1 356 ? 14.516 -10.508 -15.906 1 93.75 356 ASP A CA 1
ATOM 2882 C C . ASP A 1 356 ? 13.508 -9.727 -16.75 1 93.75 356 ASP A C 1
ATOM 2884 O O . ASP A 1 356 ? 13.297 -8.539 -16.531 1 93.75 356 ASP A O 1
ATOM 2888 N N . ARG A 1 357 ? 12.953 -10.352 -17.656 1 90.94 357 ARG A N 1
ATOM 2889 C CA . ARG A 1 357 ? 11.93 -9.703 -18.469 1 90.94 357 ARG A CA 1
ATOM 2890 C C . ARG A 1 357 ? 10.719 -9.328 -17.609 1 90.94 357 ARG A C 1
ATOM 2892 O O . ARG A 1 357 ? 10.133 -8.266 -17.797 1 90.94 357 ARG A O 1
ATOM 2899 N N . MET A 1 358 ? 10.461 -10.25 -16.75 1 88.56 358 MET A N 1
ATOM 2900 C CA . MET A 1 358 ? 9.281 -10.039 -15.914 1 88.56 358 MET A CA 1
ATOM 2901 C C . MET A 1 358 ? 9.523 -8.922 -14.898 1 88.56 358 MET A C 1
ATOM 2903 O O . MET A 1 358 ? 8.609 -8.156 -14.594 1 88.56 358 MET A O 1
ATOM 2907 N N . PHE A 1 359 ? 10.75 -8.75 -14.383 1 89 359 PHE A N 1
ATOM 2908 C CA . PHE A 1 359 ? 11.008 -7.805 -13.305 1 89 359 PHE A CA 1
ATOM 2909 C C . PHE A 1 359 ? 11.773 -6.59 -13.82 1 89 359 PHE A C 1
ATOM 2911 O O . PHE A 1 359 ? 12 -5.633 -13.078 1 89 359 PHE A O 1
ATOM 2918 N N . SER A 1 360 ? 12.43 -6.574 -14.992 1 76.62 360 SER A N 1
ATOM 2919 C CA . SER A 1 360 ? 13.102 -5.406 -15.555 1 76.62 360 SER A CA 1
ATOM 2920 C C . SER A 1 360 ? 12.094 -4.363 -16.031 1 76.62 360 SER A C 1
ATOM 2922 O O . SER A 1 360 ? 12.344 -3.162 -15.938 1 76.62 360 SER A O 1
ATOM 2924 N N . GLN A 1 361 ? 11.203 -4.746 -16.969 1 53.97 361 GLN A N 1
ATOM 2925 C CA . GLN A 1 361 ? 10.328 -3.795 -17.656 1 53.97 361 GLN A CA 1
ATOM 2926 C C . GLN A 1 361 ? 9.688 -2.826 -16.656 1 53.97 361 GLN A C 1
ATOM 2928 O O . GLN A 1 361 ? 9.438 -1.666 -17 1 53.97 361 GLN A O 1
ATOM 2933 N N . PHE A 1 362 ? 8.859 -3.104 -15.578 1 47.34 362 PHE A N 1
ATOM 2934 C CA . PHE A 1 362 ? 7.91 -2.172 -14.977 1 47.34 362 PHE A CA 1
ATOM 2935 C C . PHE A 1 362 ? 8.445 -1.63 -13.656 1 47.34 362 PHE A C 1
ATOM 2937 O O . PHE A 1 362 ? 8.258 -2.246 -12.602 1 47.34 362 PHE A O 1
ATOM 2944 N N . ALA A 1 363 ? 9.625 -0.98 -13.625 1 46.44 363 ALA A N 1
ATOM 2945 C CA . ALA A 1 363 ? 9.781 -0.102 -12.469 1 46.44 363 ALA A CA 1
ATOM 2946 C C . ALA A 1 363 ? 8.438 0.474 -12.031 1 46.44 363 ALA A C 1
ATOM 2948 O O . ALA A 1 363 ? 7.59 0.796 -12.867 1 46.44 363 ALA A O 1
ATOM 2949 N N . PRO A 1 364 ? 8.047 0.289 -10.852 1 44.62 364 PRO A N 1
ATOM 2950 C CA . PRO A 1 364 ? 6.734 0.811 -10.453 1 44.62 364 PRO A CA 1
ATOM 2951 C C . PRO A 1 364 ? 6.43 2.172 -11.078 1 44.62 364 PRO A C 1
ATOM 2953 O O . PRO A 1 364 ? 7.348 2.953 -11.344 1 44.62 364 PRO A O 1
ATOM 2956 N N . ARG A 1 365 ? 5.352 2.299 -11.742 1 37.84 365 ARG A N 1
ATOM 2957 C CA . ARG A 1 365 ? 4.957 3.531 -12.414 1 37.84 365 ARG A CA 1
ATOM 2958 C C . ARG A 1 365 ? 5.402 4.754 -11.617 1 37.84 365 ARG A C 1
ATOM 2960 O O . ARG A 1 365 ? 5.641 5.82 -12.195 1 37.84 365 ARG A O 1
ATOM 2967 N N . GLY A 1 366 ? 5.148 4.844 -10.25 1 36.12 366 GLY A N 1
ATOM 2968 C CA . GLY A 1 366 ? 5.332 6.121 -9.578 1 36.12 366 GLY A CA 1
ATOM 2969 C C . GLY A 1 366 ? 6.789 6.461 -9.328 1 36.12 366 GLY A C 1
ATOM 2970 O O . GLY A 1 366 ? 7.094 7.438 -8.641 1 36.12 366 GLY A O 1
ATOM 2971 N N . SER A 1 367 ? 7.629 5.516 -9.344 1 34.69 367 SER A N 1
ATOM 2972 C CA . SER A 1 367 ? 8.953 5.969 -8.922 1 34.69 367 SER A CA 1
ATOM 2973 C C . SER A 1 367 ? 9.555 6.926 -9.945 1 34.69 367 SER A C 1
ATOM 2975 O O . SER A 1 367 ? 10.359 6.52 -10.789 1 34.69 367 SER A O 1
ATOM 2977 N N . LYS A 1 368 ? 8.828 7.684 -10.633 1 32.34 368 LYS A N 1
ATOM 2978 C CA . LYS A 1 368 ? 9.516 8.789 -11.289 1 32.34 368 LYS A CA 1
ATOM 2979 C C . LYS A 1 368 ? 10.352 9.586 -10.289 1 32.34 368 LYS A C 1
ATOM 2981 O O . LYS A 1 368 ? 9.812 10.164 -9.344 1 32.34 368 LYS A O 1
ATOM 2986 N N . THR A 1 369 ? 11.555 9.383 -9.883 1 26.28 369 THR A N 1
ATOM 2987 C CA . THR A 1 369 ? 12.445 10.523 -9.75 1 26.28 369 THR A CA 1
ATOM 2988 C C . THR A 1 369 ? 12.398 11.406 -10.992 1 26.28 369 THR A C 1
ATOM 2990 O O . THR A 1 369 ? 12.406 10.898 -12.117 1 26.28 369 THR A O 1
ATOM 2993 N N . GLY B 1 1 ? -42.781 32.625 1.393 1 83.44 1 GLY B N 1
ATOM 2994 C CA . GLY B 1 1 ? -42.312 32.375 2.748 1 83.44 1 GLY B CA 1
ATOM 2995 C C . GLY B 1 1 ? -41.938 33.656 3.504 1 83.44 1 GLY B C 1
ATOM 2996 O O . GLY B 1 1 ? -41.844 34.719 2.908 1 83.44 1 GLY B O 1
ATOM 2997 N N . SER B 1 2 ? -41.875 33.531 4.859 1 88.19 2 SER B N 1
ATOM 2998 C CA . SER B 1 2 ? -41.625 34.688 5.73 1 88.19 2 SER B CA 1
ATOM 2999 C C . SER B 1 2 ? -40.156 34.781 6.121 1 88.19 2 SER B C 1
ATOM 3001 O O . SER B 1 2 ? -39.75 35.75 6.762 1 88.19 2 SER B O 1
ATOM 3003 N N . VAL B 1 3 ? -39.438 33.844 5.758 1 91.94 3 VAL B N 1
ATOM 3004 C CA . VAL B 1 3 ? -38 33.844 6.117 1 91.94 3 VAL B CA 1
ATOM 3005 C C . VAL B 1 3 ? -37.156 34.031 4.863 1 91.94 3 VAL B C 1
ATOM 3007 O O . VAL B 1 3 ? -37.344 33.344 3.861 1 91.94 3 VAL B O 1
ATOM 3010 N N . GLU B 1 4 ? -36.25 35.031 5.02 1 94.19 4 GLU B N 1
ATOM 3011 C CA . GLU B 1 4 ? -35.344 35.281 3.914 1 94.19 4 GLU B CA 1
ATOM 3012 C C . GLU B 1 4 ? -33.969 34.656 4.168 1 94.19 4 GLU B C 1
ATOM 3014 O O . GLU B 1 4 ? -33.344 34.938 5.176 1 94.19 4 GLU B O 1
ATOM 3019 N N . ILE B 1 5 ? -33.625 33.75 3.223 1 93.88 5 ILE B N 1
ATOM 3020 C CA . ILE B 1 5 ? -32.312 33.125 3.305 1 93.88 5 ILE B CA 1
ATOM 3021 C C . ILE B 1 5 ? -31.453 33.594 2.133 1 93.88 5 ILE B C 1
ATOM 3023 O O . ILE B 1 5 ? -31.797 33.375 0.972 1 93.88 5 ILE B O 1
ATOM 3027 N N . ILE B 1 6 ? -30.344 34.219 2.475 1 95.12 6 ILE B N 1
ATOM 3028 C CA . ILE B 1 6 ? -29.469 34.781 1.451 1 95.12 6 ILE B CA 1
ATOM 3029 C C . ILE B 1 6 ? -28.266 33.844 1.242 1 95.12 6 ILE B C 1
ATOM 3031 O O . ILE B 1 6 ? -27.516 33.562 2.18 1 95.12 6 ILE B O 1
ATOM 3035 N N . VAL B 1 7 ? -28.172 33.344 0.097 1 95.38 7 VAL B N 1
ATOM 3036 C CA . VAL B 1 7 ? -27.047 32.5 -0.31 1 95.38 7 VAL B CA 1
ATOM 3037 C C . VAL B 1 7 ? -26.359 33.125 -1.528 1 95.38 7 VAL B C 1
ATOM 3039 O O . VAL B 1 7 ? -26.953 33.219 -2.604 1 95.38 7 VAL B O 1
ATOM 3042 N N . GLU B 1 8 ? -25.125 33.406 -1.42 1 94.31 8 GLU B N 1
ATOM 3043 C CA . GLU B 1 8 ? -24.422 34.125 -2.475 1 94.31 8 GLU B CA 1
ATOM 3044 C C . GLU B 1 8 ? -25.188 35.375 -2.898 1 94.31 8 GLU B C 1
ATOM 3046 O O . GLU B 1 8 ? -25.5 36.219 -2.07 1 94.31 8 GLU B O 1
ATOM 3051 N N . SER B 1 9 ? -25.5 35.531 -4.117 1 92 9 SER B N 1
ATOM 3052 C CA . SER B 1 9 ? -26.234 36.688 -4.609 1 92 9 SER B CA 1
ATOM 3053 C C . SER B 1 9 ? -27.719 36.406 -4.77 1 92 9 SER B C 1
ATOM 3055 O O . SER B 1 9 ? -28.484 37.219 -5.258 1 92 9 SER B O 1
ATOM 3057 N N . THR B 1 10 ? -28.156 35.281 -4.293 1 95.88 10 THR B N 1
ATOM 3058 C CA . THR B 1 10 ? -29.531 34.875 -4.461 1 95.88 10 THR B CA 1
ATOM 3059 C C . THR B 1 10 ? -30.266 34.875 -3.125 1 95.88 10 THR B C 1
ATOM 3061 O O . THR B 1 10 ? -29.703 34.469 -2.102 1 95.88 10 THR B O 1
ATOM 3064 N N . THR B 1 11 ? -31.469 35.406 -3.129 1 94.88 11 THR B N 1
ATOM 3065 C CA . THR B 1 11 ? -32.312 35.438 -1.937 1 94.88 11 THR B CA 1
ATOM 3066 C C . THR B 1 11 ? -33.469 34.469 -2.084 1 94.88 11 THR B C 1
ATOM 3068 O O . THR B 1 11 ? -34.188 34.5 -3.088 1 94.88 11 THR B O 1
ATOM 3071 N N . PHE B 1 12 ? -33.625 33.594 -1.105 1 95.25 12 PHE B N 1
ATOM 3072 C CA . PHE B 1 12 ? -34.719 32.594 -1.086 1 95.25 12 PHE B CA 1
ATOM 3073 C C . PHE B 1 12 ? -35.75 32.969 -0.005 1 95.25 12 PHE B C 1
ATOM 3075 O O . PHE B 1 12 ? -35.375 33.25 1.136 1 95.25 12 PHE B O 1
ATOM 3082 N N . LEU B 1 13 ? -36.969 33 -0.425 1 94.12 13 LEU B N 1
ATOM 3083 C CA . LEU B 1 13 ? -38.031 33.188 0.542 1 94.12 13 LEU B CA 1
ATOM 3084 C C . LEU B 1 13 ? -38.656 31.844 0.925 1 94.12 13 LEU B C 1
ATOM 3086 O O . LEU B 1 13 ? -39.219 31.141 0.072 1 94.12 13 LEU B O 1
ATOM 3090 N N . VAL B 1 14 ? -38.469 31.516 2.217 1 93.75 14 VAL B N 1
ATOM 3091 C CA . VAL B 1 14 ? -38.906 30.188 2.652 1 93.75 14 VAL B CA 1
ATOM 3092 C C . VAL B 1 14 ? -39.906 30.312 3.785 1 93.75 14 VAL B C 1
ATOM 3094 O O . VAL B 1 14 ? -39.969 31.344 4.461 1 93.75 14 VAL B O 1
ATOM 3097 N N . HIS B 1 15 ? -40.75 29.25 3.881 1 92.62 15 HIS B N 1
ATOM 3098 C CA . HIS B 1 15 ? -41.719 29.188 4.977 1 92.62 15 HIS B CA 1
ATOM 3099 C C . HIS B 1 15 ? -41.031 28.766 6.277 1 92.62 15 HIS B C 1
ATOM 3101 O O . HIS B 1 15 ? -40.312 27.766 6.312 1 92.62 15 HIS B O 1
ATOM 3107 N N . ARG B 1 16 ? -41.312 29.531 7.344 1 91 16 ARG B N 1
ATOM 3108 C CA . ARG B 1 16 ? -40.656 29.297 8.641 1 91 16 ARG B CA 1
ATOM 3109 C C . ARG B 1 16 ? -40.938 27.891 9.141 1 91 16 ARG B C 1
ATOM 3111 O O . ARG B 1 16 ? -40.031 27.188 9.578 1 91 16 ARG B O 1
ATOM 3118 N N . GLU B 1 17 ? -42.125 27.391 9.039 1 90.69 17 GLU B N 1
ATOM 3119 C CA . GLU B 1 17 ? -42.531 26.094 9.555 1 90.69 17 GLU B CA 1
ATOM 3120 C C . GLU B 1 17 ? -41.812 24.953 8.805 1 90.69 17 GLU B C 1
ATOM 3122 O O . GLU B 1 17 ? -41.406 23.969 9.406 1 90.69 17 GLU B O 1
ATOM 3127 N N . VAL B 1 18 ? -41.656 25.188 7.574 1 92.69 18 VAL B N 1
ATOM 3128 C CA . VAL B 1 18 ? -41.094 24.141 6.73 1 92.69 18 VAL B CA 1
ATOM 3129 C C . VAL B 1 18 ? -39.594 24 7.027 1 92.69 18 VAL B C 1
ATOM 3131 O O . VAL B 1 18 ? -39.094 22.891 7.246 1 92.69 18 VAL B O 1
ATOM 3134 N N . ILE B 1 19 ? -38.875 25.016 7.055 1 91.94 19 ILE B N 1
ATOM 3135 C CA . ILE B 1 19 ? -37.406 24.969 7.199 1 91.94 19 ILE B CA 1
ATOM 3136 C C . ILE B 1 19 ? -37.062 24.578 8.633 1 91.94 19 ILE B C 1
ATOM 3138 O O . ILE B 1 19 ? -36.062 23.891 8.859 1 91.94 19 ILE B O 1
ATOM 3142 N N . THR B 1 20 ? -37.906 25 9.664 1 91.5 20 THR B N 1
ATOM 3143 C CA . THR B 1 20 ? -37.656 24.641 11.055 1 91.5 20 THR B CA 1
ATOM 3144 C C . THR B 1 20 ? -37.906 23.156 11.297 1 91.5 20 THR B C 1
ATOM 3146 O O . THR B 1 20 ? -37.219 22.531 12.117 1 91.5 20 THR B O 1
ATOM 3149 N N . HIS B 1 21 ? -38.781 22.672 10.57 1 92.81 21 HIS B N 1
ATOM 3150 C CA . HIS B 1 21 ? -39.062 21.234 10.695 1 92.81 21 HIS B CA 1
ATOM 3151 C C . HIS B 1 21 ? -37.969 20.406 10.039 1 92.81 21 HIS B C 1
ATOM 3153 O O . HIS B 1 21 ? -37.688 19.281 10.484 1 92.81 21 HIS B O 1
ATOM 3159 N N . ALA B 1 22 ? -37.438 20.891 9.039 1 92.88 22 ALA B N 1
ATOM 3160 C CA . ALA B 1 22 ? -36.5 20.141 8.234 1 92.88 22 ALA B CA 1
ATOM 3161 C C . ALA B 1 22 ? -35.125 20.094 8.891 1 92.88 22 ALA B C 1
ATOM 3163 O O . ALA B 1 22 ? -34.344 19.156 8.672 1 92.88 22 ALA B O 1
ATOM 3164 N N . SER B 1 23 ? -34.75 21.109 9.734 1 95 23 SER B N 1
ATOM 3165 C CA . SER B 1 23 ? -33.375 21.203 10.25 1 95 23 SER B CA 1
ATOM 3166 C C . SER B 1 23 ? -33.375 21.859 11.633 1 95 23 SER B C 1
ATOM 3168 O O . SER B 1 23 ? -33.938 22.953 11.812 1 95 23 SER B O 1
ATOM 3170 N N . PRO B 1 24 ? -32.75 21.219 12.57 1 93.5 24 PRO B N 1
ATOM 3171 C CA . PRO B 1 24 ? -32.594 21.844 13.891 1 93.5 24 PRO B CA 1
ATOM 3172 C C . PRO B 1 24 ? -31.734 23.094 13.852 1 93.5 24 PRO B C 1
ATOM 3174 O O . PRO B 1 24 ? -31.891 23.984 14.711 1 93.5 24 PRO B O 1
ATOM 3177 N N . PHE B 1 25 ? -30.891 23.078 12.883 1 93.38 25 PHE B N 1
ATOM 3178 C CA . PHE B 1 25 ? -30.062 24.266 12.711 1 93.38 25 PHE B CA 1
ATOM 3179 C C . PHE B 1 25 ? -30.922 25.5 12.484 1 93.38 25 PHE B C 1
ATOM 3181 O O . PHE B 1 25 ? -30.734 26.531 13.148 1 93.38 25 PHE B O 1
ATOM 3188 N N . PHE B 1 26 ? -31.875 25.391 11.633 1 92.5 26 PHE B N 1
ATOM 3189 C CA . PHE B 1 26 ? -32.719 26.531 11.297 1 92.5 26 PHE B CA 1
ATOM 3190 C C . PHE B 1 26 ? -33.719 26.812 12.422 1 92.5 26 PHE B C 1
ATOM 3192 O O . PHE B 1 26 ? -34.094 27.969 12.656 1 92.5 26 PHE B O 1
ATOM 3199 N N . GLU B 1 27 ? -34.031 25.781 13.094 1 91.31 27 GLU B N 1
ATOM 3200 C CA . GLU B 1 27 ? -34.875 25.969 14.266 1 91.31 27 GLU B CA 1
ATOM 3201 C C . GLU B 1 27 ? -34.188 26.812 15.32 1 91.31 27 GLU B C 1
ATOM 3203 O O . GLU B 1 27 ? -34.75 27.766 15.859 1 91.31 27 GLU B O 1
ATOM 3208 N N . SER B 1 28 ? -33 26.438 15.539 1 90.75 28 SER B N 1
ATOM 3209 C CA . SER B 1 28 ? -32.219 27.172 16.531 1 90.75 28 SER B CA 1
ATOM 3210 C C . SER B 1 28 ? -31.922 28.594 16.078 1 90.75 28 SER B C 1
ATOM 3212 O O . SER B 1 28 ? -31.953 29.531 16.875 1 90.75 28 SER B O 1
ATOM 3214 N N . ALA B 1 29 ? -31.672 28.766 14.789 1 88.12 29 ALA B N 1
ATOM 3215 C CA . ALA B 1 29 ? -31.359 30.078 14.242 1 88.12 29 ALA B CA 1
ATOM 3216 C C . ALA B 1 29 ? -32.562 31 14.305 1 88.12 29 ALA B C 1
ATOM 3218 O O . ALA B 1 29 ? -32.406 32.219 14.5 1 88.12 29 ALA B O 1
ATOM 3219 N N . LEU B 1 30 ? -33.75 30.391 14.25 1 87.5 30 LEU B N 1
ATOM 3220 C CA . LEU B 1 30 ? -34.938 31.219 14.156 1 87.5 30 LEU B CA 1
ATOM 3221 C C . LEU B 1 30 ? -35.594 31.391 15.523 1 87.5 30 LEU B C 1
ATOM 3223 O O . LEU B 1 30 ? -36.406 32.312 15.727 1 87.5 30 LEU B O 1
ATOM 3227 N N . THR B 1 31 ? -35.281 30.438 16.453 1 80.62 31 THR B N 1
ATOM 3228 C CA . THR B 1 31 ? -35.844 30.547 17.797 1 80.62 31 THR B CA 1
ATOM 3229 C C . THR B 1 31 ? -34.875 31.281 18.719 1 80.62 31 THR B C 1
ATOM 3231 O O . THR B 1 31 ? -35.281 31.812 19.75 1 80.62 31 THR B O 1
ATOM 3234 N N . GLY B 1 32 ? -33.5 31.125 18.531 1 64.12 32 GLY B N 1
ATOM 3235 C CA . GLY B 1 32 ? -32.531 31.703 19.453 1 64.12 32 GLY B CA 1
ATOM 3236 C C . GLY B 1 32 ? -32.656 33.219 19.562 1 64.12 32 GLY B C 1
ATOM 3237 O O . GLY B 1 32 ? -33.156 33.875 18.641 1 64.12 32 GLY B O 1
ATOM 3238 N N . GLU B 1 33 ? -33.031 33.656 20.734 1 55.72 33 GLU B N 1
ATOM 3239 C CA . GLU B 1 33 ? -33 35.062 21.109 1 55.72 33 GLU B CA 1
ATOM 3240 C C . GLU B 1 33 ? -31.75 35.75 20.609 1 55.72 33 GLU B C 1
ATOM 3242 O O . GLU B 1 33 ? -30.703 35.688 21.25 1 55.72 33 GLU B O 1
ATOM 3247 N N . TRP B 1 34 ? -31.422 35.438 19.406 1 48.38 34 TRP B N 1
ATOM 3248 C CA . TRP B 1 34 ? -30.219 36.156 18.969 1 48.38 34 TRP B CA 1
ATOM 3249 C C . TRP B 1 34 ? -30.391 37.656 19.094 1 48.38 34 TRP B C 1
ATOM 3251 O O . TRP B 1 34 ? -31.438 38.219 18.719 1 48.38 34 TRP B O 1
ATOM 3261 N N . ALA B 1 35 ? -30.016 38.188 20.25 1 40.41 35 ALA B N 1
ATOM 3262 C CA . ALA B 1 35 ? -30.062 39.625 20.469 1 40.41 35 ALA B CA 1
ATOM 3263 C C . ALA B 1 35 ? -29.812 40.375 19.156 1 40.41 35 ALA B C 1
ATOM 3265 O O . ALA B 1 35 ? -28.812 40.156 18.484 1 40.41 35 ALA B O 1
ATOM 3266 N N . GLU B 1 36 ? -30.812 40.469 18.422 1 42.56 36 GLU B N 1
ATOM 3267 C CA . GLU B 1 36 ? -30.672 41.5 17.406 1 42.56 36 GLU B CA 1
ATOM 3268 C C . GLU B 1 36 ? -29.781 42.625 17.891 1 42.56 36 GLU B C 1
ATOM 3270 O O . GLU B 1 36 ? -29.984 43.156 18.984 1 42.56 36 GLU B O 1
ATOM 3275 N N . THR B 1 37 ? -28.469 42.594 17.766 1 39.06 37 THR B N 1
ATOM 3276 C CA . THR B 1 37 ? -27.75 43.844 17.984 1 39.06 37 THR B CA 1
ATOM 3277 C C . THR B 1 37 ? -28.516 45.031 17.422 1 39.06 37 THR B C 1
ATOM 3279 O O . THR B 1 37 ? -28.609 45.188 16.203 1 39.06 37 THR B O 1
ATOM 3282 N N . ASN B 1 38 ? -29.703 45.219 17.922 1 34.28 38 ASN B N 1
ATOM 3283 C CA . ASN B 1 38 ? -30.281 46.531 17.672 1 34.28 38 ASN B CA 1
ATOM 3284 C C . ASN B 1 38 ? -29.25 47.625 17.812 1 34.28 38 ASN B C 1
ATOM 3286 O O . ASN B 1 38 ? -28.672 47.812 18.875 1 34.28 38 ASN B O 1
ATOM 3290 N N . VAL B 1 39 ? -28.469 47.938 16.828 1 36.56 39 VAL B N 1
ATOM 3291 C CA . VAL B 1 39 ? -27.719 49.188 16.75 1 36.56 39 VAL B CA 1
ATOM 3292 C C . VAL B 1 39 ? -28.594 50.344 17.188 1 36.56 39 VAL B C 1
ATOM 3294 O O . VAL B 1 39 ? -29.406 50.844 16.391 1 36.56 39 VAL B O 1
ATOM 3297 N N . GLU B 1 40 ? -29.453 50.188 18.172 1 34.16 40 GLU B N 1
ATOM 3298 C CA . GLU B 1 40 ? -29.953 51.469 18.672 1 34.16 40 GLU B CA 1
ATOM 3299 C C . GLU B 1 40 ? -28.797 52.438 18.938 1 34.16 40 GLU B C 1
ATOM 3301 O O . GLU B 1 40 ? -27.719 52.031 19.406 1 34.16 40 GLU B O 1
ATOM 3306 N N . LYS B 1 41 ? -28.797 53.719 18.312 1 35.12 41 LYS B N 1
ATOM 3307 C CA . LYS B 1 41 ? -28.047 54.938 18.547 1 35.12 41 LYS B CA 1
ATOM 3308 C C . LYS B 1 41 ? -27.938 55.25 20.031 1 35.12 41 LYS B C 1
ATOM 3310 O O . LYS B 1 41 ? -28.797 55.938 20.594 1 35.12 41 LYS B O 1
ATOM 3315 N N . SER B 1 42 ? -27.797 54.312 20.969 1 30.59 42 SER B N 1
ATOM 3316 C CA . SER B 1 42 ? -27.641 54.781 22.344 1 30.59 42 SER B CA 1
ATOM 3317 C C . SER B 1 42 ? -26.5 55.781 22.469 1 30.59 42 SER B C 1
ATOM 3319 O O . SER B 1 42 ? -25.438 55.594 21.875 1 30.59 42 SER B O 1
ATOM 3321 N N . ASN B 1 43 ? -26.734 57.094 22.672 1 28.97 43 ASN B N 1
ATOM 3322 C CA . ASN B 1 43 ? -26 58.125 23.375 1 28.97 43 ASN B CA 1
ATOM 3323 C C . ASN B 1 43 ? -25.25 57.562 24.594 1 28.97 43 ASN B C 1
ATOM 3325 O O . ASN B 1 43 ? -25.844 56.875 25.422 1 28.97 43 ASN B O 1
ATOM 3329 N N . ARG B 1 44 ? -23.844 57.375 24.453 1 26.86 44 ARG B N 1
ATOM 3330 C CA . ARG B 1 44 ? -22.641 57 25.188 1 26.86 44 ARG B CA 1
ATOM 3331 C C . ARG B 1 44 ? -22.656 57.531 26.609 1 26.86 44 ARG B C 1
ATOM 3333 O O . ARG B 1 44 ? -21.641 57.5 27.297 1 26.86 44 ARG B O 1
ATOM 3340 N N . ASN B 1 45 ? -23.688 58.188 27.125 1 25.39 45 ASN B N 1
ATOM 3341 C CA . ASN B 1 45 ? -23.203 58.875 28.328 1 25.39 45 ASN B CA 1
ATOM 3342 C C . ASN B 1 45 ? -22.922 57.875 29.453 1 25.39 45 ASN B C 1
ATOM 3344 O O . ASN B 1 45 ? -22.797 58.281 30.609 1 25.39 45 ASN B O 1
ATOM 3348 N N . LYS B 1 46 ? -23.25 56.562 29.359 1 27 46 LYS B N 1
ATOM 3349 C CA . LYS B 1 46 ? -23.219 56 30.703 1 27 46 LYS B CA 1
ATOM 3350 C C . LYS B 1 46 ? -21.797 55.969 31.25 1 27 46 LYS B C 1
ATOM 3352 O O . LYS B 1 46 ? -20.859 55.562 30.547 1 27 46 LYS B O 1
ATOM 3357 N N . LYS B 1 47 ? -21.438 56.75 32.344 1 24.59 47 LYS B N 1
ATOM 3358 C CA . LYS B 1 47 ? -20.344 56.938 33.312 1 24.59 47 LYS B CA 1
ATOM 3359 C C . LYS B 1 47 ? -19.938 55.594 33.906 1 24.59 47 LYS B C 1
ATOM 3361 O O . LYS B 1 47 ? -20.781 54.906 34.5 1 24.59 47 LYS B O 1
ATOM 3366 N N . PHE B 1 48 ? -19.062 54.812 33.281 1 23.31 48 PHE B N 1
ATOM 3367 C CA . PHE B 1 48 ? -18.406 53.594 33.688 1 23.31 48 PHE B CA 1
ATOM 3368 C C . PHE B 1 48 ? -17.844 53.688 35.094 1 23.31 48 PHE B C 1
ATOM 3370 O O . PHE B 1 48 ? -16.891 54.438 35.344 1 23.31 48 PHE B O 1
ATOM 3377 N N . GLN B 1 49 ? -18.719 53.75 36.156 1 20.77 49 GLN B N 1
ATOM 3378 C CA . GLN B 1 49 ? -18.25 53.75 37.531 1 20.77 49 GLN B CA 1
ATOM 3379 C C . GLN B 1 49 ? -17.344 52.562 37.812 1 20.77 49 GLN B C 1
ATOM 3381 O O . GLN B 1 49 ? -17.578 51.469 37.281 1 20.77 49 GLN B O 1
ATOM 3386 N N . ASN B 1 50 ? -16.062 52.688 38.281 1 21.94 50 ASN B N 1
ATOM 3387 C CA . ASN B 1 50 ? -14.805 52.062 38.656 1 21.94 50 ASN B CA 1
ATOM 3388 C C . ASN B 1 50 ? -15.008 51.062 39.781 1 21.94 50 ASN B C 1
ATOM 3390 O O . ASN B 1 50 ? -14.055 50.688 40.469 1 21.94 50 ASN B O 1
ATOM 3394 N N . SER B 1 51 ? -16.188 50.312 39.906 1 22.28 51 SER B N 1
ATOM 3395 C CA . SER B 1 51 ? -16.25 49.656 41.219 1 22.28 51 SER B CA 1
ATOM 3396 C C . SER B 1 51 ? -15.156 48.594 41.344 1 22.28 51 SER B C 1
ATOM 3398 O O . SER B 1 51 ? -14.914 47.812 40.438 1 22.28 51 SER B O 1
ATOM 3400 N N . ARG B 1 52 ? -14.094 48.781 42.219 1 23.62 52 ARG B N 1
ATOM 3401 C CA . ARG B 1 52 ? -12.922 48.156 42.844 1 23.62 52 ARG B CA 1
ATOM 3402 C C . ARG B 1 52 ? -13.289 46.844 43.531 1 23.62 52 ARG B C 1
ATOM 3404 O O . ARG B 1 52 ? -13.102 46.688 44.719 1 23.62 52 ARG B O 1
ATOM 3411 N N . ARG B 1 53 ? -14.328 46.094 43.062 1 22.23 53 ARG B N 1
ATOM 3412 C CA . ARG B 1 53 ? -14.586 45.062 44.062 1 22.23 53 ARG B CA 1
ATOM 3413 C C . ARG B 1 53 ? -13.391 44.125 44.219 1 22.23 53 ARG B C 1
ATOM 3415 O O . ARG B 1 53 ? -12.742 43.781 43.219 1 22.23 53 ARG B O 1
ATOM 3422 N N . LYS B 1 54 ? -12.883 43.844 45.469 1 23.52 54 LYS B N 1
ATOM 3423 C CA . LYS B 1 54 ? -11.906 43.188 46.312 1 23.52 54 LYS B CA 1
ATOM 3424 C C . LYS B 1 54 ? -12.047 41.656 46.219 1 23.52 54 LYS B C 1
ATOM 3426 O O . LYS B 1 54 ? -12.75 41.031 47.031 1 23.52 54 LYS B O 1
ATOM 3431 N N . CYS B 1 55 ? -12.289 41.094 45.031 1 20.91 55 CYS B N 1
ATOM 3432 C CA . CYS B 1 55 ? -12.641 39.688 45.062 1 20.91 55 CYS B CA 1
ATOM 3433 C C . CYS B 1 55 ? -11.547 38.875 45.75 1 20.91 55 CYS B C 1
ATOM 3435 O O . CYS B 1 55 ? -10.375 38.969 45.406 1 20.91 55 CYS B O 1
ATOM 3437 N N . GLN B 1 56 ? -11.836 38.438 46.969 1 21.19 56 GLN B N 1
ATOM 3438 C CA . GLN B 1 56 ? -11.227 37.594 48 1 21.19 56 GLN B CA 1
ATOM 3439 C C . GLN B 1 56 ? -10.859 36.219 47.438 1 21.19 56 GLN B C 1
ATOM 3441 O O . GLN B 1 56 ? -11.672 35.594 46.75 1 21.19 56 GLN B O 1
ATOM 3446 N N . LYS B 1 57 ? -9.562 35.969 47.281 1 21.84 57 LYS B N 1
ATOM 3447 C CA . LYS B 1 57 ? -8.703 34.875 46.844 1 21.84 57 LYS B CA 1
ATOM 3448 C C . LYS B 1 57 ? -8.992 33.594 47.656 1 21.84 57 LYS B C 1
ATOM 3450 O O . LYS B 1 57 ? -8.102 33.094 48.344 1 21.84 57 LYS B O 1
ATOM 3455 N N . LYS B 1 58 ? -10.305 33.281 47.969 1 19.61 58 LYS B N 1
ATOM 3456 C CA . LYS B 1 58 ? -10.344 32.156 48.906 1 19.61 58 LYS B CA 1
ATOM 3457 C C . LYS B 1 58 ? -9.648 30.938 48.312 1 19.61 58 LYS B C 1
ATOM 3459 O O . LYS B 1 58 ? -9.719 30.688 47.125 1 19.61 58 LYS B O 1
ATOM 3464 N N . SER B 1 59 ? -8.758 30.203 49.125 1 20.28 59 SER B N 1
ATOM 3465 C CA . SER B 1 59 ? -7.691 29.219 49.25 1 20.28 59 SER B CA 1
ATOM 3466 C C . SER B 1 59 ? -8.195 27.812 48.938 1 20.28 59 SER B C 1
ATOM 3468 O O . SER B 1 59 ? -7.414 26.922 48.625 1 20.28 59 SER B O 1
ATOM 3470 N N . SER B 1 60 ? -9.539 27.562 49.094 1 20.52 60 SER B N 1
ATOM 3471 C CA . SER B 1 60 ? -9.688 26.281 49.75 1 20.52 60 SER B CA 1
ATOM 3472 C C . SER B 1 60 ? -9.297 25.125 48.812 1 20.52 60 SER B C 1
ATOM 3474 O O . SER B 1 60 ? -9.703 25.094 47.656 1 20.52 60 SER B O 1
ATOM 3476 N N . ARG B 1 61 ? -8.211 24.391 49.062 1 21.38 61 ARG B N 1
ATOM 3477 C CA . ARG B 1 61 ? -7.43 23.266 48.594 1 21.38 61 ARG B CA 1
ATOM 3478 C C . ARG B 1 61 ? -8.266 21.984 48.562 1 21.38 61 ARG B C 1
ATOM 3480 O O . ARG B 1 61 ? -7.727 20.891 48.438 1 21.38 61 ARG B O 1
ATOM 3487 N N . LYS B 1 62 ? -9.656 22.062 48.531 1 19.11 62 LYS B N 1
ATOM 3488 C CA . LYS B 1 62 ? -10.25 20.812 49 1 19.11 62 LYS B CA 1
ATOM 3489 C C . LYS B 1 62 ? -9.734 19.625 48.188 1 19.11 62 LYS B C 1
ATOM 3491 O O . LYS B 1 62 ? -9.289 19.781 47.062 1 19.11 62 LYS B O 1
ATOM 3496 N N . SER B 1 63 ? -9.773 18.328 48.812 1 21.05 63 SER B N 1
ATOM 3497 C CA . SER B 1 63 ? -9.367 16.938 49 1 21.05 63 SER B CA 1
ATOM 3498 C C . SER B 1 63 ? -10.008 16.031 47.938 1 21.05 63 SER B C 1
ATOM 3500 O O . SER B 1 63 ? -9.914 14.812 48.031 1 21.05 63 SER B O 1
ATOM 3502 N N . LEU B 1 64 ? -10.172 16.5 46.719 1 19.34 64 LEU B N 1
ATOM 3503 C CA . LEU B 1 64 ? -11.031 15.641 45.906 1 19.34 64 LEU B CA 1
ATOM 3504 C C . LEU B 1 64 ? -10.547 14.195 45.969 1 19.34 64 LEU B C 1
ATOM 3506 O O . LEU B 1 64 ? -9.383 13.906 45.688 1 19.34 64 LEU B O 1
ATOM 3510 N N . LYS B 1 65 ? -11.273 13.391 46.75 1 18.92 65 LYS B N 1
ATOM 3511 C CA . LYS B 1 65 ? -11.367 11.961 47.031 1 18.92 65 LYS B CA 1
ATOM 3512 C C . LYS B 1 65 ? -11.297 11.156 45.719 1 18.92 65 LYS B C 1
ATOM 3514 O O . LYS B 1 65 ? -11.625 11.656 44.656 1 18.92 65 LYS B O 1
ATOM 3519 N N . THR B 1 66 ? -10.758 9.844 45.844 1 21.05 66 THR B N 1
ATOM 3520 C CA . THR B 1 66 ? -10.195 8.656 45.188 1 21.05 66 THR B CA 1
ATOM 3521 C C . THR B 1 66 ? -11.258 7.902 44.406 1 21.05 66 THR B C 1
ATOM 3523 O O . THR B 1 66 ? -10.992 6.836 43.844 1 21.05 66 THR B O 1
ATOM 3526 N N . LYS B 1 67 ? -12.406 8.555 44.062 1 18.41 67 LYS B N 1
ATOM 3527 C CA . LYS B 1 67 ? -13.438 7.562 43.781 1 18.41 67 LYS B CA 1
ATOM 3528 C C . LYS B 1 67 ? -12.953 6.531 42.781 1 18.41 67 LYS B C 1
ATOM 3530 O O . LYS B 1 67 ? -12.219 6.867 41.844 1 18.41 67 LYS B O 1
ATOM 3535 N N . SER B 1 68 ? -13.164 5.199 43.188 1 19.69 68 SER B N 1
ATOM 3536 C CA . SER B 1 68 ? -13.016 3.793 42.812 1 19.69 68 SER B CA 1
ATOM 3537 C C . SER B 1 68 ? -13.664 3.508 41.469 1 19.69 68 SER B C 1
ATOM 3539 O O . SER B 1 68 ? -14.844 3.801 41.25 1 19.69 68 SER B O 1
ATOM 3541 N N . VAL B 1 69 ? -12.992 3.877 40.438 1 20.09 69 VAL B N 1
ATOM 3542 C CA . VAL B 1 69 ? -13.406 3.553 39.062 1 20.09 69 VAL B CA 1
ATOM 3543 C C . VAL B 1 69 ? -13.875 2.1 39 1 20.09 69 VAL B C 1
ATOM 3545 O O . VAL B 1 69 ? -13.062 1.178 39.156 1 20.09 69 VAL B O 1
ATOM 3548 N N . GLU B 1 70 ? -15.07 1.811 39.688 1 19.67 70 GLU B N 1
ATOM 3549 C CA . GLU B 1 70 ? -15.742 0.516 39.594 1 19.67 70 GLU B CA 1
ATOM 3550 C C . GLU B 1 70 ? -15.68 -0.046 38.188 1 19.67 70 GLU B C 1
ATOM 3552 O O . GLU B 1 70 ? -15.609 0.709 37.219 1 19.67 70 GLU B O 1
ATOM 3557 N N . GLN B 1 71 ? -15.406 -1.381 38.156 1 20.17 71 GLN B N 1
ATOM 3558 C CA . GLN B 1 71 ? -15.18 -2.549 37.312 1 20.17 71 GLN B CA 1
ATOM 3559 C C . GLN B 1 71 ? -16.359 -2.805 36.406 1 20.17 71 GLN B C 1
ATOM 3561 O O . GLN B 1 71 ? -17.406 -3.289 36.844 1 20.17 71 GLN B O 1
ATOM 3566 N N . ILE B 1 72 ? -16.969 -1.724 35.875 1 18.78 72 ILE B N 1
ATOM 3567 C CA . ILE B 1 72 ? -18.188 -2.104 35.156 1 18.78 72 ILE B CA 1
ATOM 3568 C C . ILE B 1 72 ? -17.906 -3.293 34.25 1 18.78 72 ILE B C 1
ATOM 3570 O O . ILE B 1 72 ? -17.156 -3.174 33.281 1 18.78 72 ILE B O 1
ATOM 3574 N N . ASN B 1 73 ? -17.812 -4.582 34.844 1 19.66 73 ASN B N 1
ATOM 3575 C CA . ASN B 1 73 ? -17.75 -5.93 34.281 1 19.66 73 ASN B CA 1
ATOM 3576 C C . ASN B 1 73 ? -18.828 -6.156 33.219 1 19.66 73 ASN B C 1
ATOM 3578 O O . ASN B 1 73 ? -18.953 -7.254 32.688 1 19.66 73 ASN B O 1
ATOM 3582 N N . GLU B 1 74 ? -19.844 -5.227 33.188 1 20.02 74 GLU B N 1
ATOM 3583 C CA . GLU B 1 74 ? -21.078 -5.875 32.75 1 20.02 74 GLU B CA 1
ATOM 3584 C C . GLU B 1 74 ? -20.859 -6.723 31.5 1 20.02 74 GLU B C 1
ATOM 3586 O O . GLU B 1 74 ? -20.078 -6.34 30.609 1 20.02 74 GLU B O 1
ATOM 3591 N N . SER B 1 75 ? -21.203 -8.055 31.656 1 20.02 75 SER B N 1
ATOM 3592 C CA . SER B 1 75 ? -21.438 -9.305 30.953 1 20.02 75 SER B CA 1
ATOM 3593 C C . SER B 1 75 ? -22.25 -9.078 29.688 1 20.02 75 SER B C 1
ATOM 3595 O O . SER B 1 75 ? -23.359 -8.539 29.734 1 20.02 75 SER B O 1
ATOM 3597 N N . LEU B 1 76 ? -21.641 -8.578 28.703 1 18.5 76 LEU B N 1
ATOM 3598 C CA . LEU B 1 76 ? -22.25 -8.453 27.375 1 18.5 76 LEU B CA 1
ATOM 3599 C C . LEU B 1 76 ? -23.062 -9.695 27.031 1 18.5 76 LEU B C 1
ATOM 3601 O O . LEU B 1 76 ? -22.5 -10.711 26.609 1 18.5 76 LEU B O 1
ATOM 3605 N N . GLY B 1 77 ? -23.844 -10.258 27.969 1 18.28 77 GLY B N 1
ATOM 3606 C CA . GLY B 1 77 ? -24.609 -11.461 27.688 1 18.28 77 GLY B CA 1
ATOM 3607 C C . GLY B 1 77 ? -25.531 -11.312 26.5 1 18.28 77 GLY B C 1
ATOM 3608 O O . GLY B 1 77 ? -26.625 -11.867 26.484 1 18.28 77 GLY B O 1
ATOM 3609 N N . ILE B 1 78 ? -25.297 -10.492 25.578 1 18.59 78 ILE B N 1
ATOM 3610 C CA . ILE B 1 78 ? -26.531 -10.273 24.828 1 18.59 78 ILE B CA 1
ATOM 3611 C C . ILE B 1 78 ? -27.234 -11.602 24.609 1 18.59 78 ILE B C 1
ATOM 3613 O O . ILE B 1 78 ? -26.625 -12.664 24.734 1 18.59 78 ILE B O 1
ATOM 3617 N N . PHE B 1 79 ? -28.094 -11.586 23.516 1 17.33 79 PHE B N 1
ATOM 3618 C CA . PHE B 1 79 ? -29.312 -12.164 22.969 1 17.33 79 PHE B CA 1
ATOM 3619 C C . PHE B 1 79 ? -29.109 -13.641 22.641 1 17.33 79 PHE B C 1
ATOM 3621 O O . PHE B 1 79 ? -28.094 -14.016 22.062 1 17.33 79 PHE B O 1
ATOM 3628 N N . GLU B 1 80 ? -29.812 -14.617 23.25 1 19.17 80 GLU B N 1
ATOM 3629 C CA . GLU B 1 80 ? -30.531 -15.859 23.484 1 19.17 80 GLU B CA 1
ATOM 3630 C C . GLU B 1 80 ? -31.031 -16.469 22.172 1 19.17 80 GLU B C 1
ATOM 3632 O O . GLU B 1 80 ? -30.734 -17.625 21.875 1 19.17 80 GLU B O 1
ATOM 3637 N N . SER B 1 81 ? -32.406 -16.359 21.953 1 17.94 81 SER B N 1
ATOM 3638 C CA . SER B 1 81 ? -33.469 -17.328 21.766 1 17.94 81 SER B CA 1
ATOM 3639 C C . SER B 1 81 ? -33.719 -17.609 20.281 1 17.94 81 SER B C 1
ATOM 3641 O O . SER B 1 81 ? -34.344 -16.797 19.578 1 17.94 81 SER B O 1
ATOM 3643 N N . VAL B 1 82 ? -32.812 -17.719 19.359 1 19.2 82 VAL B N 1
ATOM 3644 C CA . VAL B 1 82 ? -33.406 -18 18.047 1 19.2 82 VAL B CA 1
ATOM 3645 C C . VAL B 1 82 ? -34.344 -19.188 18.141 1 19.2 82 VAL B C 1
ATOM 3647 O O . VAL B 1 82 ? -33.938 -20.297 18.547 1 19.2 82 VAL B O 1
ATOM 3650 N N . ASP B 1 83 ? -35.688 -18.984 18.125 1 18.22 83 ASP B N 1
ATOM 3651 C CA . ASP B 1 83 ? -36.906 -19.766 18.109 1 18.22 83 ASP B CA 1
ATOM 3652 C C . ASP B 1 83 ? -36.844 -20.859 17.031 1 18.22 83 ASP B C 1
ATOM 3654 O O . ASP B 1 83 ? -36.094 -20.734 16.062 1 18.22 83 ASP B O 1
ATOM 3658 N N . GLN B 1 84 ? -37.812 -21.891 17.141 1 17.92 84 GLN B N 1
ATOM 3659 C CA . GLN B 1 84 ? -38.281 -23.234 16.797 1 17.92 84 GLN B CA 1
ATOM 3660 C C . GLN B 1 84 ? -38.938 -23.25 15.406 1 17.92 84 GLN B C 1
ATOM 3662 O O . GLN B 1 84 ? -40.031 -22.719 15.219 1 17.92 84 GLN B O 1
ATOM 3667 N N . ILE B 1 85 ? -38.281 -22.859 14.32 1 18.77 85 ILE B N 1
ATOM 3668 C CA . ILE B 1 85 ? -39 -22.969 13.055 1 18.77 85 ILE B CA 1
ATOM 3669 C C . ILE B 1 85 ? -39.531 -24.391 12.898 1 18.77 85 ILE B C 1
ATOM 3671 O O . ILE B 1 85 ? -38.781 -25.359 12.875 1 18.77 85 ILE B O 1
ATOM 3675 N N . SER B 1 86 ? -40.844 -24.641 13.086 1 17.42 86 SER B N 1
ATOM 3676 C CA . SER B 1 86 ? -41.781 -25.766 12.977 1 17.42 86 SER B CA 1
ATOM 3677 C C . SER B 1 86 ? -41.781 -26.328 11.555 1 17.42 86 SER B C 1
ATOM 3679 O O . SER B 1 86 ? -41.438 -25.625 10.602 1 17.42 86 SER B O 1
ATOM 3681 N N . ASN B 1 87 ? -42.219 -27.734 11.297 1 17.28 87 ASN B N 1
ATOM 3682 C CA . ASN B 1 87 ? -42.219 -28.938 10.477 1 17.28 87 ASN B CA 1
ATOM 3683 C C . ASN B 1 87 ? -43.219 -28.859 9.352 1 17.28 87 ASN B C 1
ATOM 3685 O O . ASN B 1 87 ? -43.312 -29.766 8.523 1 17.28 87 ASN B O 1
ATOM 3689 N N . GLN B 1 88 ? -44.25 -27.969 9.172 1 16.95 88 GLN B N 1
ATOM 3690 C CA . GLN B 1 88 ? -45.438 -28.641 8.672 1 16.95 88 GLN B CA 1
ATOM 3691 C C . GLN B 1 88 ? -45.25 -29.156 7.254 1 16.95 88 GLN B C 1
ATOM 3693 O O . GLN B 1 88 ? -44.344 -28.688 6.539 1 16.95 88 GLN B O 1
ATOM 3698 N N . THR B 1 89 ? -46.438 -29.844 6.559 1 17.97 89 THR B N 1
ATOM 3699 C CA . THR B 1 89 ? -46.875 -31 5.777 1 17.97 89 THR B CA 1
ATOM 3700 C C . THR B 1 89 ? -46.812 -30.703 4.281 1 17.97 89 THR B C 1
ATOM 3702 O O . THR B 1 89 ? -46.781 -29.547 3.873 1 17.97 89 THR B O 1
ATOM 3705 N N . PRO B 1 90 ? -47.25 -31.703 3.244 1 17.47 90 PRO B N 1
ATOM 3706 C CA . PRO B 1 90 ? -46.938 -32.344 1.964 1 17.47 90 PRO B CA 1
ATOM 3707 C C . PRO B 1 90 ? -47.688 -31.703 0.791 1 17.47 90 PRO B C 1
ATOM 3709 O O . PRO B 1 90 ? -47.312 -31.906 -0.366 1 17.47 90 PRO B O 1
ATOM 3712 N N . LYS B 1 91 ? -48.688 -30.844 0.787 1 16.25 91 LYS B N 1
ATOM 3713 C CA . LYS B 1 91 ? -49.844 -31.203 -0.032 1 16.25 91 LYS B CA 1
ATOM 3714 C C . LYS B 1 91 ? -49.5 -31.141 -1.518 1 16.25 91 LYS B C 1
ATOM 3716 O O . LYS B 1 91 ? -48.781 -30.266 -1.957 1 16.25 91 LYS B O 1
ATOM 3721 N N . SER B 1 92 ? -50.031 -32.125 -2.537 1 16.41 92 SER B N 1
ATOM 3722 C CA . SER B 1 92 ? -50 -32.781 -3.84 1 16.41 92 SER B CA 1
ATOM 3723 C C . SER B 1 92 ? -50.688 -31.938 -4.902 1 16.41 92 SER B C 1
ATOM 3725 O O . SER B 1 92 ? -50.688 -32.281 -6.082 1 16.41 92 SER B O 1
ATOM 3727 N N . ARG B 1 93 ? -51.031 -30.688 -4.945 1 15.98 93 ARG B N 1
ATOM 3728 C CA . ARG B 1 93 ? -52.188 -30.453 -5.805 1 15.98 93 ARG B CA 1
ATOM 3729 C C . ARG B 1 93 ? -51.875 -30.75 -7.266 1 15.98 93 ARG B C 1
ATOM 3731 O O . ARG B 1 93 ? -50.812 -30.312 -7.762 1 15.98 93 ARG B O 1
ATOM 3738 N N . SER B 1 94 ? -52.781 -31.469 -8.242 1 16.06 94 SER B N 1
ATOM 3739 C CA . SER B 1 94 ? -53.062 -32.219 -9.469 1 16.06 94 SER B CA 1
ATOM 3740 C C . SER B 1 94 ? -53.281 -31.281 -10.648 1 16.06 94 SER B C 1
ATOM 3742 O O . SER B 1 94 ? -53.094 -31.656 -11.797 1 16.06 94 SER B O 1
ATOM 3744 N N . SER B 1 95 ? -53.844 -30.031 -10.641 1 16.23 95 SER B N 1
ATOM 3745 C CA . SER B 1 95 ? -54.906 -29.906 -11.602 1 16.23 95 SER B CA 1
ATOM 3746 C C . SER B 1 95 ? -54.406 -29.984 -13.031 1 16.23 95 SER B C 1
ATOM 3748 O O . SER B 1 95 ? -53.219 -29.734 -13.289 1 16.23 95 SER B O 1
ATOM 3750 N N . SER B 1 96 ? -55.438 -29.969 -14.133 1 16.52 96 SER B N 1
ATOM 3751 C CA . SER B 1 96 ? -56 -30.547 -15.352 1 16.52 96 SER B CA 1
ATOM 3752 C C . SER B 1 96 ? -55.5 -29.797 -16.594 1 16.52 96 SER B C 1
ATOM 3754 O O . SER B 1 96 ? -54.875 -28.75 -16.469 1 16.52 96 SER B O 1
ATOM 3756 N N . ASP B 1 97 ? -56.5 -29.25 -17.531 1 16.45 97 ASP B N 1
ATOM 3757 C CA . ASP B 1 97 ? -56.938 -29.75 -18.812 1 16.45 97 ASP B CA 1
ATOM 3758 C C . ASP B 1 97 ? -56.375 -28.906 -19.953 1 16.45 97 ASP B C 1
ATOM 3760 O O . ASP B 1 97 ? -55.781 -29.438 -20.891 1 16.45 97 ASP B O 1
ATOM 3764 N N . THR B 1 98 ? -57.125 -27.719 -20.484 1 16.92 98 THR B N 1
ATOM 3765 C CA . THR B 1 98 ? -57.875 -27.781 -21.734 1 16.92 98 THR B CA 1
ATOM 3766 C C . THR B 1 98 ? -5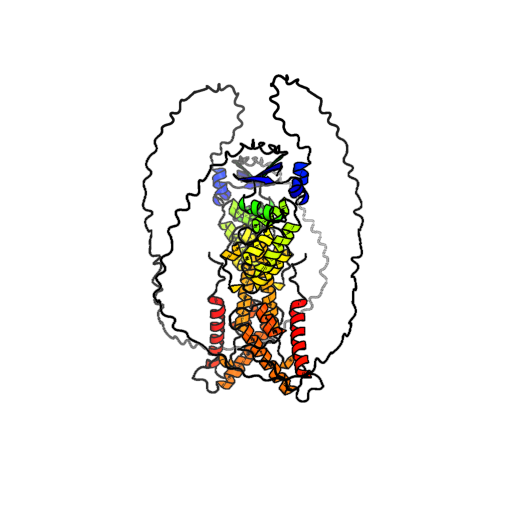7.031 -27.297 -22.891 1 16.92 98 THR B C 1
ATOM 3768 O O . THR B 1 98 ? -56.031 -26.609 -22.688 1 16.92 98 THR B O 1
ATOM 3771 N N . LEU B 1 99 ? -57.781 -26.641 -24.141 1 16.69 99 LEU B N 1
ATOM 3772 C CA . LEU B 1 99 ? -58.031 -26.969 -25.531 1 16.69 99 LEU B CA 1
ATOM 3773 C C . LEU B 1 99 ? -57.219 -26.109 -26.469 1 16.69 99 LEU B C 1
ATOM 3775 O O . LEU B 1 99 ? -56.469 -26.625 -27.312 1 16.69 99 LEU B O 1
ATOM 3779 N N . GLN B 1 100 ? -57.781 -24.812 -27.031 1 17.05 100 GLN B N 1
ATOM 3780 C CA . GLN B 1 100 ? -58.219 -24.781 -28.422 1 17.05 100 GLN B CA 1
ATOM 3781 C C . GLN B 1 100 ? -57.156 -24.141 -29.328 1 17.05 100 GLN B C 1
ATOM 3783 O O . GLN B 1 100 ? -56.312 -23.406 -28.844 1 17.05 100 GLN B O 1
ATOM 3788 N N . PRO B 1 101 ? -57.531 -23.766 -30.688 1 18.95 101 PRO B N 1
ATOM 3789 C CA . PRO B 1 101 ? -57.062 -24 -32.062 1 18.95 101 PRO B CA 1
ATOM 3790 C C . PRO B 1 101 ? -56.188 -22.859 -32.562 1 18.95 101 PRO B C 1
ATOM 3792 O O . PRO B 1 101 ? -54.969 -22.938 -32.5 1 18.95 101 PRO B O 1
ATOM 3795 N N . ASP B 1 102 ? -56.75 -21.984 -33.531 1 17.69 102 ASP B N 1
ATOM 3796 C CA . ASP B 1 102 ? -56.562 -21.938 -34.969 1 17.69 102 ASP B CA 1
ATOM 3797 C C . ASP B 1 102 ? -55.781 -20.703 -35.406 1 17.69 102 ASP B C 1
ATOM 3799 O O . ASP B 1 102 ? -54.812 -20.797 -36.125 1 17.69 102 ASP B O 1
ATOM 3803 N N . SER B 1 103 ? -56.531 -19.391 -35.469 1 17.73 103 SER B N 1
ATOM 3804 C CA . SER B 1 103 ? -56.875 -18.719 -36.719 1 17.73 103 SER B CA 1
ATOM 3805 C C . SER B 1 103 ? -55.781 -17.75 -37.156 1 17.73 103 SER B C 1
ATOM 3807 O O . SER B 1 103 ? -54.875 -17.422 -36.344 1 17.73 103 SER B O 1
ATOM 3809 N N . SER B 1 104 ? -56.062 -16.609 -38.188 1 18.42 104 SER B N 1
ATOM 3810 C CA . SER B 1 104 ? -55.875 -16.125 -39.531 1 18.42 104 SER B CA 1
ATOM 3811 C C . SER B 1 104 ? -55.156 -14.781 -39.562 1 18.42 104 SER B C 1
ATOM 3813 O O . SER B 1 104 ? -54.969 -14.18 -40.625 1 18.42 104 SER B O 1
ATOM 3815 N N . TYR B 1 105 ? -54.688 -14.117 -38.438 1 16.58 105 TYR B N 1
ATOM 3816 C CA . TYR B 1 105 ? -54.812 -12.664 -38.469 1 16.58 105 TYR B CA 1
ATOM 3817 C C . TYR B 1 105 ? -53.812 -12.055 -39.438 1 16.58 105 TYR B C 1
ATOM 3819 O O . TYR B 1 105 ? -52.594 -12.242 -39.281 1 16.58 105 TYR B O 1
ATOM 3827 N N . GLU B 1 106 ? -54.312 -11.742 -40.656 1 18.72 106 GLU B N 1
ATOM 3828 C CA . GLU B 1 106 ? -53.875 -11.195 -41.938 1 18.72 106 GLU B CA 1
ATOM 3829 C C . GLU B 1 106 ? -53.344 -9.773 -41.781 1 18.72 106 GLU B C 1
ATOM 3831 O O . GLU B 1 106 ? -54.125 -8.844 -41.562 1 18.72 106 GLU B O 1
ATOM 3836 N N . GLN B 1 107 ? -52.375 -9.531 -41.031 1 18.05 107 GLN B N 1
ATOM 3837 C CA . GLN B 1 107 ? -52.062 -8.148 -40.688 1 18.05 107 GLN B CA 1
ATOM 3838 C C . GLN B 1 107 ? -51.656 -7.348 -41.906 1 18.05 107 GLN B C 1
ATOM 3840 O O . GLN B 1 107 ? -50.562 -7.508 -42.438 1 18.05 107 GLN B O 1
ATOM 3845 N N . LYS B 1 108 ? -52.688 -7.305 -42.75 1 18.08 108 LYS B N 1
ATOM 3846 C CA . LYS B 1 108 ? -52.438 -6.645 -44.031 1 18.08 108 LYS B CA 1
ATOM 3847 C C . LYS B 1 108 ? -51.875 -5.238 -43.812 1 18.08 108 LYS B C 1
ATOM 3849 O O . LYS B 1 108 ? -52.25 -4.547 -42.875 1 18.08 108 LYS B O 1
ATOM 3854 N N . GLN B 1 109 ? -50.719 -4.914 -44.375 1 20.33 109 GLN B N 1
ATOM 3855 C CA . GLN B 1 109 ? -49.75 -3.832 -44.406 1 20.33 109 GLN B CA 1
ATOM 3856 C C . GLN B 1 109 ? -50.344 -2.574 -45.031 1 20.33 109 GLN B C 1
ATOM 3858 O O . GLN B 1 109 ? -50.219 -2.371 -46.25 1 20.33 109 GLN B O 1
ATOM 3863 N N . PRO B 1 110 ? -51.781 -2.291 -44.594 1 18.88 110 PRO B N 1
ATOM 3864 C CA . PRO B 1 110 ? -52.344 -1.378 -45.594 1 18.88 110 PRO B CA 1
ATOM 3865 C C . PRO B 1 110 ? -51.469 -0.149 -45.844 1 18.88 110 PRO B C 1
ATOM 3867 O O . PRO B 1 110 ? -50.688 0.238 -44.969 1 18.88 110 PRO B O 1
ATOM 3870 N N . MET B 1 111 ? -51.344 0.21 -47.094 1 19.89 111 MET B N 1
ATOM 3871 C CA . MET B 1 111 ? -50.688 1.118 -48.031 1 19.89 111 MET B CA 1
ATOM 3872 C C . MET B 1 111 ? -51.125 2.557 -47.812 1 19.89 111 MET B C 1
ATOM 3874 O O . MET B 1 111 ? -52.281 2.916 -48.125 1 19.89 111 MET B O 1
ATOM 3878 N N . PHE B 1 112 ? -51.125 3.057 -46.531 1 18.33 112 PHE B N 1
ATOM 3879 C CA . PHE B 1 112 ? -51.812 4.297 -46.25 1 18.33 112 PHE B CA 1
ATOM 3880 C C . PHE B 1 112 ? -51.375 5.418 -47.156 1 18.33 112 PHE B C 1
ATOM 3882 O O . PHE B 1 112 ? -50.188 5.805 -47.156 1 18.33 112 PHE B O 1
ATOM 3889 N N . ASP B 1 113 ? -51.969 5.359 -48.281 1 19.05 113 ASP B N 1
ATOM 3890 C CA . ASP B 1 113 ? -51.781 6.324 -49.375 1 19.05 113 ASP B CA 1
ATOM 3891 C C . ASP B 1 113 ? -51.938 7.754 -48.875 1 19.05 113 ASP B C 1
ATOM 3893 O O . ASP B 1 113 ? -52.719 8.008 -47.938 1 19.05 113 ASP B O 1
ATOM 3897 N N . PRO B 1 114 ? -51.094 8.633 -49.344 1 20.62 114 PRO B N 1
ATOM 3898 C CA . PRO B 1 114 ? -50.656 10 -49.062 1 20.62 114 PRO B CA 1
ATOM 3899 C C . PRO B 1 114 ? -51.781 11.023 -49.219 1 20.62 114 PRO B C 1
ATOM 3901 O O . PRO B 1 114 ? -51.531 12.227 -49.094 1 20.62 114 PRO B O 1
ATOM 3904 N N . SER B 1 115 ? -53.031 10.305 -49.656 1 18.06 115 SER B N 1
ATOM 3905 C CA . SER B 1 115 ? -53.656 11.219 -50.625 1 18.06 115 SER B CA 1
ATOM 3906 C C . SER B 1 115 ? -53.906 12.586 -50 1 18.06 115 SER B C 1
ATOM 3908 O O . SER B 1 115 ? -53.844 12.742 -48.781 1 18.06 115 SER B O 1
ATOM 3910 N N . GLU B 1 116 ? -55.062 13.219 -50.531 1 18.59 116 GLU B N 1
ATOM 3911 C CA . GLU B 1 116 ? -55.469 14.445 -51.219 1 18.59 116 GLU B CA 1
ATOM 3912 C C . GLU B 1 116 ? -56.125 15.422 -50.25 1 18.59 116 GLU B C 1
ATOM 3914 O O . GLU B 1 116 ? -56.844 16.344 -50.656 1 18.59 116 GLU B O 1
ATOM 3919 N N . LEU B 1 117 ? -55.812 15.352 -48.906 1 19.14 117 LEU B N 1
ATOM 3920 C CA . LEU B 1 117 ? -56.844 16.062 -48.156 1 19.14 117 LEU B CA 1
ATOM 3921 C C . LEU B 1 117 ? -57 17.5 -48.625 1 19.14 117 LEU B C 1
ATOM 3923 O O . LEU B 1 117 ? -56 18.234 -48.688 1 19.14 117 LEU B O 1
ATOM 3927 N N . ASP B 1 118 ? -58.031 17.625 -49.406 1 17.89 118 ASP B N 1
ATOM 3928 C CA . ASP B 1 118 ? -58.562 18.781 -50.094 1 17.89 118 ASP B CA 1
ATOM 3929 C C . ASP B 1 118 ? -58.75 19.969 -49.156 1 17.89 118 ASP B C 1
ATOM 3931 O O . ASP B 1 118 ? -58.875 19.781 -47.938 1 17.89 118 ASP B O 1
ATOM 3935 N N . SER B 1 119 ? -58.75 21.172 -49.719 1 19.36 119 SER B N 1
ATOM 3936 C CA . SER B 1 119 ? -58.469 22.609 -49.688 1 19.36 119 SER B CA 1
ATOM 3937 C C . SER B 1 119 ? -59.562 23.375 -48.969 1 19.36 119 SER B C 1
ATOM 3939 O O . SER B 1 119 ? -59.469 24.594 -48.812 1 19.36 119 SER B O 1
ATOM 3941 N N . ASP B 1 120 ? -60.781 22.656 -48.75 1 17.86 120 ASP B N 1
ATOM 3942 C CA . ASP B 1 120 ? -61.844 23.625 -48.875 1 17.86 120 ASP B CA 1
ATOM 3943 C C . ASP B 1 120 ? -61.75 24.703 -47.812 1 17.86 120 ASP B C 1
ATOM 3945 O O . ASP B 1 120 ? -61.375 24.438 -46.656 1 17.86 120 ASP B O 1
ATOM 3949 N N . ASN B 1 121 ? -62.031 25.938 -48.25 1 19.5 121 ASN B N 1
ATOM 3950 C CA . ASN B 1 121 ? -61.906 27.391 -48.125 1 19.5 121 ASN B CA 1
ATOM 3951 C C . ASN B 1 121 ? -62.812 27.938 -47 1 19.5 121 ASN B C 1
ATOM 3953 O O . ASN B 1 121 ? -62.906 29.156 -46.812 1 19.5 121 ASN B O 1
ATOM 3957 N N . GLN B 1 122 ? -63.781 27.031 -46.5 1 18.58 122 GLN B N 1
ATOM 3958 C CA . GLN B 1 122 ? -64.938 27.891 -46.156 1 18.58 122 GLN B CA 1
ATOM 3959 C C . GLN B 1 122 ? -64.5 28.875 -45.031 1 18.58 122 GLN B C 1
ATOM 3961 O O . GLN B 1 122 ? -63.938 28.469 -44.031 1 18.58 122 GLN B O 1
ATOM 3966 N N . GLN B 1 123 ? -64.562 30.141 -45.375 1 20.22 123 GLN B N 1
ATOM 3967 C CA . GLN B 1 123 ? -64.312 31.469 -44.844 1 20.22 123 GLN B CA 1
ATOM 3968 C C . GLN B 1 123 ? -65.125 31.766 -43.594 1 20.22 123 GLN B C 1
ATOM 3970 O O . GLN B 1 123 ? -65.25 32.906 -43.156 1 20.22 123 GLN B O 1
ATOM 3975 N N . GLN B 1 124 ? -65.75 30.656 -42.969 1 19.36 124 GLN B N 1
ATOM 3976 C CA . GLN B 1 124 ? -66.812 31.234 -42.125 1 19.36 124 GLN B CA 1
ATOM 3977 C C . GLN B 1 124 ? -66.25 32.312 -41.188 1 19.36 124 GLN B C 1
ATOM 3979 O O . GLN B 1 124 ? -65.188 32.125 -40.562 1 19.36 124 GLN B O 1
ATOM 3984 N N . ARG B 1 125 ? -66.75 33.562 -41.406 1 21 125 ARG B N 1
ATOM 3985 C CA . ARG B 1 125 ? -66.562 34.906 -40.875 1 21 125 ARG B CA 1
ATOM 3986 C C . ARG B 1 125 ? -66.938 34.969 -39.406 1 21 125 ARG B C 1
ATOM 3988 O O . ARG B 1 125 ? -67.062 36.031 -38.812 1 21 125 ARG B O 1
ATOM 3995 N N . ILE B 1 126 ? -66.812 33.781 -38.688 1 21.95 126 ILE B N 1
ATOM 3996 C CA . ILE B 1 126 ? -67.562 34.031 -37.438 1 21.95 126 ILE B CA 1
ATOM 3997 C C . ILE B 1 126 ? -67 35.281 -36.781 1 21.95 126 ILE B C 1
ATOM 3999 O O . ILE B 1 126 ? -65.812 35.469 -36.656 1 21.95 126 ILE B O 1
ATOM 4003 N N . LYS B 1 127 ? -67.875 36.344 -36.719 1 21.75 127 LYS B N 1
ATOM 4004 C CA . LYS B 1 127 ? -68 37.688 -36.156 1 21.75 127 LYS B CA 1
ATOM 4005 C C . LYS B 1 127 ? -67.625 37.719 -34.688 1 21.75 127 LYS B C 1
ATOM 4007 O O . LYS B 1 127 ? -68.312 37.094 -33.875 1 21.75 127 LYS B O 1
ATOM 4012 N N . SER B 1 128 ? -66.375 37.5 -34.344 1 21.84 128 SER B N 1
ATOM 4013 C CA . SER B 1 128 ? -65.875 37.5 -32.969 1 21.84 128 SER B CA 1
ATOM 4014 C C . SER B 1 128 ? -66.188 38.812 -32.25 1 21.84 128 SER B C 1
ATOM 4016 O O . SER B 1 128 ? -65.75 39.875 -32.656 1 21.84 128 SER B O 1
ATOM 4018 N N . SER B 1 129 ? -67.5 39.062 -32.031 1 23.2 129 SER B N 1
ATOM 4019 C CA . SER B 1 129 ? -67.875 40.281 -31.297 1 23.2 129 SER B CA 1
ATOM 4020 C C . SER B 1 129 ? -67 40.406 -30.031 1 23.2 129 SER B C 1
ATOM 4022 O O . SER B 1 129 ? -66.938 39.469 -29.219 1 23.2 129 SER B O 1
ATOM 4024 N N . SER B 1 130 ? -65.875 41.094 -30.125 1 24 130 SER B N 1
ATOM 4025 C CA . SER B 1 130 ? -64.812 41.375 -29.188 1 24 130 SER B CA 1
ATOM 4026 C C . SER B 1 130 ? -65.312 42.188 -28 1 24 130 SER B C 1
ATOM 4028 O O . SER B 1 130 ? -64.562 42.844 -27.312 1 24 130 SER B O 1
ATOM 4030 N N . LYS B 1 131 ? -66.625 42.031 -27.594 1 25.2 131 LYS B N 1
ATOM 4031 C CA . LYS B 1 131 ? -66.938 42.969 -26.516 1 25.2 131 LYS B CA 1
ATOM 4032 C C . LYS B 1 131 ? -65.938 42.906 -25.391 1 25.2 131 LYS B C 1
ATOM 4034 O O . LYS B 1 131 ? -65.562 41.812 -24.953 1 25.2 131 LYS B O 1
ATOM 4039 N N . SER B 1 132 ? -65.062 43.938 -25.281 1 26.88 132 SER B N 1
ATOM 4040 C CA . SER B 1 132 ? -63.969 44.219 -24.391 1 26.88 132 SER B CA 1
ATOM 4041 C C . SER B 1 132 ? -64.375 44.188 -22.938 1 26.88 132 SER B C 1
ATOM 4043 O O . SER B 1 132 ? -65.312 44.938 -22.547 1 26.88 132 SER B O 1
ATOM 4045 N N . PRO B 1 133 ? -64.75 43.094 -22.344 1 31.2 133 PRO B N 1
ATOM 4046 C CA . PRO B 1 133 ? -65.25 43.25 -20.969 1 31.2 133 PRO B CA 1
ATOM 4047 C C . PRO B 1 133 ? -64.375 44.156 -20.109 1 31.2 133 PRO B C 1
ATOM 4049 O O . PRO B 1 133 ? -63.188 44.156 -20.266 1 31.2 133 PRO B O 1
ATOM 4052 N N . ARG B 1 134 ? -64.875 45.312 -19.625 1 29.11 134 ARG B N 1
ATOM 4053 C CA . ARG B 1 134 ? -64.312 46.281 -18.688 1 29.11 134 ARG B CA 1
ATOM 4054 C C . ARG B 1 134 ? -63.75 45.562 -17.469 1 29.11 134 ARG B C 1
ATOM 4056 O O . ARG B 1 134 ? -64.438 44.812 -16.797 1 29.11 134 ARG B O 1
ATOM 4063 N N . ARG B 1 135 ? -62.469 45.25 -17.469 1 28.89 135 ARG B N 1
ATOM 4064 C CA . ARG B 1 135 ? -61.719 44.688 -16.344 1 28.89 135 ARG B CA 1
ATOM 4065 C C . ARG B 1 135 ? -61.969 45.5 -15.07 1 28.89 135 ARG B C 1
ATOM 4067 O O . ARG B 1 135 ? -61.719 46.688 -15.031 1 28.89 135 ARG B O 1
ATOM 4074 N N . ARG B 1 136 ? -63.062 45.219 -14.344 1 32.56 136 ARG B N 1
ATOM 4075 C CA . ARG B 1 136 ? -63.156 45.719 -12.969 1 32.56 136 ARG B CA 1
ATOM 4076 C C . ARG B 1 136 ? -61.781 45.75 -12.312 1 32.56 136 ARG B C 1
ATOM 4078 O O . ARG B 1 136 ? -61.062 44.75 -12.328 1 32.56 136 ARG B O 1
ATOM 4085 N N . ARG B 1 137 ? -61.219 46.938 -12.258 1 28.67 137 ARG B N 1
ATOM 4086 C CA . ARG B 1 137 ? -60.031 47.25 -11.469 1 28.67 137 ARG B CA 1
ATOM 4087 C C . ARG B 1 137 ? -60.094 46.562 -10.109 1 28.67 137 ARG B C 1
ATOM 4089 O O . ARG B 1 137 ? -60.875 46.938 -9.25 1 28.67 137 ARG B O 1
ATOM 4096 N N . GLU B 1 138 ? -60.219 45.219 -10.07 1 33.16 138 GLU B N 1
ATOM 4097 C CA . GLU B 1 138 ? -59.969 44.625 -8.766 1 33.16 138 GLU B CA 1
ATOM 4098 C C . GLU B 1 138 ? -58.781 45.312 -8.078 1 33.16 138 GLU B C 1
ATOM 4100 O O . GLU B 1 138 ? -57.719 45.469 -8.68 1 33.16 138 GLU B O 1
ATOM 4105 N N . THR B 1 139 ? -59 46.344 -7.379 1 32.03 139 THR B N 1
ATOM 4106 C CA . THR B 1 139 ? -58.031 46.906 -6.449 1 32.03 139 THR B CA 1
ATOM 4107 C C . THR B 1 139 ? -57.125 45.812 -5.895 1 32.03 139 THR B C 1
ATOM 4109 O O . THR B 1 139 ? -57.594 44.844 -5.266 1 32.03 139 THR B O 1
ATOM 4112 N N . SER B 1 140 ? -56.219 45.406 -6.629 1 35.03 140 SER B N 1
ATOM 4113 C CA . SER B 1 140 ? -55.188 44.438 -6.227 1 35.03 140 SER B CA 1
ATOM 4114 C C . SER B 1 140 ? -54.719 44.719 -4.809 1 35.03 140 SER B C 1
ATOM 4116 O O . SER B 1 140 ? -54.094 45.75 -4.555 1 35.03 140 SER B O 1
ATOM 4118 N N . LYS B 1 141 ? -55.625 44.594 -3.736 1 35.56 141 LYS B N 1
ATOM 4119 C CA . LYS B 1 141 ? -55.031 44.5 -2.402 1 35.56 141 LYS B CA 1
ATOM 4120 C C . LYS B 1 141 ? -53.594 44 -2.463 1 35.56 141 LYS B C 1
ATOM 4122 O O . LYS B 1 141 ? -53.312 42.969 -3.084 1 35.56 141 LYS B O 1
ATOM 4127 N N . LYS B 1 142 ? -52.688 45 -2.512 1 38.22 142 LYS B N 1
ATOM 4128 C CA . LYS B 1 142 ? -51.312 44.625 -2.326 1 38.22 142 LYS B CA 1
ATOM 4129 C C . LYS B 1 142 ? -51.188 43.375 -1.471 1 38.22 142 LYS B C 1
ATOM 4131 O O . LYS B 1 142 ? -51.812 43.25 -0.429 1 38.22 142 LYS B O 1
ATOM 4136 N N . PRO B 1 143 ? -51.094 42.219 -1.979 1 40.94 143 PRO B N 1
ATOM 4137 C CA . PRO B 1 143 ? -50.875 41.062 -1.078 1 40.94 143 PRO B CA 1
ATOM 4138 C C . PRO B 1 143 ? -50.25 41.469 0.243 1 40.94 143 PRO B C 1
ATOM 4140 O O . PRO B 1 143 ? -49.5 42.469 0.297 1 40.94 143 PRO B O 1
ATOM 4143 N N . LYS B 1 144 ? -50.844 41.312 1.416 1 40.97 144 LYS B N 1
ATOM 4144 C CA . LYS B 1 144 ? -50.281 41.5 2.752 1 40.97 144 LYS B CA 1
ATOM 4145 C C . LYS B 1 144 ? -48.781 41.406 2.721 1 40.97 144 LYS B C 1
ATOM 4147 O O . LYS B 1 144 ? -48.188 40.438 2.18 1 40.97 144 LYS B O 1
ATOM 4152 N N . ASN B 1 145 ? -47.969 42.438 2.418 1 43.94 145 ASN B N 1
ATOM 4153 C CA . ASN B 1 145 ? -46.531 42.562 2.621 1 43.94 145 ASN B CA 1
ATOM 4154 C C . ASN B 1 145 ? -46 41.562 3.635 1 43.94 145 ASN B C 1
ATOM 4156 O O . ASN B 1 145 ? -46.25 41.688 4.836 1 43.94 145 ASN B O 1
ATOM 4160 N N . GLN B 1 146 ? -46.25 40.312 3.498 1 51.94 146 GLN B N 1
ATOM 4161 C CA . GLN B 1 146 ? -45.812 39.281 4.426 1 51.94 146 GLN B CA 1
ATOM 4162 C C . GLN B 1 146 ? -44.5 39.688 5.105 1 51.94 146 GLN B C 1
ATOM 4164 O O . GLN B 1 146 ? -43.5 39.906 4.434 1 51.94 146 GLN B O 1
ATOM 4169 N N . SER B 1 147 ? -44.469 40.469 6.051 1 68.38 147 SER B N 1
ATOM 4170 C CA . SER B 1 147 ? -43.406 40.906 6.941 1 68.38 147 SER B CA 1
ATOM 4171 C C . SER B 1 147 ? -42.344 39.844 7.113 1 68.38 147 SER B C 1
ATOM 4173 O O . SER B 1 147 ? -42.656 38.688 7.328 1 68.38 147 SER B O 1
ATOM 4175 N N . ILE B 1 148 ? -41.125 39.969 6.551 1 78.88 148 ILE B N 1
ATOM 4176 C CA . ILE B 1 148 ? -39.969 39.125 6.73 1 78.88 148 ILE B CA 1
ATOM 4177 C C . ILE B 1 148 ? -39.656 38.969 8.219 1 78.88 148 ILE B C 1
ATOM 4179 O O . ILE B 1 148 ? -39.5 39.969 8.922 1 78.88 148 ILE B O 1
ATOM 4183 N N . GLU B 1 149 ? -39.906 37.875 8.742 1 81.81 149 GLU B N 1
ATOM 4184 C CA . GLU B 1 149 ? -39.688 37.562 10.156 1 81.81 149 GLU B CA 1
ATOM 4185 C C . GLU B 1 149 ? -38.219 37.469 10.484 1 81.81 149 GLU B C 1
ATOM 4187 O O . GLU B 1 149 ? -37.781 37.875 11.57 1 81.81 149 GLU B O 1
ATOM 4192 N N . ALA B 1 150 ? -37.438 36.875 9.578 1 87.44 150 ALA B N 1
ATOM 4193 C CA . ALA B 1 150 ? -36.031 36.656 9.844 1 87.44 150 ALA B CA 1
ATOM 4194 C C . ALA B 1 150 ? -35.219 36.594 8.547 1 87.44 150 ALA B C 1
ATOM 4196 O O . ALA B 1 150 ? -35.75 36.25 7.496 1 87.44 150 ALA B O 1
ATOM 4197 N N . ARG B 1 151 ? -34 37.125 8.703 1 89.5 151 ARG B N 1
ATOM 4198 C CA . ARG B 1 151 ? -33.062 37.031 7.59 1 89.5 151 ARG B CA 1
ATOM 4199 C C . ARG B 1 151 ? -31.812 36.25 7.973 1 89.5 151 ARG B C 1
ATOM 4201 O O . ARG B 1 151 ? -31.172 36.531 8.992 1 89.5 151 ARG B O 1
ATOM 4208 N N . ILE B 1 152 ? -31.578 35.156 7.281 1 90.81 152 ILE B N 1
ATOM 4209 C CA . ILE B 1 152 ? -30.406 34.344 7.535 1 90.81 152 ILE B CA 1
ATOM 4210 C C . ILE B 1 152 ? -29.469 34.375 6.332 1 90.81 152 ILE B C 1
ATOM 4212 O O . ILE B 1 152 ? -29.906 34.188 5.191 1 90.81 152 ILE B O 1
ATOM 4216 N N . SER B 1 153 ? -28.172 34.656 6.543 1 92.75 153 SER B N 1
ATOM 4217 C CA . SER B 1 153 ? -27.172 34.656 5.48 1 92.75 153 SER B CA 1
ATOM 4218 C C . SER B 1 153 ? -26.25 33.469 5.598 1 92.75 153 SER B C 1
ATOM 4220 O O . SER B 1 153 ? -25.625 33.25 6.637 1 92.75 153 SER B O 1
ATOM 4222 N N . LEU B 1 154 ? -26.219 32.719 4.555 1 92.75 154 LEU B N 1
ATOM 4223 C CA . LEU B 1 154 ? -25.328 31.562 4.508 1 92.75 154 LEU B CA 1
ATOM 4224 C C . LEU B 1 154 ? -24.125 31.844 3.631 1 92.75 154 LEU B C 1
ATOM 4226 O O . LEU B 1 154 ? -24.234 31.906 2.406 1 92.75 154 LEU B O 1
ATOM 4230 N N . LYS B 1 155 ? -22.922 31.922 4.105 1 91 155 LYS B N 1
ATOM 4231 C CA . LYS B 1 155 ? -21.719 32.375 3.402 1 91 155 LYS B CA 1
ATOM 4232 C C . LYS B 1 155 ? -20.984 31.188 2.752 1 91 155 LYS B C 1
ATOM 4234 O O . LYS B 1 155 ? -20.359 31.344 1.71 1 91 155 LYS B O 1
ATOM 4239 N N . ASP B 1 156 ? -21.078 30.016 3.232 1 90.25 156 ASP B N 1
ATOM 4240 C CA . ASP B 1 156 ? -20.266 28.906 2.775 1 90.25 156 ASP B CA 1
ATOM 4241 C C . ASP B 1 156 ? -21.016 28.047 1.759 1 90.25 156 ASP B C 1
ATOM 4243 O O . ASP B 1 156 ? -20.484 27.078 1.238 1 90.25 156 ASP B O 1
ATOM 4247 N N . GLU B 1 157 ? -22.266 28.531 1.469 1 92.88 157 GLU B N 1
ATOM 4248 C CA . GLU B 1 157 ? -23.062 27.672 0.605 1 92.88 157 GLU B CA 1
ATOM 4249 C C . GLU B 1 157 ? -23.25 28.297 -0.774 1 92.88 157 GLU B C 1
ATOM 4251 O O . GLU B 1 157 ? -23.125 29.516 -0.932 1 92.88 157 GLU B O 1
ATOM 4256 N N . ARG B 1 158 ? -23.516 27.438 -1.79 1 94.38 158 ARG B N 1
ATOM 4257 C CA . ARG B 1 158 ? -23.828 27.875 -3.148 1 94.38 158 ARG B CA 1
ATOM 4258 C C . ARG B 1 158 ? -25.344 27.891 -3.391 1 94.38 158 ARG B C 1
ATOM 4260 O O . ARG B 1 158 ? -26.078 27.094 -2.807 1 94.38 158 ARG B O 1
ATOM 4267 N N . ALA B 1 159 ? -25.766 28.703 -4.246 1 95.62 159 ALA B N 1
ATOM 4268 C CA . ALA B 1 159 ? -27.203 28.906 -4.484 1 95.62 159 ALA B CA 1
ATOM 4269 C C . ALA B 1 159 ? -27.828 27.688 -5.164 1 95.62 159 ALA B C 1
ATOM 4271 O O . ALA B 1 159 ? -28.938 27.281 -4.816 1 95.62 159 ALA B O 1
ATOM 4272 N N . GLY B 1 160 ? -27.109 27.172 -6.133 1 94.69 160 GLY B N 1
ATOM 4273 C CA . GLY B 1 160 ? -27.625 26.031 -6.867 1 94.69 160 GLY B CA 1
ATOM 4274 C C . GLY B 1 160 ? -27.969 24.859 -5.977 1 94.69 160 GLY B C 1
ATOM 4275 O O . GLY B 1 160 ? -29.141 24.469 -5.863 1 94.69 160 GLY B O 1
ATOM 4276 N N . PRO B 1 161 ? -27.016 24.406 -5.316 1 96.06 161 PRO B N 1
ATOM 4277 C CA . PRO B 1 161 ? -27.25 23.266 -4.422 1 96.06 161 PRO B CA 1
ATOM 4278 C C . PRO B 1 161 ? -28.25 23.594 -3.307 1 96.06 161 PRO B C 1
ATOM 4280 O O . PRO B 1 161 ? -29 22.719 -2.869 1 96.06 161 PRO B O 1
ATOM 4283 N N . PHE B 1 162 ? -28.281 24.781 -2.787 1 96.69 162 PHE B N 1
ATOM 4284 C CA . PHE B 1 162 ? -29.25 25.156 -1.761 1 96.69 162 PHE B CA 1
ATOM 4285 C C . PHE B 1 162 ? -30.672 25.078 -2.307 1 96.69 162 PHE B C 1
ATOM 4287 O O . PHE B 1 162 ? -31.594 24.656 -1.603 1 96.69 162 PHE B O 1
ATOM 4294 N N . GLN B 1 163 ? -30.766 25.547 -3.551 1 95.81 163 GLN B N 1
ATOM 4295 C CA . GLN B 1 163 ? -32.062 25.406 -4.207 1 95.81 163 GLN B CA 1
ATOM 4296 C C . GLN B 1 163 ? -32.5 23.938 -4.254 1 95.81 163 GLN B C 1
ATOM 4298 O O . GLN B 1 163 ? -33.656 23.625 -4.016 1 95.81 163 GLN B O 1
ATOM 4303 N N . ASP B 1 164 ? -31.578 23.156 -4.609 1 97 164 ASP B N 1
ATOM 4304 C CA . ASP B 1 164 ? -31.875 21.719 -4.637 1 97 164 ASP B CA 1
ATOM 4305 C C . ASP B 1 164 ? -32.312 21.219 -3.258 1 97 164 ASP B C 1
ATOM 4307 O O . ASP B 1 164 ? -33.188 20.375 -3.146 1 97 164 ASP B O 1
ATOM 4311 N N . LEU B 1 165 ? -31.688 21.688 -2.25 1 96.94 165 LEU B N 1
ATOM 4312 C CA . LEU B 1 165 ? -32.062 21.344 -0.882 1 96.94 165 LEU B CA 1
ATOM 4313 C C . LEU B 1 165 ? -33.5 21.75 -0.584 1 96.94 165 LEU B C 1
ATOM 4315 O O . LEU B 1 165 ? -34.25 20.969 0.001 1 96.94 165 LEU B O 1
ATOM 4319 N N . LEU B 1 166 ? -33.844 22.969 -0.989 1 95.69 166 LEU B N 1
ATOM 4320 C CA . LEU B 1 166 ? -35.188 23.438 -0.772 1 95.69 166 LEU B CA 1
ATOM 4321 C C . LEU B 1 166 ? -36.219 22.594 -1.533 1 95.69 166 LEU B C 1
ATOM 4323 O O . LEU B 1 166 ? -37.312 22.344 -1.047 1 95.69 166 LEU B O 1
ATOM 4327 N N . MET B 1 167 ? -35.719 22.188 -2.672 1 95.75 167 MET B N 1
ATOM 4328 C CA . MET B 1 167 ? -36.594 21.328 -3.461 1 95.75 167 MET B CA 1
ATOM 4329 C C . MET B 1 167 ? -36.812 20 -2.756 1 95.75 167 MET B C 1
ATOM 4331 O O . MET B 1 167 ? -37.875 19.359 -2.938 1 95.75 167 MET B O 1
ATOM 4335 N N . PHE B 1 168 ? -35.938 19.562 -1.974 1 96.12 168 PHE B N 1
ATOM 4336 C CA . PHE B 1 168 ? -36.031 18.344 -1.203 1 96.12 168 PHE B CA 1
ATOM 4337 C C . PHE B 1 168 ? -36.969 18.531 -0.013 1 96.12 168 PHE B C 1
ATOM 4339 O O . PHE B 1 168 ? -37.781 17.641 0.309 1 96.12 168 PHE B O 1
ATOM 4346 N N . ILE B 1 169 ? -36.906 19.672 0.603 1 94.75 169 ILE B N 1
ATOM 4347 C CA . ILE B 1 169 ? -37.656 19.922 1.844 1 94.75 169 ILE B CA 1
ATOM 4348 C C . ILE B 1 169 ? -39.125 20.203 1.534 1 94.75 169 ILE B C 1
ATOM 4350 O O . ILE B 1 169 ? -40 19.828 2.307 1 94.75 169 ILE B O 1
ATOM 4354 N N . TYR B 1 170 ? -39.312 20.828 0.431 1 94 170 TYR B N 1
ATOM 4355 C CA . TYR B 1 170 ? -40.688 21.156 0.064 1 94 170 TYR B CA 1
ATOM 4356 C C . TYR B 1 170 ? -41.375 19.969 -0.617 1 94 170 TYR B C 1
ATOM 4358 O O . TYR B 1 170 ? -40.906 19.516 -1.664 1 94 170 TYR B O 1
ATOM 4366 N N . PRO B 1 171 ? -42.406 19.406 -0.141 1 88.62 171 PRO B N 1
ATOM 4367 C CA . PRO B 1 171 ? -43.031 18.156 -0.582 1 88.62 171 PRO B CA 1
ATOM 4368 C C . PRO B 1 171 ? -43.5 18.203 -2.029 1 88.62 171 PRO B C 1
ATOM 4370 O O . PRO B 1 171 ? -43.562 17.188 -2.713 1 88.62 171 PRO B O 1
ATOM 4373 N N . HIS B 1 172 ? -43.906 19.406 -2.52 1 89.75 172 HIS B N 1
ATOM 4374 C CA . HIS B 1 172 ? -44.469 19.469 -3.861 1 89.75 172 HIS B CA 1
ATOM 4375 C C . HIS B 1 172 ? -43.375 19.625 -4.914 1 89.75 172 HIS B C 1
ATOM 4377 O O . HIS B 1 172 ? -43.688 19.703 -6.109 1 89.75 172 HIS B O 1
ATOM 4383 N N . LEU B 1 173 ? -42.219 19.672 -4.477 1 90.31 173 LEU B N 1
ATOM 4384 C CA . LEU B 1 173 ? -41.094 19.781 -5.383 1 90.31 173 LEU B CA 1
ATOM 4385 C C . LEU B 1 173 ? -40.25 18.516 -5.355 1 90.31 173 LEU B C 1
ATOM 4387 O O . LEU B 1 173 ? -40.438 17.656 -4.488 1 90.31 173 LEU B O 1
ATOM 4391 N N . ASP B 1 174 ? -39.438 18.344 -6.453 1 90.75 174 ASP B N 1
ATOM 4392 C CA . ASP B 1 174 ? -38.594 17.156 -6.531 1 90.75 174 ASP B CA 1
ATOM 4393 C C . ASP B 1 174 ? -37.125 17.531 -6.66 1 90.75 174 ASP B C 1
ATOM 4395 O O . ASP B 1 174 ? -36.75 18.312 -7.523 1 90.75 174 ASP B O 1
ATOM 4399 N N . CYS B 1 175 ? -36.406 17.031 -5.738 1 92.38 175 CYS B N 1
ATOM 4400 C CA . CYS B 1 175 ? -34.969 17.188 -5.785 1 92.38 175 CYS B CA 1
ATOM 4401 C C . CYS B 1 175 ? -34.312 16.047 -6.566 1 92.38 175 CYS B C 1
ATOM 4403 O O . CYS B 1 175 ? -34.625 14.875 -6.344 1 92.38 175 CYS B O 1
ATOM 4405 N N . ILE B 1 176 ? -33.438 16.406 -7.57 1 93.56 176 ILE B N 1
ATOM 4406 C CA . ILE B 1 176 ? -32.656 15.406 -8.328 1 93.56 176 ILE B CA 1
ATOM 4407 C C . ILE B 1 176 ? -31.203 15.438 -7.906 1 93.56 176 ILE B C 1
ATOM 4409 O O . ILE B 1 176 ? -30.531 16.453 -8.055 1 93.56 176 ILE B O 1
ATOM 4413 N N . CYS B 1 177 ? -30.891 14.328 -7.398 1 95.31 177 CYS B N 1
ATOM 4414 C CA . CYS B 1 177 ? -29.5 14.203 -6.965 1 95.31 177 CYS B CA 1
ATOM 4415 C C . CYS B 1 177 ? -28.609 13.719 -8.102 1 95.31 177 CYS B C 1
ATOM 4417 O O . CYS B 1 177 ? -28.938 12.742 -8.773 1 95.31 177 CYS B O 1
ATOM 4419 N N . THR B 1 178 ? -27.516 14.445 -8.406 1 95.81 178 THR B N 1
ATOM 4420 C CA . THR B 1 178 ? -26.531 14.094 -9.422 1 95.81 178 THR B CA 1
ATOM 4421 C C . THR B 1 178 ? -25.109 14.234 -8.875 1 95.81 178 THR B C 1
ATOM 4423 O O . THR B 1 178 ? -24.922 14.695 -7.742 1 95.81 178 THR B O 1
ATOM 4426 N N . TRP B 1 179 ? -24.125 13.82 -9.664 1 96.69 179 TRP B N 1
ATOM 4427 C CA . TRP B 1 179 ? -22.734 13.914 -9.25 1 96.69 179 TRP B CA 1
ATOM 4428 C C . TRP B 1 179 ? -22.281 15.367 -9.164 1 96.69 179 TRP B C 1
ATOM 4430 O O . TRP B 1 179 ? -21.281 15.68 -8.508 1 96.69 179 TRP B O 1
ATOM 4440 N N . GLN B 1 180 ? -23.047 16.281 -9.695 1 94.88 180 GLN B N 1
ATOM 4441 C CA . GLN B 1 180 ? -22.688 17.703 -9.695 1 94.88 180 GLN B CA 1
ATOM 4442 C C . GLN B 1 180 ? -23.078 18.359 -8.375 1 94.88 180 GLN B C 1
ATOM 4444 O O . GLN B 1 180 ? -22.406 19.312 -7.938 1 94.88 180 GLN B O 1
ATOM 4449 N N . ASN B 1 181 ? -24.125 17.859 -7.789 1 96.5 181 ASN B N 1
ATOM 4450 C CA . ASN B 1 181 ? -24.625 18.531 -6.59 1 96.5 181 ASN B CA 1
ATOM 4451 C C . ASN B 1 181 ? -24.5 17.641 -5.359 1 96.5 181 ASN B C 1
ATOM 4453 O O . ASN B 1 181 ? -24.75 18.078 -4.238 1 96.5 181 ASN B O 1
ATOM 4457 N N . VAL B 1 182 ? -24.047 16.422 -5.527 1 97.31 182 VAL B N 1
ATOM 4458 C CA . VAL B 1 182 ? -24.094 15.414 -4.469 1 97.31 182 VAL B CA 1
ATOM 4459 C C . VAL B 1 182 ? -23.172 15.828 -3.324 1 97.31 182 VAL B C 1
ATOM 4461 O O . VAL B 1 182 ? -23.531 15.703 -2.152 1 97.31 182 VAL B O 1
ATOM 4464 N N . SER B 1 183 ? -22.016 16.281 -3.609 1 96.19 183 SER B N 1
ATOM 4465 C CA . SER B 1 183 ? -21.062 16.641 -2.572 1 96.19 183 SER B CA 1
ATOM 4466 C C . SER B 1 183 ? -21.562 17.812 -1.722 1 96.19 183 SER B C 1
ATOM 4468 O O . SER B 1 183 ? -21.453 17.781 -0.495 1 96.19 183 SER B O 1
ATOM 4470 N N . GLU B 1 184 ? -22.172 18.781 -2.352 1 96.88 184 GLU B N 1
ATOM 4471 C CA . GLU B 1 184 ? -22.703 19.938 -1.644 1 96.88 184 GLU B CA 1
ATOM 4472 C C . GLU B 1 184 ? -23.938 19.562 -0.811 1 96.88 184 GLU B C 1
ATOM 4474 O O . GLU B 1 184 ? -24.094 20.047 0.31 1 96.88 184 GLU B O 1
ATOM 4479 N N . LEU B 1 185 ? -24.734 18.781 -1.36 1 97.69 185 LEU B N 1
ATOM 4480 C CA . LEU B 1 185 ? -25.906 18.328 -0.625 1 97.69 185 LEU B CA 1
ATOM 4481 C C . LEU B 1 185 ? -25.5 17.547 0.619 1 97.69 185 LEU B C 1
ATOM 4483 O O . LEU B 1 185 ? -26.094 17.703 1.685 1 97.69 185 LEU B O 1
ATOM 4487 N N . MET B 1 186 ? -24.484 16.734 0.479 1 97.88 186 MET B N 1
ATOM 4488 C CA . MET B 1 186 ? -23.984 15.984 1.627 1 97.88 186 MET B CA 1
ATOM 4489 C C . MET B 1 186 ? -23.406 16.922 2.686 1 97.88 186 MET B C 1
ATOM 4491 O O . MET B 1 186 ? -23.672 16.766 3.875 1 97.88 186 MET B O 1
ATOM 4495 N N . LYS B 1 187 ? -22.719 17.859 2.236 1 97.25 187 LYS B N 1
ATOM 4496 C CA . LYS B 1 187 ? -22.156 18.859 3.146 1 97.25 187 LYS B CA 1
ATOM 4497 C C . LYS B 1 187 ? -23.266 19.578 3.916 1 97.25 187 LYS B C 1
ATOM 4499 O O . LYS B 1 187 ? -23.188 19.734 5.137 1 97.25 187 LYS B O 1
ATOM 4504 N N . MET B 1 188 ? -24.266 19.938 3.23 1 97.25 188 MET B N 1
ATOM 4505 C CA . MET B 1 188 ? -25.391 20.656 3.85 1 97.25 188 MET B CA 1
ATOM 4506 C C . MET B 1 188 ? -26.156 19.75 4.793 1 97.25 188 MET B C 1
ATOM 4508 O O . MET B 1 188 ? -26.656 20.188 5.832 1 97.25 188 MET B O 1
ATOM 4512 N N . SER B 1 189 ? -26.266 18.531 4.422 1 97.25 189 SER B N 1
ATOM 4513 C CA . SER B 1 189 ? -26.984 17.594 5.277 1 97.25 189 SER B CA 1
ATOM 4514 C C . SER B 1 189 ? -26.328 17.484 6.648 1 97.25 189 SER B C 1
ATOM 4516 O O . SER B 1 189 ? -27.016 17.344 7.664 1 97.25 189 SER B O 1
ATOM 4518 N N . GLN B 1 190 ? -25.047 17.531 6.645 1 96.69 190 GLN B N 1
ATOM 4519 C CA . GLN B 1 190 ? -24.312 17.453 7.902 1 96.69 190 GLN B CA 1
ATOM 4520 C C . GLN B 1 190 ? -24.297 18.797 8.617 1 96.69 190 GLN B C 1
ATOM 4522 O O . GLN B 1 190 ? -24.516 18.875 9.828 1 96.69 190 GLN B O 1
ATOM 4527 N N . LYS B 1 191 ? -24.047 19.844 7.863 1 95.75 191 LYS B N 1
ATOM 4528 C CA . LYS B 1 191 ? -23.984 21.188 8.43 1 95.75 191 LYS B CA 1
ATOM 4529 C C . LYS B 1 191 ? -25.297 21.562 9.109 1 95.75 191 LYS B C 1
ATOM 4531 O O . LYS B 1 191 ? -25.281 22.141 10.195 1 95.75 191 LYS B O 1
ATOM 4536 N N . PHE B 1 192 ? -26.422 21.219 8.461 1 96.06 192 PHE B N 1
ATOM 4537 C CA . PHE B 1 192 ? -27.719 21.609 8.969 1 96.06 192 PHE B CA 1
ATOM 4538 C C . PHE B 1 192 ? -28.391 20.453 9.719 1 96.06 192 PHE B C 1
ATOM 4540 O O . PHE B 1 192 ? -29.562 20.531 10.078 1 96.06 192 PHE B O 1
ATOM 4547 N N . ASP B 1 193 ? -27.641 19.344 9.922 1 96.12 193 ASP B N 1
ATOM 4548 C CA . ASP B 1 193 ? -28.094 18.172 10.672 1 96.12 193 ASP B CA 1
ATOM 4549 C C . ASP B 1 193 ? -29.438 17.656 10.148 1 96.12 193 ASP B C 1
ATOM 4551 O O . ASP B 1 193 ? -30.391 17.547 10.906 1 96.12 193 ASP B O 1
ATOM 4555 N N . MET B 1 194 ? -29.422 17.344 8.93 1 96.62 194 MET B N 1
ATOM 4556 C CA . MET B 1 194 ? -30.609 16.812 8.258 1 96.62 194 MET B CA 1
ATOM 4557 C C . MET B 1 194 ? -30.422 15.336 7.922 1 96.62 194 MET B C 1
ATOM 4559 O O . MET B 1 194 ? -30 14.992 6.816 1 96.62 194 MET B O 1
ATOM 4563 N N . PRO B 1 195 ? -30.938 14.461 8.742 1 95.5 195 PRO B N 1
ATOM 4564 C CA . PRO B 1 195 ? -30.688 13.031 8.547 1 95.5 195 PRO B CA 1
ATOM 4565 C C . PRO B 1 195 ? -31.422 12.469 7.336 1 95.5 195 PRO B C 1
ATOM 4567 O O . PRO B 1 195 ? -30.938 11.547 6.684 1 95.5 195 PRO B O 1
ATOM 4570 N N . LEU B 1 196 ? -32.562 13.023 7.07 1 95.56 196 LEU B N 1
ATOM 4571 C CA . LEU B 1 196 ? -33.344 12.539 5.926 1 95.56 196 LEU B CA 1
ATOM 4572 C C . LEU B 1 196 ? -32.625 12.867 4.617 1 95.56 196 LEU B C 1
ATOM 4574 O O . LEU B 1 196 ? -32.594 12.039 3.701 1 95.56 196 LEU B O 1
ATOM 4578 N N . LEU B 1 197 ? -32.094 14.031 4.602 1 96.62 197 LEU B N 1
ATOM 4579 C CA . LEU B 1 197 ? -31.344 14.422 3.42 1 96.62 197 LEU B CA 1
ATOM 4580 C C . LEU B 1 197 ? -30.078 13.57 3.291 1 96.62 197 LEU B C 1
ATOM 4582 O O . LEU B 1 197 ? -29.719 13.148 2.189 1 96.62 197 LEU B O 1
ATOM 4586 N N . LYS B 1 198 ? -29.406 13.359 4.391 1 97.38 198 LYS B N 1
ATOM 4587 C CA . LYS B 1 198 ? -28.203 12.531 4.398 1 97.38 198 LYS B CA 1
ATOM 4588 C C . LYS B 1 198 ? -28.484 11.141 3.838 1 97.38 198 LYS B C 1
ATOM 4590 O O . LYS B 1 198 ? -27.719 10.641 3.006 1 97.38 198 LYS B O 1
ATOM 4595 N N . ARG B 1 199 ? -29.547 10.586 4.227 1 97.44 199 ARG B N 1
ATOM 4596 C CA . ARG B 1 199 ? -29.922 9.25 3.766 1 97.44 199 ARG B CA 1
ATOM 4597 C C . ARG B 1 199 ? -30.266 9.266 2.277 1 97.44 199 ARG B C 1
ATOM 4599 O O . ARG B 1 199 ? -29.891 8.344 1.548 1 97.44 199 ARG B O 1
ATOM 4606 N N . TYR B 1 200 ? -30.938 10.273 1.924 1 97.06 200 TYR B N 1
ATOM 4607 C CA . TYR B 1 200 ? -31.312 10.414 0.521 1 97.06 200 TYR B CA 1
ATOM 4608 C C . TYR B 1 200 ? -30.078 10.484 -0.369 1 97.06 200 TYR B C 1
ATOM 4610 O O . TYR B 1 200 ? -29.984 9.773 -1.376 1 97.06 200 TYR B O 1
ATOM 4618 N N . VAL B 1 201 ? -29.172 11.258 0.021 1 97.88 201 VAL B N 1
ATOM 4619 C CA . VAL B 1 201 ? -27.953 11.453 -0.752 1 97.88 201 VAL B CA 1
ATOM 4620 C C . VAL B 1 201 ? -27.109 10.18 -0.706 1 97.88 201 VAL B C 1
ATOM 4622 O O . VAL B 1 201 ? -26.547 9.758 -1.725 1 97.88 201 VAL B O 1
ATOM 4625 N N . LEU B 1 202 ? -27.031 9.555 0.429 1 98.12 202 LEU B N 1
ATOM 4626 C CA . LEU B 1 202 ? -26.266 8.32 0.593 1 98.12 202 LEU B CA 1
ATOM 4627 C C . LEU B 1 202 ? -26.812 7.215 -0.298 1 98.12 202 LEU B C 1
ATOM 4629 O O . LEU B 1 202 ? -26.047 6.461 -0.904 1 98.12 202 LEU B O 1
ATOM 4633 N N . ASN B 1 203 ? -28.062 7.215 -0.412 1 97.69 203 ASN B N 1
ATOM 4634 C CA . ASN B 1 203 ? -28.688 6.215 -1.273 1 97.69 203 ASN B CA 1
ATOM 4635 C C . ASN B 1 203 ? -28.312 6.43 -2.738 1 97.69 203 ASN B C 1
ATOM 4637 O O . ASN B 1 203 ? -28.047 5.469 -3.465 1 97.69 203 ASN B O 1
ATOM 4641 N N . PHE B 1 204 ? -28.359 7.57 -3.156 1 97.81 204 PHE B N 1
ATOM 4642 C CA . PHE B 1 204 ? -27.922 7.879 -4.516 1 97.81 204 PHE B CA 1
ATOM 4643 C C . PHE B 1 204 ? -26.484 7.441 -4.738 1 97.81 204 PHE B C 1
ATOM 4645 O O . PHE B 1 204 ? -26.172 6.805 -5.746 1 97.81 204 PHE B O 1
ATOM 4652 N N . LEU B 1 205 ? -25.625 7.797 -3.766 1 98.38 205 LEU B N 1
ATOM 4653 C CA . LEU B 1 205 ? -24.203 7.508 -3.883 1 98.38 205 LEU B CA 1
ATOM 4654 C C . LEU B 1 205 ? -23.953 6.004 -3.918 1 98.38 205 LEU B C 1
ATOM 4656 O O . LEU B 1 205 ? -23.156 5.516 -4.73 1 98.38 205 LEU B O 1
ATOM 4660 N N . LEU B 1 206 ? -24.641 5.266 -3.088 1 98 206 LEU B N 1
ATOM 4661 C CA . LEU B 1 206 ? -24.469 3.82 -3.012 1 98 206 LEU B CA 1
ATOM 4662 C C . LEU B 1 206 ? -24.938 3.148 -4.293 1 98 206 LEU B C 1
ATOM 4664 O O . LEU B 1 206 ? -24.359 2.158 -4.738 1 98 206 LEU B O 1
ATOM 4668 N N . SER B 1 207 ? -25.938 3.781 -4.859 1 97.25 207 SER B N 1
ATOM 4669 C CA . SER B 1 207 ? -26.484 3.215 -6.086 1 97.25 207 SER B CA 1
ATOM 4670 C C . SER B 1 207 ? -25.625 3.586 -7.293 1 97.25 207 SER B C 1
ATOM 4672 O O . SER B 1 207 ? -25.594 2.855 -8.289 1 9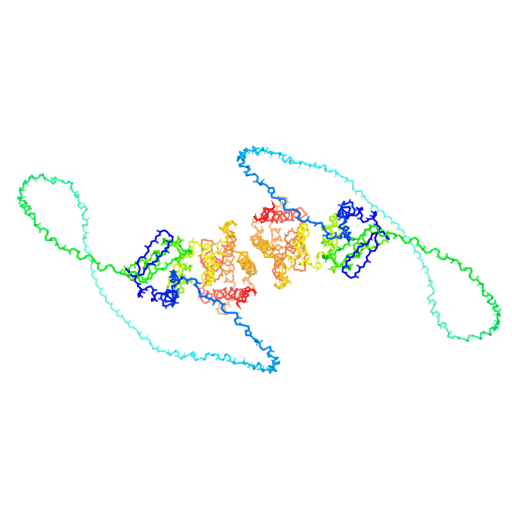7.25 207 SER B O 1
ATOM 4674 N N . SER B 1 208 ? -24.922 4.668 -7.195 1 97.19 208 SER B N 1
ATOM 4675 C CA . SER B 1 208 ? -24.188 5.176 -8.352 1 97.19 208 SER B CA 1
ATOM 4676 C C . SER B 1 208 ? -22.688 4.996 -8.172 1 97.19 208 SER B C 1
ATOM 4678 O O . SER B 1 208 ? -21.891 5.461 -9 1 97.19 208 SER B O 1
ATOM 4680 N N . VAL B 1 209 ? -22.312 4.32 -7.176 1 96.94 209 VAL B N 1
ATOM 4681 C CA . VAL B 1 209 ? -20.906 4.223 -6.789 1 96.94 209 VAL B CA 1
ATOM 4682 C C . VAL B 1 209 ? -20.109 3.523 -7.887 1 96.94 209 VAL B C 1
ATOM 4684 O O . VAL B 1 209 ? -18.953 3.855 -8.133 1 96.94 209 VAL B O 1
ATOM 4687 N N . ALA B 1 210 ? -20.609 2.674 -8.602 1 95.25 210 ALA B N 1
ATOM 4688 C CA . ALA B 1 210 ? -19.922 1.894 -9.641 1 95.25 210 ALA B CA 1
ATOM 4689 C C . ALA B 1 210 ? -19.422 2.793 -10.766 1 95.25 210 ALA B C 1
ATOM 4691 O O . ALA B 1 210 ? -18.406 2.5 -11.391 1 95.25 210 ALA B O 1
ATOM 4692 N N . GLY B 1 211 ? -20.062 3.904 -11.008 1 94.94 211 GLY B N 1
ATOM 4693 C CA . GLY B 1 211 ? -19.703 4.793 -12.094 1 94.94 211 GLY B CA 1
ATOM 4694 C C . GLY B 1 211 ? -18.469 5.637 -11.805 1 94.94 211 GLY B C 1
ATOM 4695 O O . GLY B 1 211 ? -17.625 5.844 -12.68 1 94.94 211 GLY B O 1
ATOM 4696 N N . LYS B 1 212 ? -18.391 6.09 -10.633 1 96.12 212 LYS B N 1
ATOM 4697 C CA . LYS B 1 212 ? -17.266 6.926 -10.203 1 96.12 212 LYS B CA 1
ATOM 4698 C C . LYS B 1 212 ? -16.797 6.543 -8.805 1 96.12 212 LYS B C 1
ATOM 4700 O O . LYS B 1 212 ? -16.906 7.336 -7.867 1 96.12 212 LYS B O 1
ATOM 4705 N N . PRO B 1 213 ? -16.141 5.449 -8.75 1 97 213 PRO B N 1
ATOM 4706 C CA . PRO B 1 213 ? -15.797 4.926 -7.422 1 97 213 PRO B CA 1
ATOM 4707 C C . PRO B 1 213 ? -14.781 5.797 -6.688 1 97 213 PRO B C 1
ATOM 4709 O O . PRO B 1 213 ? -14.844 5.93 -5.461 1 97 213 PRO B O 1
ATOM 4712 N N . ILE B 1 214 ? -13.867 6.422 -7.371 1 97.44 214 ILE B N 1
ATOM 4713 C CA . ILE B 1 214 ? -12.844 7.227 -6.727 1 97.44 214 ILE B CA 1
ATOM 4714 C C . ILE B 1 214 ? -13.469 8.492 -6.148 1 97.44 214 ILE B C 1
ATOM 4716 O O . ILE B 1 214 ? -13.164 8.883 -5.016 1 97.44 214 ILE B O 1
ATOM 4720 N N . GLU B 1 215 ? -14.297 9.062 -6.926 1 96.75 215 GLU B N 1
ATOM 4721 C CA . GLU B 1 215 ? -14.992 10.242 -6.43 1 96.75 215 GLU B CA 1
ATOM 4722 C C . GLU B 1 215 ? -15.867 9.906 -5.227 1 96.75 215 GLU B C 1
ATOM 4724 O O . GLU B 1 215 ? -15.93 10.672 -4.258 1 96.75 215 GLU B O 1
ATOM 4729 N N . ALA B 1 216 ? -16.547 8.828 -5.34 1 98 216 ALA B N 1
ATOM 4730 C CA . ALA B 1 216 ? -17.375 8.367 -4.234 1 98 216 ALA B CA 1
ATOM 4731 C C . ALA B 1 216 ? -16.547 8.141 -2.975 1 98 216 ALA B C 1
ATOM 4733 O O . ALA B 1 216 ? -16.953 8.516 -1.874 1 98 216 ALA B O 1
ATOM 4734 N N . MET B 1 217 ? -15.406 7.582 -3.152 1 97.81 217 MET B N 1
ATOM 4735 C CA . MET B 1 217 ? -14.547 7.324 -2.004 1 97.81 217 MET B CA 1
ATOM 4736 C C . MET B 1 217 ? -14.047 8.633 -1.395 1 97.81 217 MET B C 1
ATOM 4738 O O . MET B 1 217 ? -13.93 8.75 -0.173 1 97.81 217 MET B O 1
ATOM 4742 N N . LYS B 1 218 ? -13.734 9.516 -2.244 1 97.69 218 LYS B N 1
ATOM 4743 C CA . LYS B 1 218 ? -13.312 10.82 -1.748 1 97.69 218 LYS B CA 1
ATOM 4744 C C . LYS B 1 218 ? -14.406 11.477 -0.907 1 97.69 218 LYS B C 1
ATOM 4746 O O . LYS B 1 218 ? -14.133 12.023 0.162 1 97.69 218 LYS B O 1
ATOM 4751 N N . ILE B 1 219 ? -15.602 11.391 -1.356 1 97.62 219 ILE B N 1
ATOM 4752 C CA . ILE B 1 219 ? -16.734 11.938 -0.618 1 97.62 219 ILE B CA 1
ATOM 4753 C C . ILE B 1 219 ? -16.891 11.195 0.707 1 97.62 219 ILE B C 1
ATOM 4755 O O . ILE B 1 219 ? -17.156 11.812 1.743 1 97.62 219 ILE B O 1
ATOM 4759 N N . ALA B 1 220 ? -16.719 9.938 0.654 1 98.06 220 ALA B N 1
ATOM 4760 C CA . ALA B 1 220 ? -16.812 9.125 1.858 1 98.06 220 ALA B CA 1
ATOM 4761 C C . ALA B 1 220 ? -15.766 9.516 2.887 1 98.06 220 ALA B C 1
ATOM 4763 O O . ALA B 1 220 ? -16.062 9.609 4.082 1 98.06 220 ALA B O 1
ATOM 4764 N N . GLU B 1 221 ? -14.594 9.766 2.424 1 96.5 221 GLU B N 1
ATOM 4765 C CA . GLU B 1 221 ? -13.508 10.195 3.301 1 96.5 221 GLU B CA 1
ATOM 4766 C C . GLU B 1 221 ? -13.797 11.562 3.914 1 96.5 221 GLU B C 1
ATOM 4768 O O . GLU B 1 221 ? -13.617 11.758 5.117 1 96.5 221 GLU B O 1
ATOM 4773 N N . ASP B 1 222 ? -14.227 12.406 3.094 1 96.25 222 ASP B N 1
ATOM 4774 C CA . ASP B 1 222 ? -14.43 13.781 3.523 1 96.25 222 ASP B CA 1
ATOM 4775 C C . ASP B 1 222 ? -15.562 13.875 4.543 1 96.25 222 ASP B C 1
ATOM 4777 O O . ASP B 1 222 ? -15.516 14.703 5.461 1 96.25 222 ASP B O 1
ATOM 4781 N N . HIS B 1 223 ? -16.5 13.039 4.398 1 96.94 223 HIS B N 1
ATOM 4782 C CA . HIS B 1 223 ? -17.703 13.164 5.223 1 96.94 223 HIS B CA 1
ATOM 4783 C C . HIS B 1 223 ? -17.844 11.977 6.176 1 96.94 223 HIS B C 1
ATOM 4785 O O . HIS B 1 223 ? -18.891 11.797 6.801 1 96.94 223 HIS B O 1
ATOM 4791 N N . ASN B 1 224 ? -16.844 11.125 6.227 1 95.62 224 ASN B N 1
ATOM 4792 C CA . ASN B 1 224 ? -16.781 10 7.148 1 95.62 224 ASN B CA 1
ATOM 4793 C C . ASN B 1 224 ? -17.969 9.055 6.977 1 95.62 224 ASN B C 1
ATOM 4795 O O . ASN B 1 224 ? -18.625 8.695 7.953 1 95.62 224 ASN B O 1
ATOM 4799 N N . LEU B 1 225 ? -18.188 8.719 5.797 1 97.5 225 LEU B N 1
ATOM 4800 C CA . LEU B 1 225 ? -19.25 7.773 5.473 1 97.5 225 LEU B CA 1
ATOM 4801 C C . LEU B 1 225 ? -18.688 6.363 5.328 1 97.5 225 LEU B C 1
ATOM 4803 O O . LEU B 1 225 ? -18.188 5.996 4.266 1 97.5 225 LEU B O 1
ATOM 4807 N N . ALA B 1 226 ? -18.922 5.531 6.215 1 96.75 226 ALA B N 1
ATOM 4808 C CA . ALA B 1 226 ? -18.281 4.219 6.305 1 96.75 226 ALA B CA 1
ATOM 4809 C C . ALA B 1 226 ? -18.812 3.273 5.234 1 96.75 226 ALA B C 1
ATOM 4811 O O . ALA B 1 226 ? -18.047 2.572 4.574 1 96.75 226 ALA B O 1
ATOM 4812 N N . GLU B 1 227 ? -20.047 3.27 5.137 1 96.94 227 GLU B N 1
ATOM 4813 C CA . GLU B 1 227 ? -20.656 2.346 4.184 1 96.94 227 GLU B CA 1
ATOM 4814 C C . GLU B 1 227 ? -20.219 2.66 2.756 1 96.94 227 GLU B C 1
ATOM 4816 O O . GLU B 1 227 ? -19.859 1.757 2 1 96.94 227 GLU B O 1
ATOM 4821 N N . LEU B 1 228 ? -20.328 3.889 2.447 1 97.88 228 LEU B N 1
ATOM 4822 C CA . LEU B 1 228 ? -19.906 4.312 1.117 1 97.88 228 LEU B CA 1
ATOM 4823 C C . LEU B 1 228 ? -18.422 4.039 0.907 1 97.88 228 LEU B C 1
ATOM 4825 O O . LEU B 1 228 ? -18 3.664 -0.192 1 97.88 228 LEU B O 1
ATOM 4829 N N . TYR B 1 229 ? -17.656 4.207 1.978 1 97.81 229 TYR B N 1
ATOM 4830 C CA . TYR B 1 229 ? -16.219 3.945 1.927 1 97.81 229 TYR B CA 1
ATOM 4831 C C . TYR B 1 229 ? -15.945 2.484 1.594 1 97.81 229 TYR B C 1
ATOM 4833 O O . TYR B 1 229 ? -15.133 2.184 0.714 1 97.81 229 TYR B O 1
ATOM 4841 N N . ARG B 1 230 ? -16.641 1.646 2.141 1 96.94 230 ARG B N 1
ATOM 4842 C CA . ARG B 1 230 ? -16.469 0.209 1.943 1 96.94 230 ARG B CA 1
ATOM 4843 C C . ARG B 1 230 ? -16.859 -0.199 0.527 1 96.94 230 ARG B C 1
ATOM 4845 O O . ARG B 1 230 ? -16.109 -0.907 -0.15 1 96.94 230 ARG B O 1
ATOM 4852 N N . GLU B 1 231 ? -17.969 0.267 0.17 1 97 231 GLU B N 1
ATOM 4853 C CA . GLU B 1 231 ? -18.469 -0.106 -1.155 1 97 231 GLU B CA 1
ATOM 4854 C C . GLU B 1 231 ? -17.562 0.462 -2.252 1 97 231 GLU B C 1
ATOM 4856 O O . GLU B 1 231 ? -17.297 -0.211 -3.246 1 97 231 GLU B O 1
ATOM 4861 N N . SER B 1 232 ? -17.172 1.658 -2.074 1 97.56 232 SER B N 1
ATOM 4862 C CA . SER B 1 232 ? -16.281 2.271 -3.062 1 97.56 232 SER B CA 1
ATOM 4863 C C . SER B 1 232 ? -14.953 1.535 -3.15 1 97.56 232 SER B C 1
ATOM 4865 O O . SER B 1 232 ? -14.414 1.349 -4.242 1 97.56 232 SER B O 1
ATOM 4867 N N . SER B 1 233 ? -14.461 1.115 -2.02 1 96.56 233 SER B N 1
ATOM 4868 C CA . SER B 1 233 ? -13.203 0.375 -1.977 1 96.56 233 SER B CA 1
ATOM 4869 C C . SER B 1 233 ? -13.289 -0.917 -2.781 1 96.56 233 SER B C 1
ATOM 4871 O O . SER B 1 233 ? -12.328 -1.306 -3.451 1 96.56 233 SER B O 1
ATOM 4873 N N . ARG B 1 234 ? -14.391 -1.505 -2.705 1 95.56 234 ARG B N 1
ATOM 4874 C CA . ARG B 1 234 ? -14.594 -2.758 -3.426 1 95.56 234 ARG B CA 1
ATOM 4875 C C . ARG B 1 234 ? -14.461 -2.553 -4.93 1 95.56 234 ARG B C 1
ATOM 4877 O O . ARG B 1 234 ? -13.773 -3.318 -5.609 1 95.56 234 ARG B O 1
ATOM 4884 N N . PHE B 1 235 ? -15.062 -1.554 -5.406 1 95.81 235 PHE B N 1
ATOM 4885 C CA . PHE B 1 235 ? -15.039 -1.281 -6.836 1 95.81 235 PHE B CA 1
ATOM 4886 C C . PHE B 1 235 ? -13.641 -0.867 -7.281 1 95.81 235 PHE B C 1
ATOM 4888 O O . PHE B 1 235 ? -13.188 -1.243 -8.367 1 95.81 235 PHE B O 1
ATOM 4895 N N . ILE B 1 236 ? -12.992 -0.127 -6.43 1 96.12 236 ILE B N 1
ATOM 4896 C CA . ILE B 1 236 ? -11.656 0.345 -6.77 1 96.12 236 ILE B CA 1
ATOM 4897 C C . ILE B 1 236 ? -10.695 -0.837 -6.836 1 96.12 236 ILE B C 1
ATOM 4899 O O . ILE B 1 236 ? -9.906 -0.953 -7.781 1 96.12 236 ILE B O 1
ATOM 4903 N N . LEU B 1 237 ? -10.773 -1.685 -5.895 1 95.06 237 LEU B N 1
ATOM 4904 C CA . LEU B 1 237 ? -9.875 -2.83 -5.809 1 95.06 237 LEU B CA 1
ATOM 4905 C C . LEU B 1 237 ? -10.141 -3.814 -6.945 1 95.06 237 LEU B C 1
ATOM 4907 O O . LEU B 1 237 ? -9.227 -4.5 -7.402 1 95.06 237 LEU B O 1
ATOM 4911 N N . ASP B 1 238 ? -11.32 -3.895 -7.367 1 93.62 238 ASP B N 1
ATOM 4912 C CA . ASP B 1 238 ? -11.68 -4.832 -8.43 1 93.62 238 ASP B CA 1
ATOM 4913 C C . ASP B 1 238 ? -11.125 -4.371 -9.773 1 93.62 238 ASP B C 1
ATOM 4915 O O . ASP B 1 238 ? -10.852 -5.191 -10.656 1 93.62 238 ASP B O 1
ATOM 4919 N N . ASN B 1 239 ? -11 -3.139 -9.922 1 90.81 239 ASN B N 1
ATOM 4920 C CA . ASN B 1 239 ? -10.453 -2.607 -11.164 1 90.81 239 ASN B CA 1
ATOM 4921 C C . ASN B 1 239 ? -9.188 -1.795 -10.922 1 90.81 239 ASN B C 1
ATOM 4923 O O . ASN B 1 239 ? -9.055 -0.68 -11.422 1 90.81 239 ASN B O 1
ATOM 4927 N N . TRP B 1 240 ? -8.336 -2.303 -10.211 1 89.44 240 TRP B N 1
ATOM 4928 C CA . TRP B 1 240 ? -7.148 -1.576 -9.766 1 89.44 240 TRP B CA 1
ATOM 4929 C C . TRP B 1 240 ? -6.301 -1.136 -10.953 1 89.44 240 TRP B C 1
ATOM 4931 O O . TRP B 1 240 ? -5.789 -0.014 -10.977 1 89.44 240 TRP B O 1
ATOM 4941 N N . GLN B 1 241 ? -6.172 -1.913 -11.938 1 84.44 241 GLN B N 1
ATOM 4942 C CA . GLN B 1 241 ? -5.281 -1.65 -13.062 1 84.44 241 GLN B CA 1
ATOM 4943 C C . GLN B 1 241 ? -5.859 -0.573 -13.977 1 84.44 241 GLN B C 1
ATOM 4945 O O . GLN B 1 241 ? -5.129 0.029 -14.766 1 84.44 241 GLN B O 1
ATOM 4950 N N . GLY B 1 242 ? -7.082 -0.393 -13.797 1 86.62 242 GLY B N 1
ATOM 4951 C CA . GLY B 1 242 ? -7.742 0.546 -14.695 1 86.62 242 GLY B CA 1
ATOM 4952 C C . GLY B 1 242 ? -7.582 1.992 -14.266 1 86.62 242 GLY B C 1
ATOM 4953 O O . GLY B 1 242 ? -7.867 2.91 -15.031 1 86.62 242 GLY B O 1
ATOM 4954 N N . TRP B 1 243 ? -7 2.166 -13.055 1 91.06 243 TRP B N 1
ATOM 4955 C CA . TRP B 1 243 ? -6.973 3.525 -12.523 1 91.06 243 TRP B CA 1
ATOM 4956 C C . TRP B 1 243 ? -5.609 4.168 -12.75 1 91.06 243 TRP B C 1
ATOM 4958 O O . TRP B 1 243 ? -4.574 3.514 -12.602 1 91.06 243 TRP B O 1
ATOM 4968 N N . GLU B 1 244 ? -5.684 5.41 -13.125 1 88.38 244 GLU B N 1
ATOM 4969 C CA . GLU B 1 244 ? -4.457 6.188 -13.258 1 88.38 244 GLU B CA 1
ATOM 4970 C C . GLU B 1 244 ? -3.98 6.699 -11.898 1 88.38 244 GLU B C 1
ATOM 4972 O O . GLU B 1 244 ? -4.793 6.957 -11.008 1 88.38 244 GLU B O 1
ATOM 4977 N N . SER B 1 245 ? -2.713 6.867 -11.789 1 84.94 245 SER B N 1
ATOM 4978 C CA . SER B 1 245 ? -2.123 7.34 -10.539 1 84.94 245 SER B CA 1
ATOM 4979 C C . SER B 1 245 ? -2.666 8.719 -10.156 1 84.94 245 SER B C 1
ATOM 4981 O O . SER B 1 245 ? -2.863 9 -8.977 1 84.94 245 SER B O 1
ATOM 4983 N N . GLN B 1 246 ? -2.932 9.477 -11.117 1 88.38 246 GLN B N 1
ATOM 4984 C CA . GLN B 1 246 ? -3.432 10.82 -10.859 1 88.38 246 GLN B CA 1
ATOM 4985 C C . GLN B 1 246 ? -4.836 10.781 -10.266 1 88.38 246 GLN B C 1
ATOM 4987 O O . GLN B 1 246 ? -5.168 11.586 -9.383 1 88.38 246 GLN B O 1
ATOM 4992 N N . GLU B 1 247 ? -5.566 9.828 -10.734 1 90.69 247 GLU B N 1
ATOM 4993 C CA . GLU B 1 247 ? -6.922 9.68 -10.219 1 90.69 247 GLU B CA 1
ATOM 4994 C C . GLU B 1 247 ? -6.906 9.219 -8.758 1 90.69 247 GLU B C 1
ATOM 4996 O O . GLU B 1 247 ? -7.645 9.75 -7.93 1 90.69 247 GLU B O 1
ATOM 5001 N N . LEU B 1 248 ? -6.043 8.375 -8.539 1 92.25 248 LEU B N 1
ATOM 5002 C CA . LEU B 1 248 ? -5.934 7.84 -7.184 1 92.25 248 LEU B CA 1
ATOM 5003 C C . LEU B 1 248 ? -5.34 8.875 -6.234 1 92.25 248 LEU B C 1
ATOM 5005 O O . LEU B 1 248 ? -5.531 8.797 -5.02 1 92.25 248 LEU B O 1
ATOM 5009 N N . GLY B 1 249 ? -4.684 9.797 -6.82 1 91.38 249 GLY B N 1
ATOM 5010 C CA . GLY B 1 249 ? -4.055 10.844 -6.035 1 91.38 249 GLY B CA 1
ATOM 5011 C C . GLY B 1 249 ? -5.055 11.758 -5.352 1 91.38 249 GLY B C 1
ATOM 5012 O O . GLY B 1 249 ? -4.699 12.5 -4.434 1 91.38 249 GLY B O 1
ATOM 5013 N N . LEU B 1 250 ? -6.297 11.625 -5.715 1 92.31 250 LEU B N 1
ATOM 5014 C CA . LEU B 1 250 ? -7.363 12.406 -5.098 1 92.31 250 LEU B CA 1
ATOM 5015 C C . LEU B 1 250 ? -7.637 11.922 -3.676 1 92.31 250 LEU B C 1
ATOM 5017 O O . LEU B 1 250 ? -8.172 12.672 -2.854 1 92.31 250 LEU B O 1
ATOM 5021 N N . LEU B 1 251 ? -7.297 10.75 -3.461 1 95.75 251 LEU B N 1
ATOM 5022 C CA . LEU B 1 251 ? -7.547 10.141 -2.16 1 95.75 251 LEU B CA 1
ATOM 5023 C C . LEU B 1 251 ? -6.414 10.453 -1.188 1 95.75 251 LEU B C 1
ATOM 5025 O O . LEU B 1 251 ? -5.316 10.828 -1.605 1 95.75 251 LEU B O 1
ATOM 5029 N N . SER B 1 252 ? -6.781 10.406 0.053 1 94.06 252 SER B N 1
ATOM 5030 C CA . SER B 1 252 ? -5.773 10.617 1.09 1 94.06 252 SER B CA 1
ATOM 5031 C C . SER B 1 252 ? -4.734 9.5 1.086 1 94.06 252 SER B C 1
ATOM 5033 O O . SER B 1 252 ? -5.016 8.383 0.636 1 94.06 252 SER B O 1
ATOM 5035 N N . SER B 1 253 ? -3.578 9.758 1.598 1 91.38 253 SER B N 1
ATOM 5036 C CA . SER B 1 253 ? -2.52 8.766 1.691 1 91.38 253 SER B CA 1
ATOM 5037 C C . SER B 1 253 ? -2.932 7.602 2.59 1 91.38 253 SER B C 1
ATOM 5039 O O . SER B 1 253 ? -2.545 6.457 2.35 1 91.38 253 SER B O 1
ATOM 5041 N N . GLU B 1 254 ? -3.68 7.957 3.512 1 91.81 254 GLU B N 1
ATOM 5042 C CA . GLU B 1 254 ? -4.141 6.918 4.426 1 91.81 254 GLU B CA 1
ATOM 5043 C C . GLU B 1 254 ? -5.062 5.93 3.715 1 91.81 254 GLU B C 1
ATOM 5045 O O . GLU B 1 254 ? -4.934 4.715 3.895 1 91.81 254 GLU B O 1
ATOM 5050 N N . SER B 1 255 ? -5.953 6.484 2.959 1 95.06 255 SER B N 1
ATOM 5051 C CA . SER B 1 255 ? -6.871 5.621 2.225 1 95.06 255 SER B CA 1
ATOM 5052 C C . SER B 1 255 ? -6.137 4.801 1.168 1 95.06 255 SER B C 1
ATOM 5054 O O . SER B 1 255 ? -6.449 3.629 0.957 1 95.06 255 SER B O 1
ATOM 5056 N N . LEU B 1 256 ? -5.227 5.461 0.56 1 95 256 LEU B N 1
ATOM 5057 C CA . LEU B 1 256 ? -4.434 4.746 -0.438 1 95 256 LEU B CA 1
ATOM 5058 C C . LEU B 1 256 ? -3.654 3.604 0.202 1 95 256 LEU B C 1
ATOM 5060 O O . LEU B 1 256 ? -3.543 2.521 -0.378 1 95 256 LEU B O 1
ATOM 5064 N N . LEU B 1 257 ? -3.117 3.887 1.344 1 93.81 257 LEU B N 1
ATOM 5065 C CA . LEU B 1 257 ? -2.385 2.857 2.072 1 93.81 257 LEU B CA 1
ATOM 5066 C C . LEU B 1 257 ? -3.297 1.688 2.428 1 93.81 257 LEU B C 1
ATOM 5068 O O . LEU B 1 257 ? -2.916 0.527 2.266 1 93.81 257 LEU B O 1
ATOM 5072 N N . LYS B 1 258 ? -4.457 1.996 2.863 1 94 258 LYS B N 1
ATOM 5073 C CA . LYS B 1 258 ? -5.422 0.951 3.201 1 94 258 LYS B CA 1
ATOM 5074 C C . LYS B 1 258 ? -5.758 0.098 1.981 1 94 258 LYS B C 1
ATOM 5076 O O . LYS B 1 258 ? -5.836 -1.129 2.078 1 94 258 LYS B O 1
ATOM 5081 N N . LEU B 1 259 ? -5.93 0.762 0.884 1 95.12 259 LEU B N 1
ATOM 5082 C CA . LEU B 1 259 ? -6.25 0.059 -0.353 1 95.12 259 LEU B CA 1
ATOM 5083 C C . LEU B 1 259 ? -5.098 -0.846 -0.778 1 95.12 259 LEU B C 1
ATOM 5085 O O . LEU B 1 259 ? -5.316 -2.004 -1.142 1 95.12 259 LEU B O 1
ATOM 5089 N N . GLU B 1 260 ? -3.955 -0.352 -0.717 1 93.69 260 GLU B N 1
ATOM 5090 C CA . GLU B 1 260 ? -2.783 -1.123 -1.123 1 93.69 260 GLU B CA 1
ATOM 5091 C C . GLU B 1 260 ? -2.566 -2.322 -0.205 1 93.69 260 GLU B C 1
ATOM 5093 O O . GLU B 1 260 ? -2.174 -3.398 -0.661 1 93.69 260 GLU B O 1
ATOM 5098 N N . ARG B 1 261 ? -2.766 -2.129 1.024 1 92.5 261 ARG B N 1
ATOM 5099 C CA . ARG B 1 261 ? -2.643 -3.223 1.98 1 92.5 261 ARG B CA 1
ATOM 5100 C C . ARG B 1 261 ? -3.658 -4.324 1.689 1 92.5 261 ARG B C 1
ATOM 5102 O O . ARG B 1 261 ? -3.332 -5.512 1.755 1 92.5 261 ARG B O 1
ATOM 5109 N N . LYS B 1 262 ? -4.82 -3.908 1.42 1 93.94 262 LYS B N 1
ATOM 5110 C CA . LYS B 1 262 ? -5.848 -4.883 1.063 1 93.94 262 LYS B CA 1
ATOM 5111 C C . LYS B 1 262 ? -5.488 -5.613 -0.226 1 93.94 262 LYS B C 1
ATOM 5113 O O . LYS B 1 262 ? -5.719 -6.82 -0.348 1 93.94 262 LYS B O 1
ATOM 5118 N N . ARG B 1 263 ? -4.992 -4.898 -1.09 1 93.75 263 ARG B N 1
ATOM 5119 C CA . ARG B 1 263 ? -4.59 -5.488 -2.363 1 93.75 263 ARG B CA 1
ATOM 5120 C C . ARG B 1 263 ? -3.471 -6.508 -2.164 1 93.75 263 ARG B C 1
ATOM 5122 O O . ARG B 1 263 ? -3.516 -7.602 -2.729 1 93.75 263 ARG B O 1
ATOM 5129 N N . SER B 1 264 ? -2.494 -6.117 -1.408 1 92.56 264 SER B N 1
ATOM 5130 C CA . SER B 1 264 ? -1.392 -7.031 -1.127 1 92.56 264 SER B CA 1
ATOM 5131 C C . SER B 1 264 ? -1.881 -8.281 -0.411 1 92.56 264 SER B C 1
ATOM 5133 O O . SER B 1 264 ? -1.444 -9.398 -0.723 1 92.56 264 SER B O 1
ATOM 5135 N N . TRP B 1 265 ? -2.705 -8.086 0.489 1 92.19 265 TRP B N 1
ATOM 5136 C CA . TRP B 1 265 ? -3.307 -9.211 1.202 1 92.19 265 TRP B CA 1
ATOM 5137 C C . TRP B 1 265 ? -4.031 -10.141 0.237 1 92.19 265 TRP B C 1
ATOM 5139 O O . TRP B 1 265 ? -3.881 -11.359 0.313 1 92.19 265 TRP B O 1
ATOM 5149 N N . PHE B 1 266 ? -4.824 -9.586 -0.593 1 94.81 266 PHE B N 1
ATOM 5150 C CA . PHE B 1 266 ? -5.559 -10.344 -1.599 1 94.81 266 PHE B CA 1
ATOM 5151 C C . PHE B 1 266 ? -4.602 -11.141 -2.48 1 94.81 266 PHE B C 1
ATOM 5153 O O . PHE B 1 266 ? -4.797 -12.336 -2.693 1 94.81 266 PHE B O 1
ATOM 5160 N N . LEU B 1 267 ? -3.566 -10.5 -2.947 1 93.75 267 LEU B N 1
ATOM 5161 C CA . LEU B 1 267 ? -2.619 -11.141 -3.854 1 93.75 267 LEU B CA 1
ATOM 5162 C C . LEU B 1 267 ? -1.883 -12.281 -3.156 1 93.75 267 LEU B C 1
ATOM 5164 O O . LEU B 1 267 ? -1.632 -13.32 -3.76 1 93.75 267 LEU B O 1
ATOM 5168 N N . GLU B 1 268 ? -1.577 -12.102 -1.95 1 91.81 268 GLU B N 1
ATOM 5169 C CA . GLU B 1 268 ? -0.917 -13.156 -1.187 1 91.81 268 GLU B CA 1
ATOM 5170 C C . GLU B 1 268 ? -1.816 -14.383 -1.049 1 91.81 268 GLU B C 1
ATOM 5172 O O . GLU B 1 268 ? -1.342 -15.516 -1.127 1 91.81 268 GLU B O 1
ATOM 5177 N N . ARG B 1 269 ? -3.014 -14.109 -0.82 1 92.38 269 ARG B N 1
ATOM 5178 C CA . ARG B 1 269 ? -3.951 -15.219 -0.677 1 92.38 269 ARG B CA 1
ATOM 5179 C C . ARG B 1 269 ? -4.164 -15.93 -2.008 1 92.38 269 ARG B C 1
ATOM 5181 O O . ARG B 1 269 ? -4.336 -17.156 -2.043 1 92.38 269 ARG B O 1
ATOM 5188 N N . VAL B 1 270 ? -4.188 -15.148 -3.039 1 93.5 270 VAL B N 1
ATOM 5189 C CA . VAL B 1 270 ? -4.324 -15.742 -4.363 1 93.5 270 VAL B CA 1
ATOM 5190 C C . VAL B 1 270 ? -3.115 -16.625 -4.656 1 93.5 270 VAL B C 1
ATOM 5192 O O . VAL B 1 270 ? -3.254 -17.719 -5.219 1 93.5 270 VAL B O 1
ATOM 5195 N N . LEU B 1 271 ? -1.976 -16.172 -4.266 1 92.06 271 LEU B N 1
ATOM 5196 C CA . LEU B 1 271 ? -0.764 -16.953 -4.465 1 92.06 271 LEU B CA 1
ATOM 5197 C C . LEU B 1 271 ? -0.845 -18.281 -3.705 1 92.06 271 LEU B C 1
ATOM 5199 O O . LEU B 1 271 ? -0.435 -19.312 -4.223 1 92.06 271 LEU B O 1
ATOM 5203 N N . LYS B 1 272 ? -1.377 -18.25 -2.57 1 89.38 272 LYS B N 1
ATOM 5204 C CA . LYS B 1 272 ? -1.54 -19.469 -1.775 1 89.38 272 LYS B CA 1
ATOM 5205 C C . LYS B 1 272 ? -2.527 -20.422 -2.434 1 89.38 272 LYS B C 1
ATOM 5207 O O . LYS B 1 272 ? -2.346 -21.641 -2.381 1 89.38 272 LYS B O 1
ATOM 5212 N N . LEU B 1 273 ? -3.488 -19.828 -3.023 1 90.69 273 LEU B N 1
ATOM 5213 C CA . LEU B 1 273 ? -4.465 -20.656 -3.736 1 90.69 273 LEU B CA 1
ATOM 5214 C C . LEU B 1 273 ? -3.816 -21.359 -4.926 1 90.69 273 LEU B C 1
ATOM 5216 O O . LEU B 1 273 ? -4.246 -22.453 -5.312 1 90.69 273 LEU B O 1
ATOM 5220 N N . GLY B 1 274 ? -2.854 -20.75 -5.426 1 88.06 274 GLY B N 1
ATOM 5221 C CA . GLY B 1 274 ? -2.15 -21.328 -6.562 1 88.06 274 GLY B CA 1
ATOM 5222 C C . GLY B 1 274 ? -1.378 -22.578 -6.215 1 88.06 274 GLY B C 1
ATOM 5223 O O . GLY B 1 274 ? -1.011 -23.359 -7.098 1 88.06 274 GLY B O 1
ATOM 5224 N N . LEU B 1 275 ? -1.213 -22.844 -4.949 1 87.25 275 LEU B N 1
ATOM 5225 C CA . LEU B 1 275 ? -0.458 -24.016 -4.504 1 87.25 275 LEU B CA 1
ATOM 5226 C C . LEU B 1 275 ? -1.369 -25.219 -4.355 1 87.25 275 LEU B C 1
ATOM 5228 O O . LEU B 1 275 ? -0.891 -26.344 -4.18 1 87.25 275 LEU B O 1
ATOM 5232 N N . VAL B 1 276 ? -2.625 -24.953 -4.48 1 89.12 276 VAL B N 1
ATOM 5233 C CA . VAL B 1 276 ? -3.582 -26.031 -4.324 1 89.12 276 VAL B CA 1
ATOM 5234 C C . VAL B 1 276 ? -3.412 -27.047 -5.465 1 89.12 276 VAL B C 1
ATOM 5236 O O . VAL B 1 276 ? -3.311 -26.656 -6.629 1 89.12 276 VAL B O 1
ATOM 5239 N N . ASN B 1 277 ? -3.285 -28.312 -5.098 1 89.19 277 ASN B N 1
ATOM 5240 C CA . ASN B 1 277 ? -3.164 -29.438 -6.008 1 89.19 277 ASN B CA 1
ATOM 5241 C C . ASN B 1 277 ? -4.262 -30.469 -5.77 1 89.19 277 ASN B C 1
ATOM 5243 O O . ASN B 1 277 ? -4.156 -31.297 -4.863 1 89.19 277 ASN B O 1
ATOM 5247 N N . PRO B 1 278 ? -5.203 -30.531 -6.676 1 91.19 278 PRO B N 1
ATOM 5248 C CA . PRO B 1 278 ? -6.363 -31.391 -6.441 1 91.19 278 PRO B CA 1
ATOM 5249 C C . PRO B 1 278 ? -5.992 -32.875 -6.359 1 91.19 278 PRO B C 1
ATOM 5251 O O . PRO B 1 278 ? -6.508 -33.594 -5.504 1 91.19 278 PRO B O 1
ATOM 5254 N N . PRO B 1 279 ? -5.082 -33.375 -7.125 1 90.81 279 PRO B N 1
ATOM 5255 C CA . PRO B 1 279 ? -4.723 -34.781 -6.977 1 90.81 279 PRO B CA 1
ATOM 5256 C C . PRO B 1 279 ? -4.227 -35.125 -5.574 1 90.81 279 PRO B C 1
ATOM 5258 O O . PRO B 1 279 ? -4.406 -36.25 -5.109 1 90.81 279 PRO B O 1
ATOM 5261 N N . ARG B 1 280 ? -3.748 -34.156 -4.898 1 88.94 280 ARG B N 1
ATOM 5262 C CA . ARG B 1 280 ? -3.213 -34.375 -3.557 1 88.94 280 ARG B CA 1
ATOM 5263 C C . ARG B 1 280 ? -4.227 -33.969 -2.49 1 88.94 280 ARG B C 1
ATOM 5265 O O . ARG B 1 280 ? -4.344 -34.625 -1.457 1 88.94 280 ARG B O 1
ATOM 5272 N N . ASP B 1 281 ? -4.988 -32.906 -2.732 1 90.75 281 ASP B N 1
ATOM 5273 C CA . ASP B 1 281 ? -5.762 -32.281 -1.678 1 90.75 281 ASP B CA 1
ATOM 5274 C C . ASP B 1 281 ? -7.234 -32.656 -1.757 1 90.75 281 ASP B C 1
ATOM 5276 O O . ASP B 1 281 ? -7.984 -32.5 -0.793 1 90.75 281 ASP B O 1
ATOM 5280 N N . TYR B 1 282 ? -7.641 -33.188 -2.863 1 93.19 282 TYR B N 1
ATOM 5281 C CA . TYR B 1 282 ? -9.055 -33.469 -3.066 1 93.19 282 TYR B CA 1
ATOM 5282 C C . TYR B 1 282 ? -9.328 -34.969 -2.988 1 93.19 282 TYR B C 1
ATOM 5284 O O . TYR B 1 282 ? -8.602 -35.781 -3.578 1 93.19 282 TYR B O 1
ATOM 5292 N N . ASP B 1 283 ? -10.383 -35.25 -2.164 1 92.06 283 ASP B N 1
ATOM 5293 C CA . ASP B 1 283 ? -10.852 -36.625 -2.076 1 92.06 283 ASP B CA 1
ATOM 5294 C C . ASP B 1 283 ? -12.344 -36.719 -2.393 1 92.06 283 ASP B C 1
ATOM 5296 O O . ASP B 1 283 ? -13.148 -35.969 -1.846 1 92.06 283 ASP B O 1
ATOM 5300 N N . CYS B 1 284 ? -12.594 -37.656 -3.295 1 91.75 284 CYS B N 1
ATOM 5301 C CA . CYS B 1 284 ? -13.992 -37.906 -3.639 1 91.75 284 CYS B CA 1
ATOM 5302 C C . CYS B 1 284 ? -14.727 -38.594 -2.5 1 91.75 284 CYS B C 1
ATOM 5304 O O . CYS B 1 284 ? -14.094 -39.219 -1.631 1 91.75 284 CYS B O 1
ATOM 5306 N N . PRO B 1 285 ? -16.047 -38.469 -2.521 1 91.44 285 PRO B N 1
ATOM 5307 C CA . PRO B 1 285 ? -16.812 -39.219 -1.524 1 91.44 285 PRO B CA 1
ATOM 5308 C C . PRO B 1 285 ? -16.609 -40.719 -1.641 1 91.44 285 PRO B C 1
ATOM 5310 O O . PRO B 1 285 ? -16.25 -41.219 -2.711 1 91.44 285 PRO B O 1
ATOM 5313 N N . THR B 1 286 ? -16.812 -41.406 -0.532 1 90.06 286 THR B N 1
ATOM 5314 C CA . THR B 1 286 ? -16.578 -42.844 -0.449 1 90.06 286 THR B CA 1
ATOM 5315 C C . THR B 1 286 ? -17.516 -43.594 -1.388 1 90.06 286 THR B C 1
ATOM 5317 O O . THR B 1 286 ? -17.203 -44.719 -1.798 1 90.06 286 THR B O 1
ATOM 5320 N N . SER B 1 287 ? -18.547 -43 -1.777 1 89.19 287 SER B N 1
ATOM 5321 C CA . SER B 1 287 ? -19.547 -43.656 -2.621 1 89.19 287 SER B CA 1
ATOM 5322 C C . SER B 1 287 ? -19.156 -43.594 -4.094 1 89.19 287 SER B C 1
ATOM 5324 O O . SER B 1 287 ? -19.812 -44.188 -4.945 1 89.19 287 SER B O 1
ATOM 5326 N N . CYS B 1 288 ? -18.031 -42.969 -4.445 1 91.62 288 CYS B N 1
ATOM 5327 C CA . CYS B 1 288 ? -17.641 -42.75 -5.836 1 91.62 288 CYS B CA 1
ATOM 5328 C C . CYS B 1 288 ? -17 -44 -6.426 1 91.62 288 CYS B C 1
ATOM 5330 O O . CYS B 1 288 ? -16.062 -44.562 -5.855 1 91.62 288 CYS B O 1
ATOM 5332 N N . PRO B 1 289 ? -17.531 -44.531 -7.562 1 91.06 289 PRO B N 1
ATOM 5333 C CA . PRO B 1 289 ? -16.984 -45.719 -8.188 1 91.06 289 PRO B CA 1
ATOM 5334 C C . PRO B 1 289 ? -15.641 -45.5 -8.867 1 91.06 289 PRO B C 1
ATOM 5336 O O . PRO B 1 289 ? -14.828 -46.406 -8.984 1 91.06 289 PRO B O 1
ATOM 5339 N N . SER B 1 290 ? -15.344 -44.25 -9.359 1 92.62 290 SER B N 1
ATOM 5340 C CA . SER B 1 290 ? -14.102 -43.969 -10.07 1 92.62 290 SER B CA 1
ATOM 5341 C C . SER B 1 290 ? -13.453 -42.688 -9.555 1 92.62 290 SER B C 1
ATOM 5343 O O . SER B 1 290 ? -13.43 -41.688 -10.25 1 92.62 290 SER B O 1
ATOM 5345 N N . PRO B 1 291 ? -12.844 -42.875 -8.406 1 92.56 291 PRO B N 1
ATOM 5346 C CA . PRO B 1 291 ? -12.266 -41.656 -7.805 1 92.56 291 PRO B CA 1
ATOM 5347 C C . PRO B 1 291 ? -11.094 -41.125 -8.617 1 92.56 291 PRO B C 1
ATOM 5349 O O . PRO B 1 291 ? -10.906 -39.906 -8.672 1 92.56 291 PRO B O 1
ATOM 5352 N N . ARG B 1 292 ? -10.383 -41.938 -9.273 1 93.12 292 ARG B N 1
ATOM 5353 C CA . ARG B 1 292 ? -9.234 -41.5 -10.047 1 93.12 292 ARG B CA 1
ATOM 5354 C C . ARG B 1 292 ? -9.664 -40.625 -11.219 1 93.12 292 ARG B C 1
ATOM 5356 O O . ARG B 1 292 ? -9.031 -39.625 -11.523 1 93.12 292 ARG B O 1
ATOM 5363 N N . ASN B 1 293 ? -10.703 -41 -11.875 1 94.06 293 ASN B N 1
ATOM 5364 C CA . ASN B 1 293 ? -11.211 -40.219 -13 1 94.06 293 ASN B CA 1
ATOM 5365 C C . ASN B 1 293 ? -11.758 -38.875 -12.531 1 94.06 293 ASN B C 1
ATOM 5367 O O . ASN B 1 293 ? -11.516 -37.844 -13.18 1 94.06 293 ASN B O 1
ATOM 5371 N N . CYS B 1 294 ? -12.461 -38.875 -11.43 1 94.94 294 CYS B N 1
ATOM 5372 C CA . CYS B 1 294 ? -13.008 -37.625 -10.891 1 94.94 294 CYS B CA 1
ATOM 5373 C C . CYS B 1 294 ? -11.898 -36.656 -10.523 1 94.94 294 CYS B C 1
ATOM 5375 O O . CYS B 1 294 ? -11.992 -35.469 -10.828 1 94.94 294 CYS B O 1
ATOM 5377 N N . ILE B 1 295 ? -10.844 -37.188 -9.953 1 94.88 295 ILE B N 1
ATOM 5378 C CA . ILE B 1 295 ? -9.727 -36.344 -9.531 1 94.88 295 ILE B CA 1
ATOM 5379 C C . ILE B 1 295 ? -9.062 -35.719 -10.75 1 94.88 295 ILE B C 1
ATOM 5381 O O . ILE B 1 295 ? -8.68 -34.531 -10.727 1 94.88 295 ILE B O 1
ATOM 5385 N N . LYS B 1 296 ? -8.969 -36.438 -11.734 1 94.81 296 LYS B N 1
ATOM 5386 C CA . LYS B 1 296 ? -8.375 -35.938 -12.969 1 94.81 296 LYS B CA 1
ATOM 5387 C C . LYS B 1 296 ? -9.211 -34.781 -13.547 1 94.81 296 LYS B C 1
ATOM 5389 O O . LYS B 1 296 ? -8.672 -33.781 -13.961 1 94.81 296 LYS B O 1
ATOM 5394 N N . LEU B 1 297 ? -10.484 -34.969 -13.586 1 94.94 297 LEU B N 1
ATOM 5395 C CA . LEU B 1 297 ? -11.383 -33.969 -14.133 1 94.94 297 LEU B CA 1
ATOM 5396 C C . LEU B 1 297 ? -11.375 -32.688 -13.273 1 94.94 297 LEU B C 1
ATOM 5398 O O . LEU B 1 297 ? -11.422 -31.594 -13.797 1 94.94 297 LEU B O 1
ATOM 5402 N N . VAL B 1 298 ? -11.352 -32.938 -11.961 1 95.06 298 VAL B N 1
ATOM 5403 C CA . VAL B 1 298 ? -11.328 -31.828 -11.031 1 95.06 298 VAL B CA 1
ATOM 5404 C C . VAL B 1 298 ? -10.023 -31.047 -11.203 1 95.06 298 VAL B C 1
ATOM 5406 O O . VAL B 1 298 ? -10.023 -29.812 -11.156 1 95.06 298 VAL B O 1
ATOM 5409 N N . ASP B 1 299 ? -8.977 -31.734 -11.414 1 94.44 299 ASP B N 1
ATOM 5410 C CA . ASP B 1 299 ? -7.672 -31.109 -11.617 1 94.44 299 ASP B CA 1
ATOM 5411 C C . ASP B 1 299 ? -7.66 -30.266 -12.898 1 94.44 299 ASP B C 1
ATOM 5413 O O . ASP B 1 299 ? -7.164 -29.141 -12.906 1 94.44 299 ASP B O 1
ATOM 5417 N N . GLU B 1 300 ? -8.188 -30.797 -13.891 1 93.69 300 GLU B N 1
ATOM 5418 C CA . GLU B 1 300 ? -8.258 -30.078 -15.156 1 93.69 300 GLU B CA 1
ATOM 5419 C C . GLU B 1 300 ? -9.109 -28.812 -15.031 1 93.69 300 GLU B C 1
ATOM 5421 O O . GLU B 1 300 ? -8.758 -27.766 -15.57 1 93.69 300 GLU B O 1
ATOM 5426 N N . LYS B 1 301 ? -10.203 -29 -14.336 1 94.94 301 LYS B N 1
ATOM 5427 C CA . LYS B 1 301 ? -11.07 -27.844 -14.141 1 94.94 301 LYS B CA 1
ATOM 5428 C C . LYS B 1 301 ? -10.352 -26.75 -13.336 1 94.94 301 LYS B C 1
ATOM 5430 O O . LYS B 1 301 ? -10.43 -25.578 -13.68 1 94.94 301 LYS B O 1
ATOM 5435 N N . TRP B 1 302 ? -9.68 -27.156 -12.32 1 94.12 302 TRP B N 1
ATOM 5436 C CA . TRP B 1 302 ? -8.977 -26.203 -11.477 1 94.12 302 TRP B CA 1
ATOM 5437 C C . TRP B 1 302 ? -7.902 -25.469 -12.266 1 94.12 302 TRP B C 1
ATOM 5439 O O . TRP B 1 302 ? -7.785 -24.234 -12.164 1 94.12 302 TRP B O 1
ATOM 5449 N N . LYS B 1 303 ? -7.195 -26.156 -13.055 1 90.88 303 LYS B N 1
ATOM 5450 C CA . LYS B 1 303 ? -6.129 -25.562 -13.852 1 90.88 303 LYS B CA 1
ATOM 5451 C C . LYS B 1 303 ? -6.695 -24.562 -14.867 1 90.88 303 LYS B C 1
ATOM 5453 O O . LYS B 1 303 ? -6.133 -23.484 -15.07 1 90.88 303 LYS B O 1
ATOM 5458 N N . SER B 1 304 ? -7.77 -24.922 -15.43 1 92.94 304 SER B N 1
ATOM 5459 C CA . SER B 1 304 ? -8.398 -24.031 -16.406 1 92.94 304 SER B CA 1
ATOM 5460 C C . SER B 1 304 ? -8.961 -22.797 -15.727 1 92.94 304 SER B C 1
ATOM 5462 O O . SER B 1 304 ? -8.867 -21.688 -16.266 1 92.94 304 SER B O 1
ATOM 5464 N N . ALA B 1 305 ? -9.586 -23.047 -14.562 1 94 305 ALA B N 1
ATOM 5465 C CA . ALA B 1 305 ? -10.117 -21.906 -13.812 1 94 305 ALA B CA 1
ATOM 5466 C C . ALA B 1 305 ? -9 -20.969 -13.383 1 94 305 ALA B C 1
ATOM 5468 O O . ALA B 1 305 ? -9.148 -19.75 -13.461 1 94 305 ALA B O 1
ATOM 5469 N N . TRP B 1 306 ? -7.938 -21.547 -12.969 1 92.44 306 TRP B N 1
ATOM 5470 C CA . TRP B 1 306 ? -6.777 -20.766 -12.555 1 92.44 306 TRP B CA 1
ATOM 5471 C C . TRP B 1 306 ? -6.242 -19.922 -13.711 1 92.44 306 TRP B C 1
ATOM 5473 O O . TRP B 1 306 ? -6.004 -18.719 -13.562 1 92.44 306 TRP B O 1
ATOM 5483 N N . ALA B 1 307 ? -6.129 -20.5 -14.797 1 89.62 307 ALA B N 1
ATOM 5484 C CA . ALA B 1 307 ? -5.621 -19.812 -15.977 1 89.62 307 ALA B CA 1
ATOM 5485 C C . ALA B 1 307 ? -6.562 -18.688 -16.406 1 89.62 307 ALA B C 1
ATOM 5487 O O . ALA B 1 307 ? -6.113 -17.625 -16.844 1 89.62 307 ALA B O 1
ATOM 5488 N N . ALA B 1 308 ? -7.812 -18.938 -16.266 1 91.25 308 ALA B N 1
ATOM 5489 C CA . ALA B 1 308 ? -8.805 -17.953 -16.656 1 91.25 308 ALA B CA 1
ATOM 5490 C C . ALA B 1 308 ? -8.719 -16.703 -15.781 1 91.25 308 ALA B C 1
ATOM 5492 O O . ALA B 1 308 ? -8.984 -15.594 -16.234 1 91.25 308 ALA B O 1
ATOM 5493 N N . THR B 1 309 ? -8.367 -16.906 -14.562 1 91.06 309 THR B N 1
ATOM 5494 C CA . THR B 1 309 ? -8.289 -15.797 -13.609 1 91.06 309 THR B CA 1
ATOM 5495 C C . THR B 1 309 ? -7.109 -14.883 -13.945 1 91.06 309 THR B C 1
ATOM 5497 O O . THR B 1 309 ? -7.172 -13.672 -13.719 1 91.06 309 THR B O 1
ATOM 5500 N N . LEU B 1 310 ? -6.062 -15.406 -14.555 1 88.25 310 LEU B N 1
ATOM 5501 C CA . LEU B 1 310 ? -4.836 -14.641 -14.773 1 88.25 310 LEU B CA 1
ATOM 5502 C C . LEU B 1 310 ? -4.66 -14.305 -16.25 1 88.25 310 LEU B C 1
ATOM 5504 O O . LEU B 1 310 ? -3.627 -13.75 -16.641 1 88.25 310 LEU B O 1
ATOM 5508 N N . LYS B 1 311 ? -5.57 -14.516 -17 1 84 311 LYS B N 1
ATOM 5509 C CA . LYS B 1 311 ? -5.438 -14.375 -18.438 1 84 311 LYS B CA 1
ATOM 5510 C C . LYS B 1 311 ? -5.32 -12.906 -18.844 1 84 311 LYS B C 1
ATOM 5512 O O . LYS B 1 311 ? -4.5 -12.555 -19.688 1 84 311 LYS B O 1
ATOM 5517 N N . PHE B 1 312 ? -6.086 -12.078 -18.344 1 79 312 PHE B N 1
ATOM 5518 C CA . PHE B 1 312 ? -6.191 -10.703 -18.828 1 79 312 PHE B CA 1
ATOM 5519 C C . PHE B 1 312 ? -5.438 -9.75 -17.906 1 79 312 PHE B C 1
ATOM 5521 O O . PHE B 1 312 ? -5.625 -8.531 -17.984 1 79 312 PHE B O 1
ATOM 5528 N N . GLY B 1 313 ? -4.609 -10.219 -17.156 1 81.75 313 GLY B N 1
ATOM 5529 C CA . GLY B 1 313 ? -3.896 -9.336 -16.25 1 81.75 313 GLY B CA 1
ATOM 5530 C C . GLY B 1 313 ? -3.918 -9.812 -14.812 1 81.75 313 GLY B C 1
ATOM 5531 O O . GLY B 1 313 ? -4.109 -11 -14.547 1 81.75 313 GLY B O 1
ATOM 5532 N N . PRO B 1 314 ? -3.646 -8.805 -14.008 1 86.44 314 PRO B N 1
ATOM 5533 C CA . PRO B 1 314 ? -3.678 -9.195 -12.594 1 86.44 314 PRO B CA 1
ATOM 5534 C C . PRO B 1 314 ? -5.066 -9.633 -12.133 1 86.44 314 PRO B C 1
ATOM 5536 O O . PRO B 1 314 ? -6.074 -9.148 -12.656 1 86.44 314 PRO B O 1
ATOM 5539 N N . PRO B 1 315 ? -5.031 -10.469 -11.281 1 91.19 315 PRO B N 1
ATOM 5540 C CA . PRO B 1 315 ? -6.316 -11.023 -10.852 1 91.19 315 PRO B CA 1
ATOM 5541 C C . PRO B 1 315 ? -7.203 -9.992 -10.156 1 91.19 315 PRO B C 1
ATOM 5543 O O . PRO B 1 315 ? -6.719 -9.195 -9.352 1 91.19 315 PRO B O 1
ATOM 5546 N N . GLN B 1 316 ? -8.461 -10.086 -10.562 1 92.56 316 GLN B N 1
ATOM 5547 C CA . GLN B 1 316 ? -9.484 -9.258 -9.93 1 92.56 316 GLN B CA 1
ATOM 5548 C C . GLN B 1 316 ? -10.273 -10.055 -8.898 1 92.56 316 GLN B C 1
ATOM 5550 O O . GLN B 1 316 ? -10.609 -11.219 -9.125 1 92.56 316 GLN B O 1
ATOM 5555 N N . PRO B 1 317 ? -10.539 -9.391 -7.824 1 93.62 317 PRO B N 1
ATOM 5556 C CA . PRO B 1 317 ? -11.258 -10.109 -6.773 1 93.62 317 PRO B CA 1
ATOM 5557 C C . PRO B 1 317 ? -12.57 -10.711 -7.27 1 93.62 317 PRO B C 1
ATOM 5559 O O . PRO B 1 317 ? -12.891 -11.867 -6.949 1 93.62 317 PRO B O 1
ATOM 5562 N N . SER B 1 318 ? -13.312 -10 -8.031 1 93 318 SER B N 1
ATOM 5563 C CA . SER B 1 318 ? -14.578 -10.523 -8.539 1 93 318 SER B CA 1
ATOM 5564 C C . SER B 1 318 ? -14.359 -11.719 -9.453 1 93 318 SER B C 1
ATOM 5566 O O . SER B 1 318 ? -15.086 -12.711 -9.383 1 93 318 SER B O 1
ATOM 5568 N N . SER B 1 319 ? -13.367 -11.641 -10.297 1 92.38 319 SER B N 1
ATOM 5569 C CA . SER B 1 319 ? -13.039 -12.734 -11.211 1 92.38 319 SER B CA 1
ATOM 5570 C C . SER B 1 319 ? -12.57 -13.969 -10.453 1 92.38 319 SER B C 1
ATOM 5572 O O . SER B 1 319 ? -12.984 -15.086 -10.758 1 92.38 319 SER B O 1
ATOM 5574 N N . VAL B 1 320 ? -11.734 -13.734 -9.445 1 94.62 320 VAL B N 1
ATOM 5575 C CA . VAL B 1 320 ? -11.219 -14.836 -8.641 1 94.62 320 VAL B CA 1
ATOM 5576 C C . VAL B 1 320 ? -12.367 -15.523 -7.902 1 94.62 320 VAL B C 1
ATOM 5578 O O . VAL B 1 320 ? -12.414 -16.75 -7.824 1 94.62 320 VAL B O 1
ATOM 5581 N N . TYR B 1 321 ? -13.242 -14.703 -7.402 1 94.75 321 TYR B N 1
ATOM 5582 C CA . TYR B 1 321 ? -14.398 -15.258 -6.715 1 94.75 321 TYR B CA 1
ATOM 5583 C C . TYR B 1 321 ? -15.242 -16.109 -7.656 1 94.75 321 TYR B C 1
ATOM 5585 O O . TYR B 1 321 ? -15.617 -17.234 -7.324 1 94.75 321 TYR B O 1
ATOM 5593 N N . ARG B 1 322 ? -15.453 -15.688 -8.812 1 94.19 322 ARG B N 1
ATOM 5594 C CA . ARG B 1 322 ? -16.312 -16.359 -9.781 1 94.19 322 ARG B CA 1
ATOM 5595 C C . ARG B 1 322 ? -15.648 -17.641 -10.297 1 94.19 322 ARG B C 1
ATOM 5597 O O . ARG B 1 322 ? -16.281 -18.703 -10.328 1 94.19 322 ARG B O 1
ATOM 5604 N N . HIS B 1 323 ? -14.398 -17.562 -10.586 1 94.62 323 HIS B N 1
ATOM 5605 C CA . HIS B 1 323 ? -13.734 -18.688 -11.242 1 94.62 323 HIS B CA 1
ATOM 5606 C C . HIS B 1 323 ? -13.258 -19.719 -10.219 1 94.62 323 HIS B C 1
ATOM 5608 O O . HIS B 1 323 ? -13.359 -20.922 -10.461 1 94.62 323 HIS B O 1
ATOM 5614 N N . LEU B 1 324 ? -12.812 -19.25 -9.094 1 94.88 324 LEU B N 1
ATOM 5615 C CA . LEU B 1 324 ? -12.148 -20.172 -8.195 1 94.88 324 LEU B CA 1
ATOM 5616 C C . LEU B 1 324 ? -13.062 -20.578 -7.047 1 94.88 324 LEU B C 1
ATOM 5618 O O . LEU B 1 324 ? -12.984 -21.703 -6.543 1 94.88 324 LEU B O 1
ATOM 5622 N N . ARG B 1 325 ? -13.859 -19.688 -6.574 1 94.5 325 ARG B N 1
ATOM 5623 C CA . ARG B 1 325 ? -14.773 -20.062 -5.5 1 94.5 325 ARG B CA 1
ATOM 5624 C C . ARG B 1 325 ? -16 -20.781 -6.047 1 94.5 325 ARG B C 1
ATOM 5626 O O . ARG B 1 325 ? -16.422 -21.812 -5.523 1 94.5 325 ARG B O 1
ATOM 5633 N N . CYS B 1 326 ? -16.562 -20.188 -7.121 1 94.31 326 CYS B N 1
ATOM 5634 C CA . CYS B 1 326 ? -17.812 -20.688 -7.652 1 94.31 326 CYS B CA 1
ATOM 5635 C C . CYS B 1 326 ? -17.594 -21.641 -8.812 1 94.31 326 CYS B C 1
ATOM 5637 O O . CYS B 1 326 ? -18.5 -22.344 -9.242 1 94.31 326 CYS B O 1
ATOM 5639 N N . LEU B 1 327 ? -16.469 -21.75 -9.305 1 95.12 327 LEU B N 1
ATOM 5640 C CA . LEU B 1 327 ? -16.141 -22.562 -10.469 1 95.12 327 LEU B CA 1
ATOM 5641 C C . LEU B 1 327 ? -17.109 -22.297 -11.617 1 95.12 327 LEU B C 1
ATOM 5643 O O . LEU B 1 327 ? -17.609 -23.219 -12.25 1 95.12 327 LEU B O 1
ATOM 5647 N N . GLU B 1 328 ? -17.328 -21 -11.773 1 93.88 328 GLU B N 1
ATOM 5648 C CA . GLU B 1 328 ? -18.219 -20.578 -12.836 1 93.88 328 GLU B CA 1
ATOM 5649 C C . GLU B 1 328 ? -17.625 -20.859 -14.211 1 93.88 328 GLU B C 1
ATOM 5651 O O . GLU B 1 328 ? -16.438 -20.594 -14.438 1 93.88 328 GLU B O 1
ATOM 5656 N N . PRO B 1 329 ? -18.422 -21.469 -15.047 1 93.69 329 PRO B N 1
ATOM 5657 C CA . PRO B 1 329 ? -17.906 -21.734 -16.391 1 93.69 329 PRO B CA 1
ATOM 5658 C C . PRO B 1 329 ? -17.688 -20.453 -17.188 1 93.69 329 PRO B C 1
ATOM 5660 O O . PRO B 1 329 ? -18.391 -19.453 -16.984 1 93.69 329 PRO B O 1
ATOM 5663 N N . SER B 1 330 ? -16.641 -20.453 -17.938 1 90.88 330 SER B N 1
ATOM 5664 C CA . SER B 1 330 ? -16.312 -19.344 -18.844 1 90.88 330 SER B CA 1
ATOM 5665 C C . SER B 1 330 ? -15.789 -19.859 -20.172 1 90.88 330 SER B C 1
ATOM 5667 O O . SER B 1 330 ? -15.719 -21.062 -20.406 1 90.88 330 SER B O 1
ATOM 5669 N N . LEU B 1 331 ? -15.508 -18.938 -21.062 1 88.38 331 LEU B N 1
ATOM 5670 C CA . LEU B 1 331 ? -15.016 -19.281 -22.391 1 88.38 331 LEU B CA 1
ATOM 5671 C C . LEU B 1 331 ? -13.719 -20.078 -22.297 1 88.38 331 LEU B C 1
ATOM 5673 O O . LEU B 1 331 ? -13.508 -21.016 -23.078 1 88.38 331 LEU B O 1
ATOM 5677 N N . HIS B 1 332 ? -12.93 -19.828 -21.312 1 84.88 332 HIS B N 1
ATOM 5678 C CA . HIS B 1 332 ? -11.617 -20.453 -21.203 1 84.88 332 HIS B CA 1
ATOM 5679 C C . HIS B 1 332 ? -11.602 -21.531 -20.141 1 84.88 332 HIS B C 1
ATOM 5681 O O . HIS B 1 332 ? -10.578 -22.188 -19.922 1 84.88 332 HIS B O 1
ATOM 5687 N N . SER B 1 333 ? -12.734 -21.688 -19.469 1 91.25 333 SER B N 1
ATOM 5688 C CA . SER B 1 333 ? -12.867 -22.719 -18.422 1 91.25 333 SER B CA 1
ATOM 5689 C C . SER B 1 333 ? -14.242 -23.375 -18.484 1 91.25 333 SER B C 1
ATOM 5691 O O . SER B 1 333 ? -15.203 -22.891 -17.891 1 91.25 333 SER B O 1
ATOM 5693 N N . PRO B 1 334 ? -14.234 -24.516 -19.109 1 91.81 334 PRO B N 1
ATOM 5694 C CA . PRO B 1 334 ? -15.523 -25.188 -19.25 1 91.81 334 PRO B CA 1
ATOM 5695 C C . PRO B 1 334 ? -16.094 -25.656 -17.906 1 91.81 334 PRO B C 1
ATOM 5697 O O . PRO B 1 334 ? -15.391 -25.672 -16.891 1 91.81 334 PRO B O 1
ATOM 5700 N N . ALA B 1 335 ? -17.359 -25.984 -17.953 1 92.44 335 ALA B N 1
ATOM 5701 C CA . ALA B 1 335 ? -18.062 -26.375 -16.734 1 92.44 335 ALA B CA 1
ATOM 5702 C C . ALA B 1 335 ? -17.547 -27.719 -16.219 1 92.44 335 ALA B C 1
ATOM 5704 O O . ALA B 1 335 ? -17.156 -28.578 -17 1 92.44 335 ALA B O 1
ATOM 5705 N N . LEU B 1 336 ? -17.453 -27.781 -14.93 1 93.06 336 LEU B N 1
ATOM 5706 C CA . LEU B 1 336 ? -17.094 -29.047 -14.297 1 93.06 336 LEU B CA 1
ATOM 5707 C C . LEU B 1 336 ? -18.266 -30.031 -14.367 1 93.06 336 LEU B C 1
ATOM 5709 O O . LEU B 1 336 ? -19.359 -29.734 -13.875 1 93.06 336 LEU B O 1
ATOM 5713 N N . ILE B 1 337 ? -17.984 -31.109 -15.102 1 93.12 337 ILE B N 1
ATOM 5714 C CA . ILE B 1 337 ? -18.984 -32.156 -15.219 1 93.12 337 ILE B CA 1
ATOM 5715 C C . ILE B 1 337 ? -18.422 -33.469 -14.742 1 93.12 337 ILE B C 1
ATOM 5717 O O . ILE B 1 337 ? -17.531 -34.062 -15.375 1 93.12 337 ILE B O 1
ATOM 5721 N N . LEU B 1 338 ? -18.984 -33.875 -13.578 1 93.44 338 LEU B N 1
ATOM 5722 C CA . LEU B 1 338 ? -18.578 -35.156 -13.047 1 93.44 338 LEU B CA 1
ATOM 5723 C C . LEU B 1 338 ? -19.672 -36.219 -13.266 1 93.44 338 LEU B C 1
ATOM 5725 O O . LEU B 1 338 ? -20.844 -35.875 -13.414 1 93.44 338 LEU B O 1
ATOM 5729 N N . PRO B 1 339 ? -19.219 -37.438 -13.367 1 90.5 339 PRO B N 1
ATOM 5730 C CA . PRO B 1 339 ? -20.172 -38.5 -13.688 1 90.5 339 PRO B CA 1
ATOM 5731 C C . PRO B 1 339 ? -21.266 -38.656 -12.625 1 90.5 339 PRO B C 1
ATOM 5733 O O . PRO B 1 339 ? -22.422 -38.938 -12.961 1 90.5 339 PRO B O 1
ATOM 5736 N N . HIS B 1 340 ? -20.984 -38.469 -11.375 1 91.5 340 HIS B N 1
ATOM 5737 C CA . HIS B 1 340 ? -21.953 -38.594 -10.297 1 91.5 340 HIS B CA 1
ATOM 5738 C C . HIS B 1 340 ? -22.281 -37.25 -9.672 1 91.5 340 HIS B C 1
ATOM 5740 O O . HIS B 1 340 ? -21.375 -36.438 -9.43 1 91.5 340 HIS B O 1
ATOM 5746 N N . THR B 1 341 ? -23.547 -37.031 -9.414 1 90.88 341 THR B N 1
ATOM 5747 C CA . THR B 1 341 ? -24.031 -35.781 -8.867 1 90.88 341 THR B CA 1
ATOM 5748 C C . THR B 1 341 ? -23.453 -35.531 -7.477 1 90.88 341 THR B C 1
ATOM 5750 O O . THR B 1 341 ? -23.172 -34.406 -7.105 1 90.88 341 THR B O 1
ATOM 5753 N N . SER B 1 342 ? -23.281 -36.562 -6.711 1 92.12 342 SER B N 1
ATOM 5754 C CA . SER B 1 342 ? -22.719 -36.438 -5.371 1 92.12 342 SER B CA 1
ATOM 5755 C C . SER B 1 342 ? -21.281 -35.938 -5.422 1 92.12 342 SER B C 1
ATOM 5757 O O . SER B 1 342 ? -20.875 -35.125 -4.602 1 92.12 342 SER B O 1
ATOM 5759 N N . CYS B 1 343 ? -20.578 -36.5 -6.441 1 94.44 343 CYS B N 1
ATOM 5760 C CA . CYS B 1 343 ? -19.203 -36.062 -6.617 1 94.44 343 CYS B CA 1
ATOM 5761 C C . CYS B 1 343 ? -19.141 -34.594 -7.055 1 94.44 343 CYS B C 1
ATOM 5763 O O . CYS B 1 343 ? -18.266 -33.844 -6.605 1 94.44 343 CYS B O 1
ATOM 5765 N N . GLN B 1 344 ? -20.109 -34.219 -7.84 1 93.25 344 GLN B N 1
ATOM 5766 C CA . GLN B 1 344 ? -20.156 -32.844 -8.344 1 93.25 344 GLN B CA 1
ATOM 5767 C C . GLN B 1 344 ? -20.406 -31.859 -7.207 1 93.25 344 GLN B C 1
ATOM 5769 O O . GLN B 1 344 ? -19.672 -30.859 -7.078 1 93.25 344 GLN B O 1
ATOM 5774 N N . GLN B 1 345 ? -21.375 -32.094 -6.395 1 93.19 345 GLN B N 1
ATOM 5775 C CA . GLN B 1 345 ? -21.703 -31.203 -5.285 1 93.19 345 GLN B CA 1
ATOM 5776 C C . GLN B 1 345 ? -20.578 -31.156 -4.262 1 93.19 345 GLN B C 1
ATOM 5778 O O . GLN B 1 345 ? -20.281 -30.109 -3.699 1 93.19 345 GLN B O 1
ATOM 5783 N N . HIS B 1 346 ? -19.984 -32.281 -4.09 1 94.81 346 HIS B N 1
ATOM 5784 C CA . HIS B 1 346 ? -18.891 -32.344 -3.139 1 94.81 346 HIS B CA 1
ATOM 5785 C C . HIS B 1 346 ? -17.703 -31.5 -3.604 1 94.81 346 HIS B C 1
ATOM 5787 O O . HIS B 1 346 ? -17.078 -30.812 -2.803 1 94.81 346 HIS B O 1
ATOM 5793 N N . SER B 1 347 ? -17.422 -31.594 -4.875 1 94.88 347 SER B N 1
ATOM 5794 C CA . SER B 1 347 ? -16.281 -30.844 -5.418 1 94.88 347 SER B CA 1
ATOM 5795 C C . SER B 1 347 ? -16.516 -29.344 -5.309 1 94.88 347 SER B C 1
ATOM 5797 O O . SER B 1 347 ? -15.609 -28.609 -4.938 1 94.88 347 SER B O 1
ATOM 5799 N N . ILE B 1 348 ? -17.719 -28.875 -5.602 1 94.56 348 ILE B N 1
ATOM 5800 C CA . ILE B 1 348 ? -18.047 -27.453 -5.531 1 94.56 348 ILE B CA 1
ATOM 5801 C C . ILE B 1 348 ? -17.938 -26.969 -4.09 1 94.56 348 ILE B C 1
ATOM 5803 O O . ILE B 1 348 ? -17.375 -25.906 -3.828 1 94.56 348 ILE B O 1
ATOM 5807 N N . ARG B 1 349 ? -18.406 -27.781 -3.195 1 95.44 349 ARG B N 1
ATOM 5808 C CA . ARG B 1 349 ? -18.344 -27.422 -1.783 1 95.44 349 ARG B CA 1
ATOM 5809 C C . ARG B 1 349 ? -16.891 -27.422 -1.291 1 95.44 349 ARG B C 1
ATOM 5811 O O . ARG B 1 349 ? -16.516 -26.578 -0.472 1 95.44 349 ARG B O 1
ATOM 5818 N N . PHE B 1 350 ? -16.188 -28.344 -1.797 1 95.5 350 PHE B N 1
ATOM 5819 C CA . PHE B 1 350 ? -14.789 -28.438 -1.396 1 95.5 350 PHE B CA 1
ATOM 5820 C C . PHE B 1 350 ? -14.039 -27.156 -1.738 1 95.5 350 PHE B C 1
ATOM 5822 O O . PHE B 1 350 ? -13.352 -26.594 -0.887 1 95.5 350 PHE B O 1
ATOM 5829 N N . PHE B 1 351 ? -14.18 -26.672 -2.947 1 95.38 351 PHE B N 1
ATOM 5830 C CA . PHE B 1 351 ? -13.438 -25.484 -3.379 1 95.38 351 PHE B CA 1
ATOM 5831 C C . PHE B 1 351 ? -14.008 -24.234 -2.74 1 95.38 351 PHE B C 1
ATOM 5833 O O . PHE B 1 351 ? -13.266 -23.281 -2.449 1 95.38 351 PHE B O 1
ATOM 5840 N N . ALA B 1 352 ? -15.305 -24.172 -2.488 1 95.31 352 ALA B N 1
ATOM 5841 C CA . ALA B 1 352 ? -15.906 -23.031 -1.785 1 95.31 352 ALA B CA 1
ATOM 5842 C C . ALA B 1 352 ? -15.359 -22.922 -0.363 1 95.31 352 ALA B C 1
ATOM 5844 O O . ALA B 1 352 ? -15.016 -21.828 0.094 1 95.31 352 ALA B O 1
ATOM 5845 N N . ASP B 1 353 ? -15.258 -24.078 0.277 1 94.75 353 ASP B N 1
ATOM 5846 C CA . ASP B 1 353 ? -14.742 -24.094 1.645 1 94.75 353 ASP B CA 1
ATOM 5847 C C . ASP B 1 353 ? -13.266 -23.703 1.683 1 94.75 353 ASP B C 1
ATOM 5849 O O . ASP B 1 353 ? -12.836 -22.984 2.584 1 94.75 353 ASP B O 1
ATOM 5853 N N . LEU B 1 354 ? -12.594 -24.266 0.765 1 93.75 354 LEU B N 1
ATOM 5854 C CA . LEU B 1 354 ? -11.18 -23.922 0.661 1 93.75 354 LEU B CA 1
ATOM 5855 C C . LEU B 1 354 ? -10.992 -22.422 0.468 1 93.75 354 LEU B C 1
ATOM 5857 O O . LEU B 1 354 ? -10.164 -21.797 1.137 1 93.75 354 LEU B O 1
ATOM 5861 N N . PHE B 1 355 ? -11.766 -21.859 -0.42 1 94.5 355 PHE B N 1
ATOM 5862 C CA . PHE B 1 355 ? -11.703 -20.422 -0.711 1 94.5 355 PHE B CA 1
ATOM 5863 C C . PHE B 1 355 ? -12.062 -19.609 0.521 1 94.5 355 PHE B C 1
ATOM 5865 O O . PHE B 1 355 ? -11.359 -18.656 0.872 1 94.5 355 PHE B O 1
ATOM 5872 N N . ASP B 1 356 ? -13.086 -19.969 1.189 1 93.88 356 ASP B N 1
ATOM 5873 C CA . ASP B 1 356 ? -13.57 -19.219 2.348 1 93.88 356 ASP B CA 1
ATOM 5874 C C . ASP B 1 356 ? -12.57 -19.297 3.502 1 93.88 356 ASP B C 1
ATOM 5876 O O . ASP B 1 356 ? -12.398 -18.328 4.246 1 93.88 356 ASP B O 1
ATOM 5880 N N . ARG B 1 357 ? -11.984 -20.375 3.652 1 90.94 357 ARG B N 1
ATOM 5881 C CA . ARG B 1 357 ? -10.961 -20.5 4.688 1 90.94 357 ARG B CA 1
ATOM 5882 C C . ARG B 1 357 ? -9.781 -19.578 4.414 1 90.94 357 ARG B C 1
ATOM 5884 O O . ARG B 1 357 ? -9.227 -18.984 5.34 1 90.94 357 ARG B O 1
ATOM 5891 N N . MET B 1 358 ? -9.5 -19.547 3.16 1 88.75 358 MET B N 1
ATOM 5892 C CA . MET B 1 358 ? -8.344 -18.75 2.771 1 88.75 358 MET B CA 1
ATOM 5893 C C . MET B 1 358 ? -8.633 -17.266 2.928 1 88.75 358 MET B C 1
ATOM 5895 O O . MET B 1 358 ? -7.754 -16.484 3.311 1 88.75 358 MET B O 1
ATOM 5899 N N . PHE B 1 359 ? -9.875 -16.797 2.709 1 89.06 359 PHE B N 1
ATOM 5900 C CA . PHE B 1 359 ? -10.18 -15.375 2.688 1 89.06 359 PHE B CA 1
ATOM 5901 C C . PHE B 1 359 ? -10.977 -14.969 3.924 1 89.06 359 PHE B C 1
ATOM 5903 O O . PHE B 1 359 ? -11.234 -13.789 4.141 1 89.06 359 PHE B O 1
ATOM 5910 N N . SER B 1 360 ? -11.609 -15.852 4.715 1 76.88 360 SER B N 1
ATOM 5911 C CA . SER B 1 360 ? -12.305 -15.516 5.949 1 76.88 360 SER B CA 1
ATOM 5912 C C . SER B 1 360 ? -11.32 -15.164 7.062 1 76.88 360 SER B C 1
ATOM 5914 O O . SER B 1 360 ? -11.609 -14.305 7.895 1 76.88 360 SER B O 1
ATOM 5916 N N . GLN B 1 361 ? -10.406 -16.078 7.406 1 53.88 361 GLN B N 1
ATOM 5917 C CA . GLN B 1 361 ? -9.547 -15.945 8.578 1 53.88 361 GLN B CA 1
ATOM 5918 C C . GLN B 1 361 ? -8.938 -14.547 8.656 1 53.88 361 GLN B C 1
ATOM 5920 O O . GLN B 1 361 ? -8.719 -14.023 9.75 1 53.88 361 GLN B O 1
ATOM 5925 N N . PHE B 1 362 ? -8.133 -13.883 7.742 1 47.62 362 PHE B N 1
ATOM 5926 C CA . PHE B 1 362 ? -7.223 -12.789 8.055 1 47.62 362 PHE B CA 1
ATOM 5927 C C . PHE B 1 362 ? -7.785 -11.461 7.555 1 47.62 362 PHE B C 1
ATOM 5929 O O . PHE B 1 362 ? -7.594 -11.094 6.395 1 47.62 362 PHE B O 1
ATOM 5936 N N . ALA B 1 363 ? -8.992 -11.047 8.008 1 46.84 363 ALA B N 1
ATOM 5937 C CA . ALA B 1 363 ? -9.211 -9.609 7.863 1 46.84 363 ALA B CA 1
ATOM 5938 C C . ALA B 1 363 ? -7.902 -8.836 8.016 1 46.84 363 ALA B C 1
ATOM 5940 O O . ALA B 1 363 ? -7.055 -9.195 8.836 1 46.84 363 ALA B O 1
ATOM 5941 N N . PRO B 1 364 ? -7.52 -8.078 7.086 1 44.88 364 PRO B N 1
ATOM 5942 C CA . PRO B 1 364 ? -6.246 -7.367 7.227 1 44.88 364 PRO B CA 1
ATOM 5943 C C . PRO B 1 364 ? -5.988 -6.891 8.656 1 44.88 364 PRO B C 1
ATOM 5945 O O . PRO B 1 364 ? -6.938 -6.617 9.398 1 44.88 364 PRO B O 1
ATOM 5948 N N . ARG B 1 365 ? -4.895 -7.238 9.211 1 38.09 365 ARG B N 1
ATOM 5949 C CA . ARG B 1 365 ? -4.535 -6.891 10.578 1 38.09 365 ARG B CA 1
ATOM 5950 C C . ARG B 1 365 ? -5.066 -5.508 10.953 1 38.09 365 ARG B C 1
ATOM 5952 O O . ARG B 1 365 ? -5.312 -5.227 12.125 1 38.09 365 ARG B O 1
ATOM 5959 N N . GLY B 1 366 ? -4.879 -4.422 10.094 1 36.19 366 GLY B N 1
ATOM 5960 C CA . GLY B 1 366 ? -5.148 -3.084 10.594 1 36.19 366 GLY B CA 1
ATOM 5961 C C . GLY B 1 366 ? -6.629 -2.764 10.672 1 36.19 366 GLY B C 1
ATOM 5962 O O . GLY B 1 366 ? -7.012 -1.623 10.945 1 36.19 366 GLY B O 1
ATOM 5963 N N . SER B 1 367 ? -7.426 -3.453 9.969 1 34.56 367 SER B N 1
ATOM 5964 C CA . SER B 1 367 ? -8.781 -2.908 10.016 1 34.56 367 SER B CA 1
ATOM 5965 C C . SER B 1 367 ? -9.391 -3.072 11.406 1 34.56 367 SER B C 1
ATOM 5967 O O . SER B 1 367 ? -10.156 -4.008 11.648 1 34.56 367 SER B O 1
ATOM 5969 N N . LYS B 1 368 ? -8.695 -3.045 12.445 1 32.25 368 LYS B N 1
ATOM 5970 C CA . LYS B 1 368 ? -9.438 -2.83 13.68 1 32.25 368 LYS B CA 1
ATOM 5971 C C . LYS B 1 368 ? -10.367 -1.628 13.562 1 32.25 368 LYS B C 1
ATOM 5973 O O . LYS B 1 368 ? -9.922 -0.521 13.25 1 32.25 368 LYS B O 1
ATOM 5978 N N . THR B 1 369 ? -11.648 -1.625 13.352 1 25.81 369 THR B N 1
ATOM 5979 C CA . THR B 1 369 ? -12.555 -0.736 14.062 1 25.81 369 THR B CA 1
ATOM 5980 C C . THR B 1 369 ? -12.195 -0.664 15.539 1 25.81 369 THR B C 1
ATOM 5982 O O . THR B 1 369 ? -11.922 -1.688 16.172 1 25.81 369 THR B O 1
#

Secondary structure (DSSP, 8-state):
--EEEEETTEEEEE-HHHHHHH-HHHHHHHHS-----------S---------------------------------------------------------------------------------------------------------EEEEESS--HHHHHHHHHHHSTTS-----TTTHHHHHHHHHHTT-HHHHHHHHHHHHHHTTT-HHHHHHHHHHHT-HHHHHHHHHHHHHTGGG--HHHHTTS-HHHHHHHHHHHHHHHHHHHHHTT--HHHH----TT-S-HHHHHHHHHHHHHHHHHHHHTTSSPPHHHHIIIIIS---BTTBPPP--SSHHHHHHHHHHHHHHHHHHHHS---TT---/--EEEEETTEEEEE-HHHHHHH-HHHHHHHHS-----------S---------------------------------------------------------------------------------------------------------EEEEESS--HHHHHHHHHHHSTTS-----TTTHHHHHHHHHHTT-HHHHHHHHHHHHHHTTT-HHHHHHHHHHHT-HHHHHHHHHHHHHTGGG--HHHHTTS-HHHHHHHHHHHHHHHHHHHHHTT--HHHH----TT-S-HHHHHHHHHHHHHHHHHHHHTTSSPPHHHHIIIIIS---BTTBPPP--SSHHHHHHHHHHHHHHHHHHHHS---TT---

Solvent-accessible surface area (backbone atoms only — not comparable to full-atom values): 45995 Å² total; per-residue (Å²): 88,35,26,38,39,34,23,74,95,43,77,43,62,36,45,58,71,59,50,36,70,59,15,61,48,47,32,47,68,71,64,48,81,61,72,67,77,66,78,63,85,70,79,77,71,78,77,83,75,82,77,75,81,80,81,76,74,84,73,84,82,77,81,76,76,76,80,74,80,75,77,80,68,78,75,80,73,77,80,69,82,72,79,84,78,84,77,85,86,81,84,72,87,85,87,86,90,87,89,82,91,81,86,78,87,76,77,77,71,78,77,83,73,88,72,82,85,76,84,78,82,79,79,74,68,79,75,74,76,74,73,72,73,79,73,73,77,68,76,72,70,69,70,78,76,71,65,68,78,44,77,46,78,42,84,92,47,56,49,67,48,49,50,41,49,49,22,56,69,38,82,92,44,78,52,82,86,45,89,86,40,40,67,56,45,46,50,46,18,59,75,34,58,18,65,68,54,38,49,54,52,50,50,52,47,65,72,47,25,84,80,42,25,64,62,44,29,40,51,13,62,75,66,68,34,62,67,50,33,53,55,17,47,51,54,44,60,44,44,52,84,77,56,52,71,72,64,58,58,70,41,54,59,66,57,50,35,53,51,38,50,50,48,35,52,50,50,51,47,51,54,57,56,66,68,66,47,41,77,77,75,56,76,69,57,88,85,52,91,54,52,68,61,50,37,52,52,51,35,52,40,49,52,28,24,52,49,53,39,49,64,89,43,79,70,27,60,66,49,41,46,39,27,58,34,64,53,49,59,45,96,70,19,66,65,80,81,56,97,44,69,67,50,40,55,48,51,52,51,49,38,34,50,52,44,44,55,63,65,59,73,66,63,64,82,77,72,66,127,88,35,26,36,38,34,23,73,94,45,77,44,64,36,45,59,70,58,51,35,69,59,15,62,48,49,32,46,68,72,61,50,81,61,72,67,77,67,80,64,86,70,81,77,70,78,78,81,76,76,82,74,80,79,81,76,79,81,71,84,74,78,73,85,75,78,79,75,82,72,73,82,66,80,73,81,65,73,94,80,78,84,79,82,86,82,80,86,90,83,86,76,91,78,88,89,82,93,87,90,90,86,90,78,88,71,77,70,77,78,75,80,70,85,70,72,86,75,78,86,69,85,66,80,69,80,77,74,78,67,80,72,73,80,74,73,78,66,72,70,68,68,69,77,75,71,66,69,76,44,79,46,76,42,85,91,48,56,48,67,48,49,50,42,49,50,23,56,70,38,82,92,44,79,52,81,86,44,90,87,41,42,66,57,45,47,50,47,17,60,74,34,58,18,67,70,54,39,50,54,51,48,50,52,47,65,71,46,23,85,79,42,23,66,62,43,28,40,52,14,63,76,67,69,35,63,67,48,33,53,55,17,49,52,55,43,59,44,44,50,85,77,56,51,71,72,64,58,58,70,43,53,60,65,57,49,35,52,52,36,50,52,48,37,52,50,50,51,46,50,53,56,57,66,66,65,48,42,78,79,74,56,75,70,59,90,85,53,92,52,51,69,61,50,37,52,54,51,34,52,40,50,53,28,24,53,49,55,38,49,63,89,41,79,70,24,60,66,50,42,44,39,29,57,34,64,50,49,59,46,97,69,18,66,65,81,79,55,97,44,68,68,51,38,55,48,52,50,48,50,38,32,50,53,44,44,58,66,65,59,74,66,63,64,85,76,72,65,129

Organism: Phakopsora pachyrhizi (NCBI:txid170000)

pLDDT: mean 70.18, std 32.85, range [15.62, 98.44]

Foldseek 3Di:
DQAWEAEDPDIDDDDLVLLVVQFVLSVCVQPPPPVPPPPPPPDPPDDPPPPPDDPDPPPDDDPPDPPDPDPPVPDPPPPPCPDDPDPDDDDDPDDDDDDDDDDDDDPCPDPDDPDDDDDDDDPPPPPPPPPPPPPPPPVPPPPPPSHRSYYHYDYPAHPVLVVLVVQVSDVVHDRDDDPVNLLRQCVCCVVRVRVVSNVVSVVVCLVCCLVPLLSQCLSCVVNVPVVSNVSSLQNCQQPVVVDDPVSNVSDDPVSVVVSVLVNVLVVVLLVVVVPDQQVVPPFFDPPDPCGPVLSVLLRLQQVQLNCQQPPPHHGGPVSCCQCQLQVHADPRHHHRDDPDPSRVVVSNVVRNVVSCVSPVPPPDPPPPD/DQAWEAEDPDIDDDDLVLLVVQFVLSVCVQPPPPVPPPPPPPDPPDDPPPPPPPPDPDDDPDDPDDPDPDPPVPDPVDDDDPDDPDDDDDDDDDDDDDDDDDDDPCVPPDPPDPDDPDDDDPPPPPPPVPPPPDPPPPVPPPPPPSHRSYYHYDYPAHPVLVVLVVQVSDVVHDRDDDPVNLLRQCVCCVVRVRVVSNVVSVVVCLVCCLVPLLSQCLSCVVNVPVVSVVSSLQNCQQPVVVDDPVSNVSDDPVSVVVSVLVNVLVVVLLVVVVPDAQVVPPFFDPVDPCGPVLSVLLRLQQVQLNCQQPVPHHGGPVSCCQCQLQVHADPRHHHRDDPDPSRVVVSNVVRNVVSCVSPVPPPDPPPDD

Sequence (738 aa):
GSVEIIVESTTFLVHREVITHASPFFESALTGEWAETNVEKSNRNKKFQNSRRKCQKKSSRKSLKTKSVEQINESLGIFESVDQISNQTPKSRSSSDTLQPDSSYEQKQPMFDPSELDSDNQQQRIKSSSKSPRRRRETSKKPKNQSIEARISLKDERAGPFQDLLMFIYPHLDCICTWQNVSELMKMSQKFDMPLLKRYVLNFLLSSVAGKPIEAMKIAEDHNLAELYRESSRFILDNWQGWESQELGLLSSESLLKLERKRSWFLERVLKLGLVNPPRDYDCPTSCPSPRNCIKLVDEKWKSAWAATLKFGPPQPSSVYRHLRCLEPSLHSPALILPHTSCQQHSIRFFADLFDRMFSQFAPRGSKTGSVEIIVESTTFLVHREVITHASPFFESALTGEWAETNVEKSNRNKKFQNSRRKCQKKSSRKSLKTKSVEQINESLGIFESVDQISNQTPKSRSSSDTLQPDSSYEQKQPMFDPSELDSDNQQQRIKSSSKSPRRRRETSKKPKNQSIEARISLKDERAGPFQDLLMFIYPHLDCICTWQNVSELMKMSQKFDMPLLKRYVLNFLLSSVAGKPIEAMKIAEDHNLAELYRESSRFILDNWQGWESQELGLLSSESLLKLERKRSWFLERVLKLGLVNPPRDYDCPTSCPSPRNCIKLVDEKWKSAWAATLKFGPPQPSSVYRHLRCLEPSLHSPALILPHTSCQQHSIRFFADLFDRMFSQFAPRGSKT

Radius of gyration: 44.95 Å; Cα contacts (8 Å, |Δi|>4): 583; chains: 2; bounding box: 137×109×108 Å

Nearest PDB structures (foldseek):
  8vpq-assembly1_B  TM=7.952E-01  e=5.742E-05  Homo sapiens
  9dtq-assembly1_B  TM=7.939E-01  e=4.026E-04  Homo sapiens
  6i2m-assembly1_A-2  TM=8.628E-01  e=2.823E-03  Vaccinia virus WR
  8gq6-assembly1_A  TM=5.871E-01  e=4.970E-04  Homo sapiens
  8h33-assembly1_B  TM=5.703E-01  e=4.301E-03  Homo sapiens